Protein 3UF0 (pdb70)

Nearest PDB structures (foldseek):
  3uf0-assembly1_A  TM=1.004E+00  e=4.354E-50  Beutenbergia cavernae DSM 12333
  5u9p-assembly1_C  TM=9.708E-01  e=7.091E-26  Burkholderia cenocepacia J2315
  3cxr-assembly1_A  TM=9.185E-01  e=1.554E-27  Streptococcus suis 05ZYH33
  5itv-assembly1_A  TM=9.292E-01  e=3.322E-22  Bacillus subtilis subsp. subtilis str. 168
  2ewm-assembly1_B-2  TM=9.212E-01  e=8.389E-22  Azoarcus

Structure (mmCIF, N/CA/C/O backbone):
data_3UF0
#
_entry.id   3UF0
#
_cell.length_a   115.470
_cell.length_b   115.470
_cell.length_c   76.182
_cell.angle_alpha   90.00
_cell.angle_beta   90.00
_cell.angle_gamma   90.00
#
_symmetry.space_group_name_H-M   'P 43 21 2'
#
loop_
_entity.id
_entity.type
_entity.pdbx_description
1 polymer 'Short-chain dehydrogenase/reductase SDR'
2 non-polymer 'NADP NICOTINAMIDE-ADENINE-DINUCLEOTIDE PHOSPHATE'
3 water water
#
loop_
_atom_site.group_PDB
_atom_site.id
_atom_site.type_symbol
_atom_site.label_atom_id
_atom_site.label_alt_id
_atom_site.label_comp_id
_atom_site.label_asym_id
_atom_site.label_entity_id
_atom_site.label_seq_id
_atom_site.pdbx_PDB_ins_code
_atom_site.Cartn_x
_atom_site.Cartn_y
_atom_site.Cartn_z
_atom_site.occupancy
_atom_site.B_iso_or_equiv
_atom_site.auth_seq_id
_atom_site.auth_comp_id
_atom_site.auth_asym_id
_atom_site.auth_atom_id
_atom_site.pdbx_PDB_model_num
ATOM 1 N N . GLY A 1 25 ? 36.384 -10.090 43.402 1.00 53.80 3 GLY A N 1
ATOM 2 C CA . GLY A 1 25 ? 36.351 -8.829 44.130 1.00 57.42 3 GLY A CA 1
ATOM 3 C C . GLY A 1 25 ? 35.183 -7.940 43.726 1.00 40.71 3 GLY A C 1
ATOM 4 O O . GLY A 1 25 ? 34.799 -7.901 42.556 1.00 40.13 3 GLY A O 1
ATOM 5 N N . PRO A 1 26 ? 34.607 -7.213 44.692 1.00 51.18 4 PRO A N 1
ATOM 6 C CA . PRO A 1 26 ? 33.465 -6.348 44.374 1.00 46.58 4 PRO A CA 1
ATOM 7 C C . PRO A 1 26 ? 33.835 -5.292 43.334 1.00 38.92 4 PRO A C 1
ATOM 8 O O . PRO A 1 26 ? 32.985 -4.894 42.545 1.00 38.53 4 PRO A O 1
ATOM 12 N N . PHE A 1 27 ? 35.084 -4.836 43.343 1.00 26.11 5 PHE A N 1
ATOM 13 C CA . PHE A 1 27 ? 35.502 -3.787 42.420 1.00 30.34 5 PHE A CA 1
ATOM 14 C C . PHE A 1 27 ? 36.399 -4.333 41.316 1.00 33.54 5 PHE A C 1
ATOM 15 O O . PHE A 1 27 ? 36.963 -3.570 40.543 1.00 36.92 5 PHE A O 1
ATOM 23 N N . SER A 1 28 ? 36.535 -5.652 41.242 1.00 31.61 6 SER A N 1
ATOM 24 C CA . SER A 1 28 ? 37.379 -6.256 40.218 1.00 27.85 6 SER A CA 1
ATOM 25 C C . SER A 1 28 ? 36.687 -6.331 38.853 1.00 34.52 6 SER A C 1
ATOM 26 O O . SER A 1 28 ? 35.466 -6.484 38.770 1.00 38.23 6 SER A O 1
ATOM 29 N N . LEU A 1 29 ? 37.472 -6.224 37.786 1.00 29.36 7 LEU A N 1
ATOM 30 C CA . LEU A 1 29 ? 36.978 -6.506 36.445 1.00 27.72 7 LEU A CA 1
ATOM 31 C C . LEU A 1 29 ? 37.606 -7.793 35.933 1.00 33.38 7 LEU A C 1
ATOM 32 O O . LEU A 1 29 ? 37.612 -8.064 34.733 1.00 34.60 7 LEU A O 1
ATOM 37 N N . ALA A 1 30 ? 38.137 -8.592 36.851 1.00 35.92 8 ALA A N 1
ATOM 38 C CA . ALA A 1 30 ? 38.799 -9.832 36.460 1.00 41.01 8 ALA A CA 1
ATOM 39 C C . ALA A 1 30 ? 37.833 -10.663 35.627 1.00 36.71 8 ALA A C 1
ATOM 40 O O . ALA A 1 30 ? 36.652 -10.764 35.960 1.00 35.68 8 ALA A O 1
ATOM 42 N N . GLY A 1 31 ? 38.323 -11.210 34.519 1.00 37.54 9 GLY A N 1
ATOM 43 C CA . GLY A 1 31 ? 37.511 -12.062 33.666 1.00 44.24 9 GLY A CA 1
ATOM 44 C C . GLY A 1 31 ? 36.582 -11.341 32.703 1.00 45.21 9 GLY A C 1
ATOM 45 O O . GLY A 1 31 ? 35.832 -11.977 31.965 1.00 48.53 9 GLY A O 1
ATOM 46 N N . ARG A 1 32 ? 36.609 -10.014 32.706 1.00 41.09 10 ARG A N 1
ATOM 47 C CA . ARG A 1 32 ? 35.759 -9.264 31.790 1.00 33.78 10 ARG A CA 1
ATOM 48 C C . ARG A 1 32 ? 36.500 -8.822 30.538 1.00 33.49 10 ARG A C 1
ATOM 49 O O . ARG A 1 32 ? 37.719 -8.668 30.546 1.00 34.98 10 ARG A O 1
ATOM 57 N N . THR A 1 33 ? 35.747 -8.622 29.461 1.00 29.84 11 THR A N 1
ATOM 58 C CA . THR A 1 33 ? 36.279 -8.008 28.252 1.00 34.54 11 THR A CA 1
ATOM 59 C C . THR A 1 33 ? 35.622 -6.651 28.057 1.00 37.48 11 THR A C 1
ATOM 60 O O . THR A 1 33 ? 34.398 -6.533 28.084 1.00 30.11 11 THR A O 1
ATOM 64 N N . ALA A 1 34 ? 36.440 -5.621 27.875 1.00 34.95 12 ALA A N 1
ATOM 65 C CA . ALA A 1 34 ? 35.919 -4.270 27.781 1.00 30.40 12 ALA A CA 1
ATOM 66 C C . ALA A 1 34 ? 36.390 -3.582 26.516 1.00 31.15 12 ALA A C 1
ATOM 67 O O . ALA A 1 34 ? 37.561 -3.669 26.157 1.00 34.13 12 ALA A O 1
ATOM 69 N N . VAL A 1 35 ? 35.463 -2.910 25.845 1.00 27.19 13 VAL A N 1
ATOM 70 C CA . VAL A 1 35 ? 35.776 -2.048 24.712 1.00 28.64 13 VAL A CA 1
ATOM 71 C C . VAL A 1 35 ? 35.767 -0.601 25.203 1.00 33.49 13 VAL A C 1
ATOM 72 O O . VAL A 1 35 ? 34.791 -0.149 25.815 1.00 30.24 13 VAL A O 1
ATOM 76 N N . VAL A 1 36 ? 36.859 0.121 24.972 1.00 28.89 14 VAL A N 1
ATOM 77 C CA . VAL A 1 36 ? 36.916 1.537 25.353 1.00 31.76 14 VAL A CA 1
ATOM 78 C C . VAL A 1 36 ? 37.203 2.369 24.108 1.00 25.10 14 VAL A C 1
ATOM 79 O O . VAL A 1 36 ? 38.246 2.196 23.490 1.00 29.02 14 VAL A O 1
ATOM 83 N N . THR A 1 37 ? 36.278 3.246 23.720 1.00 26.86 15 THR A N 1
ATOM 84 C CA . THR A 1 37 ? 36.497 4.100 22.542 1.00 27.29 15 THR A CA 1
ATOM 85 C C . THR A 1 37 ? 37.299 5.362 22.897 1.00 32.14 15 THR A C 1
ATOM 86 O O . THR A 1 37 ? 37.389 5.741 24.060 1.00 27.70 15 THR A O 1
ATOM 90 N N . GLY A 1 38 ? 37.873 6.011 21.891 1.00 33.13 16 GLY A N 1
ATOM 91 C CA . GLY A 1 38 ? 38.750 7.148 22.128 1.00 41.77 16 GLY A CA 1
ATOM 92 C C . GLY A 1 38 ? 39.891 6.804 23.073 1.00 35.90 16 GLY A C 1
ATOM 93 O O . GLY A 1 38 ? 40.322 7.639 23.863 1.00 30.31 16 GLY A O 1
ATOM 94 N N . ALA A 1 39 ? 40.394 5.576 22.973 1.00 31.42 17 ALA A N 1
ATOM 95 C CA . ALA A 1 39 ? 41.377 5.049 23.922 1.00 32.30 17 ALA A CA 1
ATOM 96 C C . ALA A 1 39 ? 42.800 5.487 23.611 1.00 30.18 17 ALA A C 1
ATOM 97 O O . ALA A 1 39 ? 43.731 5.125 24.325 1.00 35.69 17 ALA A O 1
ATOM 99 N N . GLY A 1 40 ? 42.968 6.263 22.548 1.00 33.33 18 GLY A N 1
ATOM 100 C CA . GLY A 1 40 ? 44.293 6.678 22.116 1.00 32.77 18 GLY A CA 1
ATOM 101 C C . GLY A 1 40 ? 44.943 7.746 22.985 1.00 35.43 18 GLY A C 1
ATOM 102 O O . GLY A 1 40 ? 46.164 7.894 22.989 1.00 31.16 18 GLY A O 1
ATOM 103 N N . SER A 1 41 ? 44.145 8.511 23.722 1.00 32.71 19 SER A N 1
ATOM 104 C CA . SER A 1 41 ? 44.719 9.571 24.554 1.00 35.83 19 SER A CA 1
ATOM 105 C C . SER A 1 41 ? 43.764 9.981 25.660 1.00 29.26 19 SER A C 1
ATOM 106 O O . SER A 1 41 ? 42.660 9.447 25.753 1.00 30.60 19 SER A O 1
ATOM 109 N N . GLY A 1 42 ? 44.200 10.917 26.505 1.00 27.14 20 GLY A N 1
ATOM 110 C CA . GLY A 1 42 ? 43.331 11.533 27.506 1.00 25.49 20 GLY A CA 1
ATOM 111 C C . GLY A 1 42 ? 42.566 10.587 28.418 1.00 29.76 20 GLY A C 1
ATOM 112 O O . GLY A 1 42 ? 43.133 9.662 29.018 1.00 28.13 20 GLY A O 1
ATOM 113 N N . ILE A 1 43 ? 41.268 10.834 28.547 1.00 27.90 21 ILE A N 1
ATOM 114 C CA . ILE A 1 43 ? 40.435 10.056 29.452 1.00 21.53 21 ILE A CA 1
ATOM 115 C C . ILE A 1 43 ? 40.286 8.590 29.025 1.00 30.09 21 ILE A C 1
ATOM 116 O O . ILE A 1 43 ? 40.413 7.674 29.842 1.00 28.09 21 ILE A O 1
ATOM 121 N N . GLY A 1 44 ? 40.010 8.368 27.746 1.00 29.91 22 GLY A N 1
ATOM 122 C CA . GLY A 1 44 ? 39.930 7.015 27.225 1.00 25.81 22 GLY A CA 1
ATOM 123 C C . GLY A 1 44 ? 41.189 6.200 27.477 1.00 31.79 22 GLY A C 1
ATOM 124 O O . GLY A 1 44 ? 41.112 5.059 27.919 1.00 28.07 22 GLY A O 1
ATOM 125 N N . ARG A 1 45 ? 42.355 6.779 27.201 1.00 25.23 23 ARG A N 1
ATOM 126 C CA . ARG A 1 45 ? 43.617 6.078 27.446 1.00 26.99 23 ARG A CA 1
ATOM 127 C C . ARG A 1 45 ? 43.758 5.672 28.917 1.00 29.80 23 ARG A C 1
ATOM 128 O O . ARG A 1 45 ? 44.139 4.540 29.226 1.00 33.18 23 ARG A O 1
ATOM 136 N N . ALA A 1 46 ? 43.448 6.595 29.820 1.00 29.90 24 ALA A N 1
ATOM 137 C CA . ALA A 1 46 ? 43.560 6.324 31.253 1.00 30.58 24 ALA A CA 1
ATOM 138 C C . ALA A 1 46 ? 42.597 5.218 31.686 1.00 25.19 24 ALA A C 1
ATOM 139 O O . ALA A 1 46 ? 42.962 4.328 32.460 1.00 26.49 24 ALA A O 1
ATOM 141 N N . ILE A 1 47 ? 41.367 5.277 31.192 1.00 22.15 25 ILE A N 1
ATOM 142 C CA . ILE A 1 47 ? 40.384 4.2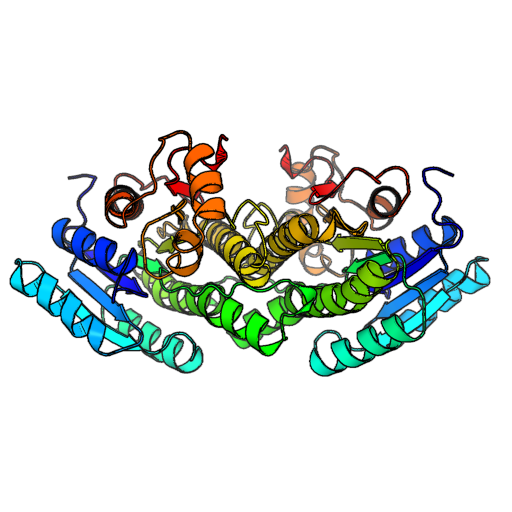28 31.479 1.00 24.93 25 ILE A CA 1
ATOM 143 C C . ILE A 1 47 ? 40.828 2.870 30.925 1.00 26.30 25 ILE A C 1
ATOM 144 O O . ILE A 1 47 ? 40.718 1.838 31.591 1.00 31.87 25 ILE A O 1
ATOM 149 N N . ALA A 1 48 ? 41.340 2.866 29.705 1.00 24.75 26 ALA A N 1
ATOM 150 C CA . ALA A 1 48 ? 41.869 1.631 29.135 1.00 29.11 26 ALA A CA 1
ATOM 151 C C . ALA A 1 48 ? 42.879 1.014 30.102 1.00 29.01 26 ALA A C 1
ATOM 152 O O . ALA A 1 48 ? 42.787 -0.164 30.456 1.00 29.91 26 ALA A O 1
ATOM 154 N N . HIS A 1 49 ? 43.841 1.822 30.533 1.00 30.96 27 HIS A N 1
ATOM 155 C CA . HIS A 1 49 ? 44.883 1.347 31.439 1.00 36.25 27 HIS A CA 1
ATOM 156 C C . HIS A 1 49 ? 44.304 0.872 32.771 1.00 35.77 27 HIS A C 1
ATOM 157 O O . HIS A 1 49 ? 44.678 -0.191 33.281 1.00 35.40 27 HIS A O 1
ATOM 164 N N . GLY A 1 50 ? 43.403 1.666 33.344 1.00 28.48 28 GLY A N 1
ATOM 165 C CA . GLY A 1 50 ? 42.832 1.331 34.639 1.00 27.15 28 GLY A CA 1
ATOM 166 C C . GLY A 1 50 ? 42.013 0.053 34.575 1.00 28.94 28 GLY A C 1
ATOM 167 O O . GLY A 1 50 ? 42.082 -0.791 35.470 1.00 32.72 28 GLY A O 1
ATOM 168 N N . TYR A 1 51 ? 41.218 -0.091 33.519 1.00 32.56 29 TYR A N 1
ATOM 169 C CA . TYR A 1 51 ? 40.458 -1.320 33.331 1.00 24.10 29 TYR A CA 1
ATOM 170 C C . TYR A 1 51 ? 41.416 -2.519 33.254 1.00 31.39 29 TYR A C 1
ATOM 171 O O . TYR A 1 51 ? 41.147 -3.574 33.830 1.00 32.08 29 TYR A O 1
ATOM 180 N N . ALA A 1 52 ? 42.535 -2.359 32.549 1.00 26.47 30 ALA A N 1
ATOM 181 C CA . ALA A 1 52 ? 43.507 -3.450 32.448 1.00 34.01 30 ALA A CA 1
ATOM 182 C C . ALA A 1 52 ? 44.054 -3.797 33.825 1.00 37.54 30 ALA A C 1
ATOM 183 O O . ALA A 1 52 ? 44.168 -4.972 34.178 1.00 33.35 30 ALA A O 1
ATOM 185 N N . ARG A 1 53 ? 44.380 -2.775 34.609 1.00 32.59 31 ARG A N 1
ATOM 186 C CA . ARG A 1 53 ? 44.906 -3.017 35.951 1.00 43.13 31 ARG A CA 1
ATOM 187 C C . ARG A 1 53 ? 43.872 -3.729 36.834 1.00 42.82 31 ARG A C 1
ATOM 188 O O . ARG A 1 53 ? 44.235 -4.478 37.745 1.00 39.75 31 ARG A O 1
ATOM 196 N N . ALA A 1 54 ? 42.586 -3.501 36.563 1.00 32.61 32 ALA A N 1
ATOM 197 C CA . ALA A 1 54 ? 41.527 -4.103 37.369 1.00 28.37 32 ALA A CA 1
ATOM 198 C C . ALA A 1 54 ? 41.197 -5.510 36.878 1.00 32.15 32 ALA A C 1
ATOM 199 O O . ALA A 1 54 ? 40.281 -6.159 37.395 1.00 35.28 32 ALA A O 1
ATOM 201 N N . GLY A 1 55 ? 41.936 -5.960 35.866 1.00 30.37 33 GLY A N 1
ATOM 202 C CA . GLY A 1 55 ? 41.865 -7.328 35.391 1.00 34.22 33 GLY A CA 1
ATOM 203 C C . GLY A 1 55 ? 41.119 -7.544 34.087 1.00 39.87 33 GLY A C 1
ATOM 204 O O . GLY A 1 55 ? 40.968 -8.683 33.648 1.00 41.72 33 GLY A O 1
ATOM 205 N N . ALA A 1 56 ? 40.646 -6.469 33.461 1.00 32.55 34 ALA A N 1
ATOM 206 C CA . ALA A 1 56 ? 39.913 -6.609 32.204 1.00 26.71 34 ALA A CA 1
ATOM 207 C C . ALA A 1 56 ? 40.838 -6.847 31.027 1.00 31.89 34 ALA A C 1
ATOM 208 O O . ALA A 1 56 ? 41.950 -6.324 30.988 1.00 36.23 34 ALA A O 1
ATOM 210 N N . HIS A 1 57 ? 40.363 -7.619 30.055 1.00 33.40 35 HIS A N 1
ATOM 211 C CA . HIS A 1 57 ? 40.985 -7.629 28.738 1.00 31.34 35 HIS A CA 1
ATOM 212 C C . HIS A 1 57 ? 40.425 -6.433 27.987 1.00 32.36 35 HIS A C 1
ATOM 213 O O . HIS A 1 57 ? 39.210 -6.302 27.827 1.00 32.79 35 HIS A O 1
ATOM 220 N N . VAL A 1 58 ? 41.296 -5.551 27.521 1.00 33.38 36 VAL A N 1
ATOM 221 C CA . VAL A 1 58 ? 40.822 -4.288 26.955 1.00 33.76 36 VAL A CA 1
ATOM 222 C C . VAL A 1 58 ? 40.952 -4.209 25.435 1.00 35.48 36 VAL A C 1
ATOM 223 O O . VAL A 1 58 ? 42.032 -4.436 24.884 1.00 38.48 36 VAL A O 1
ATOM 227 N N . LEU A 1 59 ? 39.842 -3.898 24.766 1.00 29.23 37 LEU A N 1
ATOM 228 C CA . LEU A 1 59 ? 39.856 -3.573 23.342 1.00 32.83 37 LEU A CA 1
ATOM 229 C C . LEU A 1 59 ? 39.912 -2.058 23.207 1.00 36.94 37 LEU A C 1
ATOM 230 O O . LEU A 1 59 ? 38.900 -1.372 23.375 1.00 32.94 37 LEU A O 1
ATOM 235 N N . ALA A 1 60 ? 41.104 -1.536 22.936 1.00 33.79 38 ALA A N 1
ATOM 236 C CA . ALA A 1 60 ? 41.305 -0.099 22.853 1.00 32.21 38 ALA A CA 1
ATOM 237 C C . ALA A 1 60 ? 40.908 0.379 21.471 1.00 40.51 38 ALA A C 1
ATOM 238 O O . ALA A 1 60 ? 41.611 0.129 20.488 1.00 39.32 38 ALA A O 1
ATOM 240 N N . TRP A 1 61 ? 39.775 1.068 21.399 1.00 31.82 39 TRP A N 1
ATOM 241 C CA . TRP A 1 61 ? 39.240 1.509 20.118 1.00 31.52 39 TRP A CA 1
ATOM 242 C C . TRP A 1 61 ? 39.586 2.983 19.870 1.00 35.34 39 TRP A C 1
ATOM 243 O O . TRP A 1 61 ? 39.301 3.850 20.707 1.00 31.79 39 TRP A O 1
ATOM 254 N N . GLY A 1 62 ? 40.212 3.257 18.729 1.00 33.71 40 GLY A N 1
ATOM 255 C CA . GLY A 1 62 ? 40.641 4.603 18.392 1.00 39.02 40 GLY A CA 1
ATOM 256 C C . GLY A 1 62 ? 40.445 4.908 16.919 1.00 44.27 40 GLY A C 1
ATOM 257 O O . GLY A 1 62 ? 40.069 4.031 16.141 1.00 42.08 40 GLY A O 1
ATOM 258 N N . ARG A 1 63 ? 40.691 6.155 16.532 1.00 43.42 41 ARG A N 1
ATOM 259 C CA . ARG A 1 63 ? 40.486 6.566 15.146 1.00 43.98 41 ARG A CA 1
ATOM 260 C C . ARG A 1 63 ? 41.732 6.332 14.300 1.00 48.02 41 ARG A C 1
ATOM 261 O O . ARG A 1 63 ? 41.644 6.214 13.080 1.00 51.41 41 ARG A O 1
ATOM 269 N N . THR A 1 64 ? 42.885 6.260 14.962 1.00 46.98 42 THR A N 1
ATOM 270 C CA . THR A 1 64 ? 44.172 6.128 14.287 1.00 57.87 42 THR A CA 1
ATOM 271 C C . THR A 1 64 ? 45.011 5.029 14.923 1.00 57.92 42 THR A C 1
ATOM 272 O O . THR A 1 64 ? 44.665 4.500 15.978 1.00 48.61 42 THR A O 1
ATOM 276 N N . ASP A 1 65 ? 46.138 4.720 14.292 1.00 60.09 43 ASP A N 1
ATOM 277 C CA . ASP A 1 65 ? 47.034 3.671 14.767 1.00 51.40 43 ASP A CA 1
ATOM 278 C C . ASP A 1 65 ? 47.667 3.996 16.112 1.00 49.72 43 ASP A C 1
ATOM 279 O O . ASP A 1 65 ? 48.288 3.138 16.737 1.00 56.46 43 ASP A O 1
ATOM 284 N N . GLY A 1 66 ? 47.502 5.232 16.567 1.00 55.60 44 GLY A N 1
ATOM 285 C CA . GLY A 1 66 ? 48.055 5.634 17.847 1.00 57.00 44 GLY A CA 1
ATOM 286 C C . GLY A 1 66 ? 47.613 4.714 18.965 1.00 64.80 44 GLY A C 1
ATOM 287 O O . GLY A 1 66 ? 48.314 4.548 19.964 1.00 74.55 44 GLY A O 1
ATOM 288 N N . VAL A 1 67 ? 46.446 4.104 18.786 1.00 53.83 45 VAL A N 1
ATOM 289 C CA . VAL A 1 67 ? 45.843 3.284 19.826 1.00 39.41 45 VAL A CA 1
ATOM 290 C C . VAL A 1 67 ? 46.535 1.917 19.960 1.00 45.39 45 VAL A C 1
ATOM 291 O O . VAL A 1 67 ? 46.410 1.237 20.983 1.00 44.89 45 VAL A O 1
ATOM 295 N N . LYS A 1 68 ? 47.290 1.527 18.933 1.00 45.54 46 LYS A N 1
ATOM 296 C CA . LYS A 1 68 ? 48.107 0.323 19.015 1.00 42.36 46 LYS A CA 1
ATOM 297 C C . LYS A 1 68 ? 49.195 0.513 20.066 1.00 48.57 46 LYS A C 1
ATOM 298 O O . LYS A 1 68 ? 49.596 -0.439 20.741 1.00 50.04 46 LYS A O 1
ATOM 304 N N . GLU A 1 69 ? 49.671 1.749 20.202 1.00 42.93 47 GLU A N 1
ATOM 305 C CA . GLU A 1 69 ? 50.660 2.067 21.225 1.00 49.84 47 GLU A CA 1
ATOM 306 C C . GLU A 1 69 ? 50.062 1.810 22.600 1.00 43.33 47 GLU A C 1
ATOM 307 O O . GLU A 1 69 ? 50.724 1.279 23.491 1.00 41.35 47 GLU A O 1
ATOM 313 N N . VAL A 1 70 ? 48.802 2.193 22.775 1.00 36.05 48 VAL A N 1
ATOM 314 C CA . VAL A 1 70 ? 48.159 2.028 24.069 1.00 36.35 48 VAL A CA 1
ATOM 315 C C . VAL A 1 70 ? 48.055 0.552 24.413 1.00 35.49 48 VAL A C 1
ATOM 316 O O . VAL A 1 70 ? 48.366 0.131 25.529 1.00 38.35 48 VAL A O 1
ATOM 320 N N . ALA A 1 71 ? 47.641 -0.241 23.437 1.00 36.28 49 ALA A N 1
ATOM 321 C CA . ALA A 1 71 ? 47.525 -1.670 23.657 1.00 35.99 49 ALA A CA 1
ATOM 322 C C . ALA A 1 71 ? 48.898 -2.246 24.016 1.00 42.63 49 ALA A C 1
ATOM 323 O O . ALA A 1 71 ? 49.010 -3.111 24.894 1.00 36.11 49 ALA A O 1
ATOM 325 N N . ASP A 1 72 ? 49.938 -1.742 23.357 1.00 43.44 50 ASP A N 1
ATOM 326 C CA . ASP A 1 72 ? 51.310 -2.161 23.648 1.00 47.98 50 ASP A CA 1
ATOM 327 C C . ASP A 1 72 ? 51.763 -1.756 25.054 1.00 49.23 50 ASP A C 1
ATOM 328 O O . ASP A 1 72 ? 52.375 -2.556 25.764 1.00 51.87 50 ASP A O 1
ATOM 333 N N . GLU A 1 73 ? 51.480 -0.514 25.445 1.00 42.22 51 GLU A N 1
ATOM 334 C CA . GLU A 1 73 ? 51.731 -0.059 26.814 1.00 41.70 51 GLU A CA 1
ATOM 335 C C . GLU A 1 73 ? 51.120 -1.031 27.813 1.00 43.68 51 GLU A C 1
ATOM 336 O O . GLU A 1 73 ? 51.782 -1.490 28.742 1.00 49.05 51 GLU A O 1
ATOM 342 N N . ILE A 1 74 ? 49.835 -1.312 27.631 1.00 40.76 52 ILE A N 1
ATOM 343 C CA . ILE A 1 74 ? 49.109 -2.183 28.546 1.00 38.35 52 ILE A CA 1
ATOM 344 C C . ILE A 1 74 ? 49.799 -3.537 28.562 1.00 42.88 52 ILE A C 1
ATOM 345 O O . ILE A 1 74 ? 50.045 -4.114 29.621 1.00 41.94 52 ILE A O 1
ATOM 350 N N . ALA A 1 75 ? 50.129 -4.022 27.373 1.00 44.28 53 ALA A N 1
ATOM 351 C CA . ALA A 1 75 ? 50.832 -5.292 27.223 1.00 53.42 53 ALA A CA 1
ATOM 352 C C . ALA A 1 75 ? 52.072 -5.390 28.112 1.00 58.70 53 ALA A C 1
ATOM 353 O O . ALA A 1 75 ? 52.092 -6.158 29.075 1.00 59.68 53 ALA A O 1
ATOM 355 N N . ASP A 1 76 ? 53.111 -4.623 27.798 1.00 64.57 54 ASP A N 1
ATOM 356 C CA . ASP A 1 76 ? 54.354 -4.759 28.558 1.00 76.43 54 ASP A CA 1
ATOM 357 C C . ASP A 1 76 ? 54.252 -4.133 29.944 1.00 72.39 54 ASP A C 1
ATOM 358 O O . ASP A 1 76 ? 55.249 -3.976 30.644 1.00 78.95 54 ASP A O 1
ATOM 363 N N . GLY A 1 77 ? 53.030 -3.791 30.332 1.00 62.38 55 GLY A N 1
ATOM 364 C CA . GLY A 1 77 ? 52.748 -3.382 31.693 1.00 61.47 55 GLY A CA 1
ATOM 365 C C . GLY A 1 77 ? 52.203 -4.564 32.477 1.00 63.83 55 GLY A C 1
ATOM 366 O O . GLY A 1 77 ? 51.969 -4.475 33.687 1.00 60.64 55 GLY A O 1
ATOM 367 N N . GLY A 1 78 ? 51.995 -5.675 31.771 1.00 65.68 56 GLY A N 1
ATOM 368 C CA . GLY A 1 78 ? 51.525 -6.910 32.377 1.00 61.54 56 GLY A CA 1
ATOM 369 C C . GLY A 1 78 ? 50.044 -7.172 32.165 1.00 61.00 56 GLY A C 1
ATOM 370 O O . GLY A 1 78 ? 49.479 -8.094 32.752 1.00 56.28 56 GLY A O 1
ATOM 371 N N . GLY A 1 79 ? 49.409 -6.363 31.324 1.00 58.78 57 GLY A N 1
ATOM 372 C CA . GLY A 1 79 ? 47.977 -6.477 31.116 1.00 55.67 57 GLY A CA 1
ATOM 373 C C . GLY A 1 79 ? 47.605 -7.192 29.836 1.00 56.79 57 GLY A C 1
ATOM 374 O O . GLY A 1 79 ? 48.460 -7.719 29.122 1.00 55.40 57 GLY A O 1
ATOM 375 N N . SER A 1 80 ? 46.313 -7.208 29.543 1.00 49.74 58 SER A N 1
ATOM 376 C CA . SER A 1 80 ? 45.819 -7.842 28.331 1.00 48.23 58 SER A CA 1
ATOM 377 C C . SER A 1 80 ? 45.051 -6.814 27.497 1.00 49.63 58 SER A C 1
ATOM 378 O O . SER A 1 80 ? 44.122 -6.168 28.003 1.00 49.17 58 SER A O 1
ATOM 381 N N . ALA A 1 81 ? 45.441 -6.649 26.232 1.00 41.86 59 ALA A N 1
ATOM 382 C CA . ALA A 1 81 ? 44.806 -5.645 25.370 1.00 45.60 59 ALA A CA 1
ATOM 383 C C . ALA A 1 81 ? 45.027 -5.872 23.875 1.00 41.01 59 ALA A C 1
ATOM 384 O O . ALA A 1 81 ? 46.028 -6.457 23.464 1.00 41.32 59 ALA A O 1
ATOM 386 N N . GLU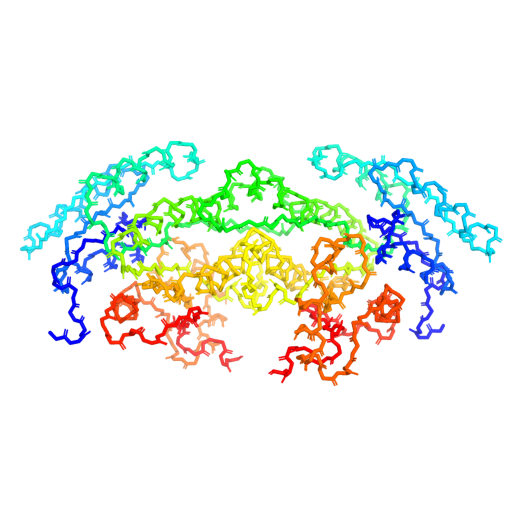 A 1 82 ? 44.075 -5.406 23.074 1.00 35.74 60 GLU A N 1
ATOM 387 C CA . GLU A 1 82 ? 44.196 -5.399 21.616 1.00 36.08 60 GLU A CA 1
ATOM 388 C C . GLU A 1 82 ? 43.776 -4.020 21.156 1.00 41.73 60 GLU A C 1
ATOM 389 O O . GLU A 1 82 ? 43.128 -3.283 21.906 1.00 36.44 60 GLU A O 1
ATOM 395 N N . ALA A 1 83 ? 44.109 -3.674 19.920 1.00 32.99 61 ALA A N 1
ATOM 396 C CA . ALA A 1 83 ? 43.689 -2.392 19.373 1.00 39.42 61 ALA A CA 1
ATOM 397 C C . ALA A 1 83 ? 42.629 -2.584 18.299 1.00 44.78 61 ALA A C 1
ATOM 398 O O . ALA A 1 83 ? 42.657 -3.566 17.553 1.00 41.80 61 ALA A O 1
ATOM 400 N N . VAL A 1 84 ? 41.694 -1.643 18.242 1.00 39.20 62 VAL A N 1
ATOM 401 C CA . VAL A 1 84 ? 40.680 -1.581 17.196 1.00 29.55 62 VAL A CA 1
ATOM 402 C C . VAL A 1 84 ? 40.769 -0.192 16.573 1.00 33.62 62 VAL A C 1
ATOM 403 O O . VAL A 1 84 ? 40.624 0.812 17.267 1.00 35.29 62 VAL A O 1
ATOM 407 N N . VAL A 1 85 ? 41.008 -0.122 15.269 1.00 39.54 63 VAL A N 1
ATOM 408 C CA . VAL A 1 85 ? 41.106 1.170 14.595 1.00 34.02 63 VAL A CA 1
ATOM 409 C C . VAL A 1 85 ? 39.896 1.378 13.685 1.00 40.73 63 VAL A C 1
ATOM 410 O O . VAL A 1 85 ? 39.699 0.650 12.712 1.00 45.02 63 VAL A O 1
ATOM 414 N N . ALA A 1 86 ? 39.066 2.356 14.024 1.00 36.76 64 ALA A N 1
ATOM 415 C CA . ALA A 1 86 ? 37.854 2.620 13.256 1.00 38.37 64 ALA A CA 1
ATOM 416 C C . ALA A 1 86 ? 37.299 3.996 13.579 1.00 39.45 64 ALA A C 1
ATOM 417 O O . ALA A 1 86 ? 36.975 4.283 14.728 1.00 41.86 64 ALA A O 1
ATOM 419 N N . ASP A 1 87 ? 37.176 4.825 12.550 1.00 37.55 65 ASP A N 1
ATOM 420 C CA . ASP A 1 87 ? 36.688 6.198 12.660 1.00 39.68 65 ASP A CA 1
ATOM 421 C C . ASP A 1 87 ? 35.196 6.268 12.982 1.00 38.14 65 ASP A C 1
ATOM 422 O O . ASP A 1 87 ? 34.354 5.893 12.162 1.00 43.29 65 ASP A O 1
ATOM 427 N N . LEU A 1 88 ? 34.863 6.758 14.172 1.00 38.54 66 LEU A N 1
ATOM 428 C CA . LEU A 1 88 ? 33.468 6.792 14.595 1.00 34.79 66 LEU A CA 1
ATOM 429 C C . LEU A 1 88 ? 32.626 7.776 13.783 1.00 38.52 66 LEU A C 1
ATOM 430 O O . LEU A 1 88 ? 31.400 7.771 13.881 1.00 43.60 66 LEU A O 1
ATOM 435 N N . ALA A 1 89 ? 33.271 8.618 12.981 1.00 35.30 67 ALA A N 1
ATOM 436 C CA . ALA A 1 89 ? 32.513 9.543 12.147 1.00 32.13 67 ALA A CA 1
ATOM 437 C C . ALA A 1 89 ? 31.845 8.789 10.997 1.00 42.29 67 ALA A C 1
ATOM 438 O O . ALA A 1 89 ? 30.918 9.299 10.370 1.00 39.46 67 ALA A O 1
ATOM 440 N N . ASP A 1 90 ? 32.316 7.572 10.728 1.00 38.51 68 ASP A N 1
ATOM 441 C CA . ASP A 1 90 ? 31.729 6.731 9.685 1.00 36.62 68 ASP A CA 1
ATOM 442 C C . ASP A 1 90 ? 30.799 5.715 10.326 1.00 39.39 68 ASP A C 1
ATOM 443 O O . ASP A 1 90 ? 31.229 4.619 10.689 1.00 34.56 68 ASP A O 1
ATOM 448 N N . LEU A 1 91 ? 29.526 6.073 10.467 1.00 37.01 69 LEU A N 1
ATOM 449 C CA . LEU A 1 91 ? 28.619 5.275 11.291 1.00 37.28 69 LEU A CA 1
ATOM 450 C C . LEU A 1 91 ? 28.342 3.895 10.700 1.00 39.61 69 LEU A C 1
ATOM 451 O O . LEU A 1 91 ? 28.219 2.918 11.426 1.00 35.76 69 LEU A O 1
ATOM 456 N N . GLU A 1 92 ? 28.219 3.816 9.381 1.00 37.99 70 GLU A N 1
ATOM 457 C CA . GLU A 1 92 ? 27.972 2.534 8.749 1.00 40.61 70 GLU A CA 1
ATOM 458 C C . GLU A 1 92 ? 29.167 1.623 9.022 1.00 39.53 70 GLU A C 1
ATOM 459 O O . GLU A 1 92 ? 29.012 0.428 9.306 1.00 36.71 70 GLU A O 1
ATOM 465 N N . GLY A 1 93 ? 30.364 2.199 8.955 1.00 37.55 71 GLY A N 1
ATOM 466 C CA . GLY A 1 93 ? 31.574 1.441 9.204 1.00 43.63 71 GLY A CA 1
ATOM 467 C C . GLY A 1 93 ? 31.678 1.055 10.666 1.00 38.72 71 GLY A C 1
ATOM 468 O O . GLY A 1 93 ? 32.042 -0.071 10.995 1.00 35.96 71 GLY A O 1
ATOM 469 N N . ALA A 1 94 ? 31.357 1.995 11.547 1.00 37.43 72 ALA A N 1
ATOM 470 C CA . ALA A 1 94 ? 31.397 1.737 12.983 1.00 38.31 72 ALA A CA 1
ATOM 471 C C . ALA A 1 94 ? 30.447 0.597 13.354 1.00 34.44 72 ALA A C 1
ATOM 472 O O . ALA A 1 94 ? 30.791 -0.285 14.131 1.00 32.97 72 ALA A O 1
ATOM 474 N N . ALA A 1 95 ? 29.244 0.627 12.795 1.00 32.81 73 ALA A N 1
ATOM 475 C CA . ALA A 1 95 ? 28.264 -0.420 13.055 1.00 33.78 73 ALA A CA 1
ATOM 476 C C . ALA A 1 95 ? 28.802 -1.795 12.640 1.00 32.37 73 ALA A C 1
ATOM 477 O O . ALA A 1 95 ? 28.677 -2.775 13.375 1.00 31.57 73 ALA A O 1
ATOM 479 N N . ASN A 1 96 ? 29.407 -1.870 11.463 1.00 37.88 74 ASN A N 1
ATOM 480 C CA . ASN A 1 96 ? 29.932 -3.151 10.995 1.00 39.39 74 ASN A CA 1
ATOM 481 C C . ASN A 1 96 ? 30.976 -3.728 11.942 1.00 32.73 74 ASN A C 1
ATOM 482 O O . ASN A 1 96 ? 30.950 -4.918 12.276 1.00 32.12 74 ASN A O 1
ATOM 487 N N . VAL A 1 97 ? 31.887 -2.867 12.373 1.00 31.29 75 VAL A N 1
ATOM 488 C CA . VAL A 1 97 ? 32.975 -3.260 13.260 1.00 35.29 75 VAL A CA 1
ATOM 489 C C . VAL A 1 97 ? 32.429 -3.675 14.627 1.00 31.47 75 VAL A C 1
ATOM 490 O O . VAL A 1 97 ? 32.766 -4.745 15.144 1.00 28.50 75 VAL A O 1
ATOM 494 N N . ALA A 1 98 ? 31.578 -2.834 15.209 1.00 26.89 76 ALA A N 1
ATOM 495 C CA . ALA A 1 98 ? 30.999 -3.143 16.518 1.00 26.26 76 ALA A CA 1
ATOM 496 C C . ALA A 1 98 ? 30.216 -4.462 16.469 1.00 28.30 76 ALA A C 1
ATOM 497 O O . ALA A 1 98 ? 30.325 -5.291 17.364 1.00 29.11 76 ALA A O 1
ATOM 499 N N . GLU A 1 99 ? 29.423 -4.647 15.417 1.00 28.81 77 GLU A N 1
ATOM 500 C CA . GLU A 1 99 ? 28.614 -5.854 15.284 1.00 29.33 77 GLU A CA 1
ATOM 501 C C . GLU A 1 99 ? 29.488 -7.092 15.170 1.00 29.83 77 GLU A C 1
ATOM 502 O O . GLU A 1 99 ? 29.205 -8.127 15.779 1.00 33.16 77 GLU A O 1
ATOM 508 N N . GLU A 1 100 ? 30.556 -6.994 14.393 1.00 29.02 78 GLU A N 1
ATOM 509 C CA . GLU A 1 100 ? 31.435 -8.144 14.253 1.00 32.68 78 GLU A CA 1
ATOM 510 C C . GLU A 1 100 ? 32.167 -8.463 15.558 1.00 32.72 78 GLU A C 1
ATOM 511 O O . GLU A 1 100 ? 32.322 -9.634 15.921 1.00 33.54 78 GLU A O 1
ATOM 517 N N . LEU A 1 101 ? 32.628 -7.428 16.253 1.00 26.78 79 LEU A N 1
ATOM 518 C CA . LEU A 1 101 ? 33.279 -7.635 17.541 1.00 24.99 79 LEU A CA 1
ATOM 519 C C . LEU A 1 101 ? 32.283 -8.236 18.518 1.00 27.44 79 LEU A C 1
ATOM 520 O O . LEU A 1 101 ? 32.612 -9.160 19.265 1.00 27.65 79 LEU A O 1
ATOM 525 N N . ALA A 1 102 ? 31.055 -7.725 18.505 1.00 26.89 80 ALA A N 1
ATOM 526 C CA . ALA A 1 102 ? 30.039 -8.220 19.429 1.00 28.17 80 ALA A CA 1
ATOM 527 C C . ALA A 1 102 ? 29.694 -9.686 19.157 1.00 28.33 80 ALA A C 1
ATOM 528 O O . ALA A 1 102 ? 29.378 -10.434 20.081 1.00 27.76 80 ALA A O 1
ATOM 530 N N . ALA A 1 103 ? 29.765 -10.092 17.892 1.00 23.85 81 ALA A N 1
ATOM 531 C CA . ALA A 1 103 ? 29.412 -11.458 17.518 1.00 29.82 81 ALA A CA 1
ATOM 532 C C . ALA A 1 103 ? 30.531 -12.486 17.716 1.00 25.43 81 ALA A C 1
ATOM 533 O O . ALA A 1 103 ? 30.255 -13.682 17.841 1.00 29.27 81 ALA A O 1
ATOM 535 N N . THR A 1 104 ? 31.784 -12.037 17.740 1.00 23.65 82 THR A N 1
ATOM 536 C CA . THR A 1 104 ? 32.926 -12.960 17.779 1.00 28.00 82 THR A CA 1
ATOM 537 C C . THR A 1 104 ? 33.623 -12.965 19.142 1.00 29.15 82 THR A C 1
ATOM 538 O O . THR A 1 104 ? 34.585 -13.700 19.352 1.00 29.49 82 THR A O 1
ATOM 542 N N A ARG A 1 105 ? 33.129 -12.127 20.048 0.56 23.55 83 ARG A N 1
ATOM 543 N N B ARG A 1 105 ? 33.139 -12.131 20.058 0.44 24.51 83 ARG A N 1
ATOM 544 C CA A ARG A 1 105 ? 33.652 -12.035 21.406 0.56 28.30 83 ARG A CA 1
ATOM 545 C CA B ARG A 1 105 ? 33.708 -12.043 21.399 0.44 29.35 83 ARG A CA 1
ATOM 546 C C A ARG A 1 105 ? 32.497 -12.005 22.400 0.56 29.00 83 ARG A C 1
ATOM 547 C C B ARG A 1 105 ? 32.626 -11.658 22.388 0.44 28.74 83 ARG A C 1
ATOM 548 O O A ARG A 1 105 ? 31.327 -11.926 22.016 0.56 27.56 83 ARG A O 1
AT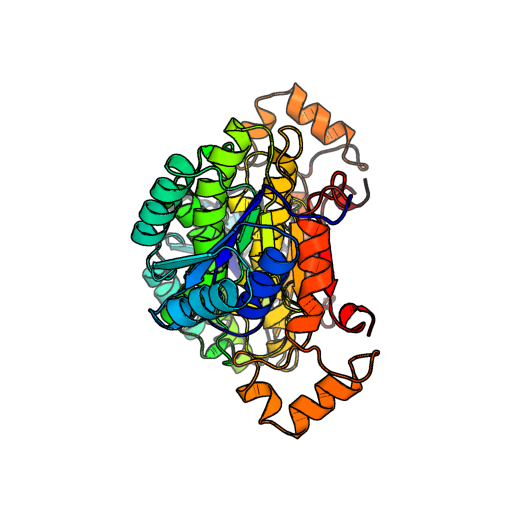OM 549 O O B ARG A 1 105 ? 31.776 -10.825 22.087 0.44 26.80 83 ARG A O 1
ATOM 564 N N A ARG A 1 106 ? 32.838 -12.072 23.681 0.56 25.98 84 ARG A N 1
ATOM 565 N N B ARG A 1 106 ? 32.668 -12.244 23.577 0.44 26.91 84 ARG A N 1
ATOM 566 C CA A ARG A 1 106 ? 31.888 -11.793 24.741 0.56 32.32 84 ARG A CA 1
ATOM 567 C CA B ARG A 1 106 ? 31.809 -11.780 24.649 0.44 30.24 84 ARG A CA 1
ATOM 568 C C A ARG A 1 106 ? 32.307 -10.463 25.356 0.56 37.37 84 ARG A C 1
ATOM 569 C C B ARG A 1 106 ? 32.397 -10.473 25.176 0.44 36.58 84 ARG A C 1
ATOM 570 O O A ARG A 1 106 ? 33.177 -10.419 26.225 0.56 43.82 84 ARG A O 1
ATOM 571 O O B ARG A 1 106 ? 33.459 -10.459 25.799 0.44 40.81 84 ARG A O 1
ATOM 586 N N . VAL A 1 107 ? 31.716 -9.372 24.886 1.00 31.38 85 VAL A N 1
ATOM 587 C CA . VAL A 1 107 ? 32.108 -8.057 25.383 1.00 25.01 85 VAL A CA 1
ATOM 588 C C . VAL A 1 107 ? 31.205 -7.722 26.566 1.00 28.90 85 VAL A C 1
ATOM 589 O O . VAL A 1 107 ? 29.998 -7.565 26.401 1.00 28.97 85 VAL A O 1
ATOM 593 N N . ASP A 1 108 ? 31.801 -7.651 27.754 1.00 30.74 86 ASP A N 1
ATOM 594 C CA . ASP A 1 108 ? 31.066 -7.427 29.000 1.00 35.77 86 ASP A CA 1
ATOM 595 C C . ASP A 1 108 ? 30.821 -5.944 29.286 1.00 32.52 86 ASP A C 1
ATOM 596 O O . ASP A 1 108 ? 29.853 -5.578 29.960 1.00 31.91 86 ASP A O 1
ATOM 601 N N . VAL A 1 109 ? 31.730 -5.098 28.814 1.00 28.30 87 VAL A N 1
ATOM 602 C CA . VAL A 1 109 ? 31.680 -3.673 29.148 1.00 25.82 87 VAL A CA 1
ATOM 603 C C . VAL A 1 109 ? 31.978 -2.854 27.913 1.00 30.87 87 VAL A C 1
ATOM 604 O O . VAL A 1 109 ? 32.904 -3.168 27.159 1.00 29.92 87 VAL A O 1
ATOM 608 N N . LEU A 1 110 ? 31.195 -1.801 27.716 1.00 24.29 88 LEU A N 1
ATOM 609 C CA . LEU A 1 110 ? 31.456 -0.807 26.686 1.00 25.50 88 LEU A CA 1
ATOM 610 C C . LEU A 1 110 ? 31.602 0.561 27.354 1.00 30.05 88 LEU A C 1
ATOM 611 O O . LEU A 1 110 ? 30.760 0.968 28.166 1.00 26.13 88 LEU A O 1
ATOM 616 N N . VAL A 1 111 ? 32.668 1.272 27.022 1.00 23.37 89 VAL A N 1
ATOM 617 C CA . VAL A 1 111 ? 32.818 2.657 27.474 1.00 24.18 89 VAL A CA 1
ATOM 618 C C . VAL A 1 111 ? 32.797 3.584 26.269 1.00 25.44 89 VAL A C 1
ATOM 619 O O . VAL A 1 111 ? 33.717 3.569 25.441 1.00 24.83 89 VAL A O 1
ATOM 623 N N . ASN A 1 112 ? 31.733 4.372 26.163 1.00 24.05 90 ASN A N 1
ATOM 624 C CA . ASN A 1 112 ? 31.583 5.313 25.072 1.00 24.50 90 ASN A CA 1
ATOM 625 C C . ASN A 1 112 ? 32.310 6.595 25.427 1.00 28.55 90 ASN A C 1
ATOM 626 O O . ASN A 1 112 ? 31.745 7.483 26.071 1.00 27.50 90 ASN A O 1
ATOM 631 N N . ASN A 1 113 ? 33.570 6.704 25.029 1.00 30.05 91 ASN A N 1
ATOM 632 C CA . ASN A 1 113 ? 34.359 7.860 25.446 1.00 26.65 91 ASN A CA 1
ATOM 633 C C . ASN A 1 113 ? 34.727 8.806 24.322 1.00 41.37 91 ASN A C 1
ATOM 634 O O . ASN A 1 113 ? 34.905 10.008 24.553 1.00 40.37 91 ASN A O 1
ATOM 639 N N . ALA A 1 114 ? 34.877 8.266 23.115 1.00 33.94 92 ALA A N 1
ATOM 640 C CA . ALA A 1 114 ? 35.173 9.110 21.966 1.00 48.75 92 ALA A CA 1
ATOM 641 C C . ALA A 1 114 ? 34.222 10.308 21.951 1.00 43.73 92 ALA A C 1
ATOM 642 O O . ALA A 1 114 ? 33.002 10.161 22.048 1.00 40.87 92 ALA A O 1
ATOM 644 N N . GLY A 1 115 ? 34.789 11.498 21.854 1.00 40.63 93 GLY A N 1
ATOM 645 C CA . GLY A 1 115 ? 33.995 12.700 21.736 1.00 39.61 93 GLY A CA 1
ATOM 646 C C . GLY A 1 115 ? 34.847 13.812 21.156 1.00 50.51 93 GLY A C 1
ATOM 647 O O . GLY A 1 115 ? 36.079 13.793 21.257 1.00 56.17 93 GLY A O 1
ATOM 648 N N . ILE A 1 116 ? 34.191 14.777 20.528 1.00 35.10 94 ILE A N 1
ATOM 649 C CA . ILE A 1 116 ? 34.877 15.964 20.034 1.00 37.33 94 ILE A CA 1
ATOM 650 C C . ILE A 1 116 ? 34.107 17.183 20.509 1.00 37.44 94 ILE A C 1
ATOM 651 O O . ILE A 1 116 ? 32.937 17.074 20.889 1.00 36.31 94 ILE A O 1
ATOM 656 N N . ILE A 1 117 ? 34.757 18.339 20.490 1.00 37.71 95 ILE A N 1
ATOM 657 C CA . ILE A 1 117 ? 34.107 19.578 20.881 1.00 46.91 95 ILE A CA 1
ATOM 658 C C . ILE A 1 117 ? 34.524 20.685 19.922 1.00 53.10 95 ILE A C 1
ATOM 659 O O . ILE A 1 117 ? 35.687 20.766 19.511 1.00 49.67 95 ILE A O 1
ATOM 664 N N . ALA A 1 118 ? 33.567 21.524 19.549 1.00 43.27 96 ALA A N 1
ATOM 665 C CA . ALA A 1 118 ? 33.853 22.631 18.646 1.00 50.10 96 ALA A CA 1
ATOM 666 C C . ALA A 1 118 ? 33.438 23.950 19.298 1.00 52.49 96 ALA A C 1
ATOM 667 O O . ALA A 1 118 ? 32.274 24.132 19.660 1.00 48.51 96 ALA A O 1
ATOM 669 N N . ARG A 1 119 ? 34.387 24.864 19.468 1.00 49.45 97 ARG A N 1
ATOM 670 C CA . ARG A 1 119 ? 34.084 26.115 20.150 1.00 47.63 97 ARG A CA 1
ATOM 671 C C . ARG A 1 119 ? 33.823 27.230 19.153 1.00 52.16 97 ARG A C 1
ATOM 672 O O . ARG A 1 119 ? 34.671 27.531 18.315 1.00 51.27 97 ARG A O 1
ATOM 680 N N . ALA A 1 120 ? 32.636 27.829 19.242 1.00 45.69 98 ALA A N 1
ATOM 681 C CA . ALA A 1 120 ? 32.250 28.932 18.363 1.00 44.21 98 ALA A CA 1
ATOM 682 C C . ALA A 1 120 ? 30.861 29.448 18.726 1.00 43.61 98 ALA A C 1
ATOM 683 O O . ALA A 1 120 ? 29.964 28.659 19.044 1.00 36.73 98 ALA A O 1
ATOM 685 N N . PRO A 1 121 ? 30.675 30.778 18.684 1.00 41.78 99 PRO A N 1
ATOM 686 C CA . PRO A 1 121 ? 29.356 31.345 19.001 1.00 45.71 99 PRO A CA 1
ATOM 687 C C . PRO A 1 121 ? 28.286 30.665 18.149 1.00 45.24 99 PRO A C 1
ATOM 688 O O . PRO A 1 121 ? 28.525 30.420 16.966 1.00 42.03 99 PRO A O 1
ATOM 692 N N . ALA A 1 122 ? 27.128 30.371 18.728 1.00 41.42 100 ALA A N 1
ATOM 693 C CA . ALA A 1 122 ? 26.113 29.586 18.016 1.00 43.34 100 ALA A CA 1
ATOM 694 C C . ALA A 1 122 ? 25.689 30.195 16.667 1.00 37.47 100 ALA A C 1
ATOM 695 O O . ALA A 1 122 ? 25.308 29.462 15.751 1.00 43.11 100 ALA A O 1
ATOM 697 N N . GLU A 1 123 ? 25.746 31.524 16.558 1.00 37.43 101 GLU A N 1
ATOM 698 C CA . GLU A 1 123 ? 25.395 32.220 15.312 1.00 44.47 101 GLU A CA 1
ATOM 699 C C . GLU A 1 123 ? 26.329 31.846 14.173 1.00 50.93 101 GLU A C 1
ATOM 700 O O . GLU A 1 123 ? 25.986 32.007 13.003 1.00 57.07 101 GLU A O 1
ATOM 706 N N . GLU A 1 124 ? 27.523 31.378 14.520 1.00 49.23 102 GLU A N 1
ATOM 707 C CA . GLU A 1 124 ? 28.543 31.098 13.519 1.00 51.33 102 GLU A CA 1
ATOM 708 C C . GLU A 1 124 ? 28.624 29.616 13.180 1.00 46.91 102 GLU A C 1
ATOM 709 O O . GLU A 1 124 ? 29.443 29.213 12.358 1.00 49.76 102 GLU A O 1
ATOM 715 N N . VAL A 1 125 ? 27.789 28.802 13.818 1.00 42.63 103 VAL A N 1
ATOM 716 C CA . VAL A 1 125 ? 27.862 27.357 13.635 1.00 48.67 103 VAL A CA 1
ATOM 717 C C . VAL A 1 125 ? 27.164 26.877 12.356 1.00 54.05 103 VAL A C 1
ATOM 718 O O . VAL A 1 125 ? 25.942 26.979 12.226 1.00 54.03 103 VAL A O 1
ATOM 722 N N . SER A 1 126 ? 27.944 26.345 11.417 1.00 50.75 104 SER A N 1
ATOM 723 C CA . SER A 1 126 ? 27.387 25.787 10.185 1.00 47.37 104 SER A CA 1
ATOM 724 C C . SER A 1 126 ? 26.688 24.466 10.484 1.00 42.90 104 SER A C 1
ATOM 725 O O . SER A 1 126 ? 27.020 23.795 11.463 1.00 37.91 104 SER A O 1
ATOM 728 N N . LEU A 1 127 ? 25.723 24.086 9.649 1.00 37.50 105 LEU A N 1
ATOM 729 C CA . LEU A 1 127 ? 25.015 22.820 9.849 1.00 40.04 105 LEU A CA 1
ATOM 730 C C . LEU A 1 127 ? 25.971 21.635 9.792 1.00 38.09 105 LEU A C 1
ATOM 731 O O . LEU A 1 127 ? 25.809 20.662 10.527 1.00 42.83 105 LEU A O 1
ATOM 736 N N . GLY A 1 128 ? 26.962 21.713 8.911 1.00 34.38 106 GLY A N 1
ATOM 737 C CA . GLY A 1 128 ? 27.954 20.661 8.815 1.00 32.63 106 GLY A CA 1
ATOM 738 C C . GLY A 1 128 ? 28.708 20.503 10.125 1.00 42.04 106 GLY A C 1
ATOM 739 O O . GLY A 1 128 ? 28.951 19.383 10.577 1.00 36.82 106 GLY A O 1
ATOM 740 N N . ARG A 1 129 ? 29.079 21.620 10.748 1.00 38.59 107 ARG A N 1
ATOM 741 C CA . ARG A 1 129 ? 29.835 21.544 11.992 1.00 37.23 107 ARG A CA 1
ATOM 742 C C . ARG A 1 129 ? 28.957 21.028 13.132 1.00 34.83 107 ARG A C 1
ATOM 743 O O . ARG A 1 129 ? 29.423 20.263 13.979 1.00 35.06 107 ARG A O 1
ATOM 751 N N . TRP A 1 130 ? 27.696 21.465 13.153 1.00 28.97 108 TRP A N 1
ATOM 752 C CA . TRP A 1 130 ? 26.703 20.950 14.098 1.00 32.12 108 TRP A CA 1
ATOM 753 C C . TRP A 1 130 ? 26.615 19.422 13.959 1.00 32.56 108 TRP A C 1
ATOM 754 O O . TRP A 1 130 ? 26.770 18.675 14.933 1.00 32.00 108 TRP A O 1
ATOM 765 N N . ARG A 1 131 ? 26.379 18.967 12.731 1.00 37.73 109 ARG A N 1
ATOM 766 C CA . ARG A 1 131 ? 26.275 17.538 12.439 1.00 36.35 109 ARG A CA 1
ATOM 767 C C . ARG A 1 131 ? 27.538 16.756 12.821 1.00 38.08 109 ARG A C 1
ATOM 768 O O . ARG A 1 131 ? 27.451 15.648 13.352 1.00 35.48 109 ARG A O 1
ATOM 776 N N . GLU A 1 132 ? 28.710 17.314 12.538 1.00 35.60 110 GLU A N 1
ATOM 777 C CA . GLU A 1 132 ? 29.943 16.600 12.848 1.00 35.27 110 GLU A CA 1
ATOM 778 C C . GLU A 1 132 ? 29.995 16.293 14.336 1.00 33.79 110 GLU A C 1
ATOM 779 O O . GLU A 1 132 ? 30.352 15.191 14.727 1.00 28.16 110 GLU A O 1
ATOM 785 N N . VAL A 1 133 ? 29.624 17.261 15.168 1.00 27.12 111 VAL A N 1
ATOM 786 C CA . VAL A 1 133 ? 29.643 17.039 16.614 1.00 28.08 111 VAL A CA 1
ATOM 787 C C . VAL A 1 133 ? 28.629 15.988 17.065 1.00 29.22 111 VAL A C 1
ATOM 788 O O . VAL A 1 133 ? 28.943 15.102 17.867 1.00 30.35 111 VAL A O 1
ATOM 792 N N . LEU A 1 134 ? 27.406 16.096 16.566 1.00 30.96 112 LEU A N 1
ATOM 793 C CA . LEU A 1 134 ? 26.370 15.158 16.972 1.00 24.64 112 LEU A CA 1
ATOM 794 C C . LEU A 1 134 ? 26.714 13.742 16.486 1.00 26.49 112 LEU A C 1
ATOM 795 O O . LEU A 1 134 ? 26.448 12.760 17.176 1.00 27.32 112 LEU A O 1
ATOM 800 N N . THR A 1 135 ? 27.306 13.640 15.302 1.00 25.93 113 THR A N 1
ATOM 801 C CA . THR A 1 135 ? 27.597 12.324 14.730 1.00 25.86 113 THR A CA 1
ATOM 802 C C . THR A 1 135 ? 28.521 11.530 15.652 1.00 32.01 113 THR A C 1
ATOM 803 O O . THR A 1 135 ? 28.235 10.389 15.977 1.00 29.35 113 THR A O 1
ATOM 807 N N . VAL A 1 136 ? 29.612 12.149 16.099 1.00 29.18 114 VAL A N 1
ATOM 808 C CA . VAL A 1 136 ? 30.562 11.453 16.954 1.00 28.05 114 VAL A CA 1
ATOM 809 C C . VAL A 1 136 ? 30.092 11.336 18.399 1.00 28.72 114 VAL A C 1
ATOM 810 O O . VAL A 1 136 ? 30.166 10.265 18.994 1.00 30.49 114 VAL A O 1
ATOM 814 N N . ASN A 1 137 ? 29.579 12.428 18.949 1.00 28.45 115 ASN A N 1
ATOM 815 C CA . ASN A 1 137 ? 29.214 12.457 20.364 1.00 24.69 115 ASN A CA 1
ATOM 816 C C . ASN A 1 137 ? 27.936 11.704 20.689 1.00 30.72 115 ASN A C 1
ATOM 817 O O . ASN A 1 137 ? 27.800 11.143 21.777 1.00 28.42 115 ASN A O 1
ATOM 822 N N . LEU A 1 138 ? 26.996 11.697 19.753 1.00 27.71 116 LEU A N 1
ATOM 823 C CA . LEU A 1 138 ? 25.703 11.066 20.002 1.00 25.68 116 LEU A CA 1
ATOM 824 C C . LEU A 1 138 ? 25.486 9.826 19.145 1.00 27.93 116 LEU A C 1
ATOM 825 O O . LEU A 1 138 ? 25.335 8.706 19.660 1.00 27.30 116 LEU A O 1
ATOM 830 N N . ASP A 1 139 ? 25.449 10.024 17.833 1.00 25.58 117 ASP A N 1
ATOM 831 C CA . ASP A 1 139 ? 25.086 8.924 16.946 1.00 28.35 117 ASP A CA 1
ATOM 832 C C . ASP A 1 139 ? 26.022 7.729 17.109 1.00 29.04 117 ASP A C 1
ATOM 833 O O . ASP A 1 139 ? 25.566 6.588 17.126 1.00 33.80 117 ASP A O 1
ATOM 838 N N . ALA A 1 140 ? 27.326 7.985 17.238 1.00 24.77 118 ALA A N 1
ATOM 839 C CA . ALA A 1 140 ? 28.277 6.880 17.341 1.00 30.28 118 ALA A CA 1
ATOM 840 C C . ALA A 1 140 ? 28.098 6.115 18.653 1.00 26.17 118 ALA A C 1
ATOM 841 O O . ALA A 1 140 ? 28.183 4.880 18.691 1.00 27.69 118 ALA A O 1
ATOM 843 N N . ALA A 1 141 ? 27.859 6.850 19.733 1.00 26.45 119 ALA A N 1
ATOM 844 C CA . ALA A 1 141 ? 27.566 6.226 21.022 1.00 24.92 119 ALA A CA 1
ATOM 845 C C . ALA A 1 141 ? 26.316 5.343 20.906 1.00 27.65 119 ALA A C 1
ATOM 846 O O . ALA A 1 141 ? 26.253 4.245 21.479 1.00 25.46 119 ALA A O 1
ATOM 848 N N . TRP A 1 142 ? 25.314 5.832 20.178 1.00 26.19 120 TRP A N 1
ATOM 849 C CA . TRP A 1 142 ? 24.102 5.042 19.936 1.00 19.93 120 TRP A CA 1
ATOM 850 C C . TRP A 1 142 ? 24.440 3.747 19.186 1.00 20.31 120 TRP A C 1
ATOM 851 O O . TRP A 1 142 ? 24.077 2.649 19.616 1.00 25.47 120 TRP A O 1
ATOM 862 N N . VAL A 1 143 ? 25.138 3.872 18.063 1.00 22.43 121 VAL A N 1
ATOM 863 C CA . VAL A 1 143 ? 25.428 2.697 17.231 1.00 25.02 121 VAL A CA 1
ATOM 864 C C . VAL A 1 143 ? 26.172 1.618 18.019 1.00 30.57 121 VAL A C 1
ATOM 865 O O . VAL A 1 143 ? 25.821 0.434 17.968 1.00 25.91 121 VAL A O 1
ATOM 869 N N . LEU A 1 144 ? 27.210 2.026 18.741 1.00 25.11 122 LEU A N 1
ATOM 870 C CA . LEU A 1 144 ? 27.966 1.087 19.572 1.00 27.29 122 LEU A CA 1
ATOM 871 C C . LEU A 1 144 ? 27.128 0.520 20.724 1.00 25.57 122 LEU A C 1
ATOM 872 O O . LEU A 1 144 ? 27.145 -0.681 20.976 1.00 23.83 122 LEU A O 1
ATOM 877 N N . SER A 1 145 ? 26.393 1.379 21.424 1.00 23.84 123 SER A N 1
ATOM 878 C CA . SER A 1 145 ? 25.542 0.897 22.498 1.00 19.67 123 SER A CA 1
ATOM 879 C C . SER A 1 145 ? 24.546 -0.123 21.971 1.00 24.53 123 SER A C 1
ATOM 880 O O . SER A 1 145 ? 24.332 -1.174 22.580 1.00 24.87 123 SER A O 1
ATOM 883 N N . ARG A 1 146 ? 23.933 0.172 20.831 1.00 25.95 124 ARG A N 1
ATOM 884 C CA . ARG A 1 146 ? 22.973 -0.777 20.272 1.00 24.45 124 ARG A CA 1
ATOM 885 C C . ARG A 1 146 ? 23.663 -2.108 19.938 1.00 30.12 124 ARG A C 1
ATOM 886 O O . ARG A 1 146 ? 23.151 -3.189 20.249 1.00 29.19 124 ARG A O 1
ATOM 894 N N . SER A 1 147 ? 24.828 -2.025 19.301 1.00 29.09 125 SER A N 1
ATOM 895 C CA . SER A 1 147 ? 25.543 -3.215 18.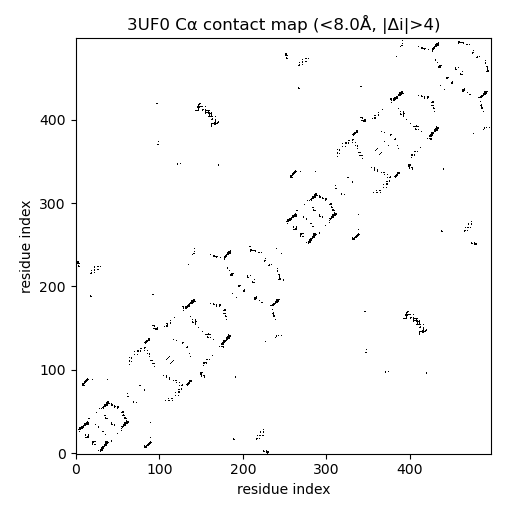842 1.00 28.46 125 SER A CA 1
ATOM 896 C C . SER A 1 147 ? 26.017 -4.112 19.987 1.00 27.74 125 SER A C 1
ATOM 897 O O . SER A 1 147 ? 25.718 -5.306 20.035 1.00 28.55 125 SER A O 1
ATOM 900 N N . PHE A 1 148 ? 26.787 -3.542 20.901 1.00 23.82 126 PHE A N 1
ATOM 901 C CA . PHE A 1 148 ? 27.288 -4.317 22.027 1.00 26.43 126 PHE A CA 1
ATOM 902 C C . PHE A 1 148 ? 26.155 -4.656 23.005 1.00 22.94 126 PHE A C 1
ATOM 903 O O . PHE A 1 148 ? 26.103 -5.762 23.557 1.00 23.39 126 PHE A O 1
ATOM 911 N N . GLY A 1 149 ? 25.240 -3.708 23.196 1.00 26.55 127 GLY A N 1
ATOM 912 C CA . GLY A 1 149 ? 24.113 -3.906 24.099 1.00 25.11 127 GLY A CA 1
ATOM 913 C C . GLY A 1 149 ? 23.220 -5.071 23.707 1.00 29.33 127 GLY A C 1
ATOM 914 O O . GLY A 1 149 ? 22.798 -5.853 24.559 1.00 30.20 127 GLY A O 1
ATOM 915 N N . THR A 1 150 ? 22.929 -5.194 22.414 1.00 27.88 128 THR A N 1
ATOM 916 C CA . THR A 1 150 ? 22.132 -6.319 21.916 1.00 23.18 128 THR A CA 1
ATOM 917 C C . THR A 1 150 ? 22.767 -7.649 22.291 1.00 28.68 128 THR A C 1
ATOM 918 O O . THR A 1 150 ? 22.083 -8.581 22.735 1.00 29.90 128 THR A O 1
ATOM 922 N N . ALA A 1 151 ? 24.087 -7.742 22.156 1.00 28.90 129 ALA A N 1
ATOM 923 C CA . ALA A 1 151 ? 24.766 -8.977 22.526 1.00 31.97 129 ALA A CA 1
ATOM 924 C C . ALA A 1 151 ? 24.759 -9.172 24.046 1.00 31.65 129 ALA A C 1
ATOM 925 O O . ALA A 1 151 ? 24.657 -10.300 24.531 1.00 30.50 129 ALA A O 1
ATOM 927 N N . MET A 1 152 ? 24.875 -8.077 24.798 1.00 25.03 130 MET A N 1
ATOM 928 C CA . MET A 1 152 ? 24.830 -8.172 26.257 1.00 25.37 130 MET A CA 1
ATOM 929 C C . MET A 1 152 ? 23.493 -8.734 26.716 1.00 26.22 130 MET A C 1
ATOM 930 O O . MET A 1 152 ? 23.434 -9.565 27.632 1.00 27.99 130 MET A O 1
ATOM 935 N N . LEU A 1 153 ? 22.419 -8.274 26.078 1.00 26.05 131 LEU A N 1
ATOM 936 C CA . LEU A 1 153 ? 21.082 -8.782 26.368 1.00 31.89 131 LEU A CA 1
ATOM 937 C C . LEU A 1 153 ? 21.021 -10.281 26.155 1.00 34.38 131 LEU A C 1
ATOM 938 O O . LEU A 1 153 ? 20.442 -11.008 26.968 1.00 34.23 131 LEU A O 1
ATOM 943 N N . ALA A 1 154 ? 21.625 -10.748 25.064 1.00 31.82 132 ALA A N 1
ATOM 944 C CA . ALA A 1 154 ? 21.632 -12.185 24.764 1.00 34.78 132 ALA A CA 1
ATOM 945 C C . ALA A 1 154 ? 22.459 -12.988 25.774 1.00 36.50 132 ALA A C 1
ATOM 946 O O . ALA A 1 154 ? 22.137 -14.138 26.074 1.00 37.43 132 ALA A O 1
ATOM 948 N N . HIS A 1 155 ? 23.526 -12.384 26.293 1.00 27.92 133 HIS A N 1
ATOM 949 C CA . HIS A 1 155 ? 24.393 -13.048 27.260 1.00 33.81 133 HIS A CA 1
ATOM 950 C C . HIS A 1 155 ? 23.847 -12.930 28.674 1.00 36.86 133 HIS A C 1
ATOM 951 O O . HIS A 1 155 ? 24.318 -13.606 29.588 1.00 45.75 133 HIS A O 1
ATOM 958 N N . GLY A 1 156 ? 22.853 -12.067 28.837 1.00 30.44 134 GLY A N 1
ATOM 959 C CA . GLY A 1 156 ? 22.162 -11.894 30.103 1.00 38.43 134 GLY A CA 1
ATOM 960 C C . GLY A 1 156 ? 22.887 -10.964 31.065 1.00 37.14 134 GLY A C 1
ATOM 961 O O . GLY A 1 156 ? 22.512 -10.846 32.229 1.00 31.34 134 GLY A O 1
ATOM 962 N N . SER A 1 157 ? 23.926 -10.295 30.582 1.00 31.28 135 SER A N 1
ATOM 963 C CA . SER A 1 157 ? 24.763 -9.489 31.453 1.00 33.21 135 SER A CA 1
ATOM 964 C C . SER A 1 157 ? 25.603 -8.481 30.661 1.00 34.45 135 SER A C 1
ATOM 965 O O . SER A 1 157 ? 26.049 -8.764 29.545 1.00 30.41 135 SER A O 1
ATOM 968 N N . GLY A 1 158 ? 25.833 -7.309 31.250 1.00 28.20 136 GLY A N 1
ATOM 969 C CA . GLY A 1 158 ? 26.693 -6.317 30.632 1.00 23.26 136 GLY A CA 1
ATOM 970 C C . GLY A 1 158 ? 26.611 -4.958 31.308 1.00 27.16 136 GLY A C 1
ATOM 971 O O . GLY A 1 158 ? 25.700 -4.703 32.114 1.00 22.26 136 GLY A O 1
ATOM 972 N N . ARG A 1 159 ? 27.569 -4.093 30.980 1.00 24.09 137 ARG A N 1
ATOM 973 C CA . ARG A 1 159 ? 27.603 -2.722 31.492 1.00 23.88 137 ARG A CA 1
ATOM 974 C C . ARG A 1 159 ? 27.967 -1.785 30.366 1.00 30.20 137 ARG A C 1
ATOM 975 O O . ARG A 1 159 ? 28.846 -2.090 29.550 1.00 24.01 137 ARG A O 1
ATOM 983 N N . ILE A 1 160 ? 27.286 -0.648 30.317 1.00 20.79 138 ILE A N 1
ATOM 984 C CA . ILE A 1 160 ? 27.610 0.394 29.358 1.00 20.24 138 ILE A CA 1
ATOM 985 C C . ILE A 1 160 ? 27.829 1.685 30.139 1.00 27.88 138 ILE A C 1
ATOM 986 O O . ILE A 1 160 ? 26.994 2.097 30.946 1.00 23.93 138 ILE A O 1
ATOM 991 N N . VAL A 1 161 ? 28.974 2.303 29.917 1.00 20.30 139 VAL A N 1
ATOM 992 C CA . VAL A 1 161 ? 29.301 3.540 30.597 1.00 24.60 139 VAL A CA 1
ATOM 993 C C . VAL A 1 161 ? 29.585 4.570 29.529 1.00 24.92 139 VAL A C 1
ATOM 994 O O . VAL A 1 161 ? 30.499 4.389 28.723 1.00 26.68 139 VAL A O 1
ATOM 998 N N . THR A 1 162 ? 28.798 5.643 29.496 1.00 20.55 140 THR A N 1
ATOM 999 C CA . THR A 1 162 ? 29.055 6.700 28.526 1.00 19.07 140 THR A CA 1
ATOM 1000 C C . THR A 1 162 ? 29.703 7.917 29.186 1.00 23.79 140 THR A C 1
ATOM 1001 O O . THR A 1 162 ? 29.321 8.308 30.291 1.00 27.34 140 THR A O 1
ATOM 1005 N N . ILE A 1 163 ? 30.704 8.501 28.532 1.00 21.82 141 ILE A N 1
ATOM 1006 C CA . ILE A 1 163 ? 31.320 9.708 29.061 1.00 23.20 141 ILE A CA 1
ATOM 1007 C C . ILE A 1 163 ? 30.460 10.919 28.689 1.00 29.16 141 ILE A C 1
ATOM 1008 O O . ILE A 1 163 ? 30.366 11.289 27.520 1.00 27.04 141 ILE A O 1
ATOM 1013 N N . ALA A 1 164 ? 29.810 11.505 29.691 1.00 25.27 142 ALA A N 1
ATOM 1014 C CA . ALA A 1 164 ? 29.005 12.714 29.501 1.00 27.25 142 ALA A CA 1
ATOM 1015 C C . ALA A 1 164 ? 29.869 13.959 29.739 1.00 31.71 142 ALA A C 1
ATOM 1016 O O . ALA A 1 164 ? 31.027 14.005 29.315 1.00 30.39 142 ALA A O 1
ATOM 1018 N N . SER A 1 165 ? 29.318 14.959 30.426 1.00 24.47 143 SER A N 1
ATOM 1019 C CA . SER A 1 165 ? 30.011 16.248 30.597 1.00 28.98 143 SER A CA 1
ATOM 1020 C C . SER A 1 165 ? 29.250 17.167 31.553 1.00 26.88 143 SER A C 1
ATOM 1021 O O . SER A 1 165 ? 28.065 16.939 31.853 1.00 27.72 143 SER A O 1
ATOM 1024 N N . MET A 1 166 ? 29.923 18.200 32.036 1.00 27.98 144 MET A N 1
ATOM 1025 C CA . MET A 1 166 ? 29.230 19.274 32.748 1.00 32.11 144 MET A CA 1
ATOM 1026 C C . MET A 1 166 ? 28.156 19.829 31.826 1.00 29.63 144 MET A C 1
ATOM 1027 O O . MET A 1 166 ? 27.092 20.265 32.268 1.00 29.94 144 MET A O 1
ATOM 1032 N N . LEU A 1 167 ? 28.449 19.810 30.534 1.00 25.38 145 LEU A N 1
ATOM 1033 C CA . LEU A 1 167 ? 27.527 20.366 29.554 1.00 27.66 145 LEU A CA 1
ATOM 1034 C C . LEU A 1 167 ? 26.411 19.379 29.213 1.00 26.75 145 LEU A C 1
ATOM 1035 O O . LEU A 1 167 ? 25.688 19.582 28.229 1.00 25.15 145 LEU A O 1
ATOM 1040 N N . SER A 1 168 ? 26.298 18.305 30.011 1.00 23.76 146 SER A N 1
ATOM 1041 C CA . SER A 1 168 ? 25.069 17.493 30.059 1.00 26.23 146 SER A CA 1
ATOM 1042 C C . SER A 1 168 ? 23.993 18.144 30.968 1.00 27.84 146 SER A C 1
ATOM 1043 O O . SER A 1 168 ? 22.839 17.697 30.997 1.00 23.68 146 SER A O 1
ATOM 1046 N N . PHE A 1 169 ? 24.384 19.177 31.715 1.00 25.95 147 PHE A N 1
ATOM 1047 C CA . PHE A 1 169 ? 23.515 19.789 32.730 1.00 25.28 147 PHE A CA 1
ATOM 1048 C C . PHE A 1 169 ? 23.423 21.307 32.619 1.00 27.42 147 PHE A C 1
ATOM 1049 O O . PHE A 1 169 ? 22.525 21.916 33.203 1.00 28.41 147 PHE A O 1
ATOM 1057 N N . GLN A 1 170 ? 24.369 21.910 31.909 1.00 22.20 148 GLN A N 1
ATOM 1058 C CA . GLN A 1 170 ? 24.446 23.377 31.782 1.00 22.26 148 GLN A CA 1
ATOM 1059 C C . GLN A 1 170 ? 24.725 23.727 30.325 1.00 22.55 148 GLN A C 1
ATOM 1060 O O . GLN A 1 170 ? 25.056 22.845 29.531 1.00 26.83 148 GLN A O 1
ATOM 1066 N N . GLY A 1 171 ? 24.640 25.010 29.985 1.00 22.60 149 GLY A N 1
ATOM 1067 C CA . GLY A 1 171 ? 24.775 25.423 28.599 1.00 32.61 149 GLY A CA 1
ATOM 1068 C C . GLY A 1 171 ? 26.195 25.778 28.191 1.00 35.58 149 GLY A C 1
ATOM 1069 O O . GLY A 1 171 ? 26.574 25.623 27.026 1.00 32.27 149 GLY A O 1
ATOM 1070 N N . GLY A 1 172 ? 26.988 26.250 29.143 1.00 34.82 150 GLY A N 1
ATOM 1071 C CA . GLY A 1 172 ? 28.344 26.679 28.833 1.00 39.71 150 GLY A CA 1
ATOM 1072 C C . GLY A 1 172 ? 28.375 27.827 27.831 1.00 44.29 150 GLY A C 1
ATOM 1073 O O . GLY A 1 172 ? 27.381 28.537 27.644 1.00 39.68 150 GLY A O 1
ATOM 1074 N N . ARG A 1 173 ? 29.521 28.027 27.187 1.00 41.40 151 ARG A N 1
ATOM 1075 C CA . ARG A 1 173 ? 29.645 29.116 26.220 1.00 40.53 151 ARG A CA 1
ATOM 1076 C C . ARG A 1 173 ? 30.317 28.677 24.920 1.00 41.67 151 ARG A C 1
ATOM 1077 O O . ARG A 1 173 ? 31.381 28.053 24.937 1.00 37.12 151 ARG A O 1
ATOM 1085 N N . ASN A 1 174 ? 29.679 29.013 23.801 1.00 37.97 152 ASN A N 1
ATOM 1086 C CA . ASN A 1 174 ? 30.220 28.734 22.470 1.00 34.66 152 ASN A CA 1
ATOM 1087 C C . ASN A 1 174 ? 30.345 27.252 22.183 1.00 38.55 152 ASN A C 1
ATOM 1088 O O . ASN A 1 174 ? 31.236 26.836 21.438 1.00 31.74 152 ASN A O 1
ATOM 1093 N N . VAL A 1 175 ? 29.447 26.457 22.761 1.00 29.13 153 VAL A N 1
ATOM 1094 C CA . VAL A 1 175 ? 29.495 25.021 22.576 1.00 30.14 153 VAL A CA 1
ATOM 1095 C C . VAL A 1 175 ? 28.098 24.423 22.442 1.00 35.25 153 VAL A C 1
ATOM 1096 O O . VAL A 1 175 ? 27.827 23.372 23.002 1.00 31.51 153 VAL A O 1
ATOM 1100 N N . ALA A 1 176 ? 27.220 25.083 21.684 1.00 24.98 154 ALA A N 1
ATOM 1101 C CA . ALA A 1 176 ? 25.828 24.636 21.574 1.00 24.52 154 ALA A CA 1
ATOM 1102 C C . ALA A 1 176 ? 25.685 23.172 21.113 1.00 28.45 154 ALA A C 1
ATOM 1103 O O . ALA A 1 176 ? 24.941 22.403 21.716 1.00 24.34 154 ALA A O 1
ATOM 1105 N N . ALA A 1 177 ? 26.383 22.784 20.050 1.00 25.10 155 ALA A N 1
ATOM 1106 C CA . ALA A 1 177 ? 26.254 21.403 19.549 1.00 23.75 155 ALA A CA 1
ATOM 1107 C C . ALA A 1 177 ? 26.755 20.405 20.584 1.00 25.53 155 ALA A C 1
ATOM 1108 O O . ALA A 1 177 ? 26.177 19.330 20.755 1.00 25.13 155 ALA A O 1
ATOM 1110 N N . TYR A 1 178 ? 27.851 20.757 21.255 1.00 21.67 156 TYR A N 1
ATOM 1111 C CA . TYR A 1 178 ? 28.428 19.878 22.265 1.00 24.34 156 TYR A CA 1
ATOM 1112 C C . TYR A 1 178 ? 27.443 19.714 23.425 1.00 22.65 156 TYR A C 1
ATOM 1113 O O . TYR A 1 178 ? 27.197 18.602 23.869 1.00 26.57 156 TYR A O 1
ATOM 1122 N N . ALA A 1 179 ? 26.889 20.820 23.920 1.00 24.32 157 ALA A N 1
ATOM 1123 C CA . ALA A 1 179 ? 25.926 20.730 25.026 1.00 24.37 157 ALA A CA 1
ATOM 1124 C C . ALA A 1 179 ? 24.702 19.905 24.616 1.00 23.78 157 ALA A C 1
ATOM 1125 O O . ALA A 1 179 ? 24.225 19.051 25.371 1.00 24.55 157 ALA A O 1
ATOM 1127 N N . ALA A 1 180 ? 24.193 20.147 23.414 1.00 24.06 158 ALA A N 1
ATOM 1128 C CA . ALA A 1 180 ? 23.083 19.335 22.921 1.00 24.23 158 ALA A CA 1
ATOM 1129 C C . ALA A 1 180 ? 23.474 17.852 22.901 1.00 26.62 158 ALA A C 1
ATOM 1130 O O . ALA A 1 180 ? 22.706 17.009 23.345 1.00 23.37 158 ALA A O 1
ATOM 1132 N N . SER A 1 181 ? 24.674 17.538 22.416 1.00 25.06 159 SER A N 1
ATOM 1133 C CA . SER A 1 181 ? 25.062 16.132 22.284 1.00 22.28 159 SER A CA 1
ATOM 1134 C C . SER A 1 181 ? 25.253 15.502 23.670 1.00 22.01 159 SER A C 1
ATOM 1135 O O . SER A 1 181 ? 24.946 14.332 23.875 1.00 23.76 159 SER A O 1
ATOM 1138 N N . LYS A 1 182 ? 25.732 16.286 24.634 1.00 20.71 160 LYS A N 1
ATOM 1139 C CA . LYS A 1 182 ? 26.022 15.715 25.948 1.00 20.07 160 LYS A CA 1
ATOM 1140 C C . LYS A 1 182 ? 24.764 15.565 26.809 1.00 20.19 160 LYS A C 1
ATOM 1141 O O . LYS A 1 182 ? 24.665 14.650 27.628 1.00 17.64 160 LYS A O 1
ATOM 1147 N N . HIS A 1 183 ? 23.797 16.456 26.623 1.00 18.61 161 HIS A N 1
ATOM 1148 C CA . HIS A 1 183 ? 22.466 16.208 27.197 1.00 17.95 161 HIS A CA 1
ATOM 1149 C C . HIS A 1 183 ? 21.872 14.955 26.543 1.00 20.37 161 HIS A C 1
ATOM 1150 O O . HIS A 1 183 ? 21.257 14.104 27.212 1.00 19.66 161 HIS A O 1
ATOM 1157 N N . ALA A 1 184 ? 22.066 14.818 25.234 1.00 20.07 162 ALA A N 1
ATOM 1158 C CA . ALA A 1 184 ? 21.423 13.713 24.516 1.00 21.98 162 ALA A CA 1
ATOM 1159 C C . ALA A 1 184 ? 21.917 12.358 25.011 1.00 21.61 162 ALA A C 1
ATOM 1160 O O . ALA A 1 184 ? 21.130 11.415 25.148 1.00 22.65 162 ALA A O 1
ATOM 1162 N N . VAL A 1 185 ? 23.218 12.240 25.276 1.00 22.43 163 VAL A N 1
ATOM 1163 C CA . VAL A 1 185 ? 23.729 10.937 25.716 1.00 22.07 163 VAL A CA 1
ATOM 1164 C C . VAL A 1 185 ? 23.227 10.593 27.109 1.00 23.68 163 VAL A C 1
ATOM 1165 O O . VAL A 1 185 ? 23.138 9.419 27.474 1.00 25.79 163 VAL A O 1
ATOM 1169 N N . VAL A 1 186 ? 22.898 11.609 27.897 1.00 20.22 164 VAL A N 1
ATOM 1170 C CA . VAL A 1 186 ? 22.258 11.333 29.173 1.00 17.90 164 VAL A CA 1
ATOM 1171 C C . VAL A 1 186 ? 20.839 10.782 28.934 1.00 23.78 164 VAL A C 1
ATOM 1172 O O . VAL A 1 186 ? 20.419 9.816 29.594 1.00 20.51 164 VAL A O 1
ATOM 1176 N N . GLY A 1 187 ? 20.112 11.373 27.981 1.00 20.34 165 GLY A N 1
ATOM 1177 C CA . GLY A 1 187 ? 18.791 10.857 27.629 1.00 17.86 165 GLY A CA 1
ATOM 1178 C C . GLY A 1 187 ? 18.861 9.398 27.163 1.00 17.11 165 GLY A C 1
ATOM 1179 O O . GLY A 1 187 ? 18.038 8.552 27.536 1.00 20.16 165 GLY A O 1
ATOM 1180 N N . LEU A 1 188 ? 19.848 9.108 26.325 1.00 19.35 166 LEU A N 1
ATOM 1181 C CA . LEU A 1 188 ? 20.072 7.751 25.834 1.00 19.88 166 LEU A CA 1
ATOM 1182 C C . LEU A 1 188 ? 20.387 6.809 26.989 1.00 21.16 166 LEU A C 1
ATOM 1183 O O . LEU A 1 188 ? 19.889 5.690 27.049 1.00 23.65 166 LEU A O 1
ATOM 1188 N N . THR A 1 189 ? 21.255 7.263 27.888 1.00 19.44 167 THR A N 1
ATOM 1189 C CA . THR A 1 189 ? 21.618 6.467 29.057 1.00 19.00 167 THR A CA 1
ATOM 1190 C C . THR A 1 189 ? 20.361 6.091 29.818 1.00 20.17 167 THR A C 1
ATOM 1191 O O . THR A 1 189 ? 20.148 4.930 30.150 1.00 21.35 167 THR A O 1
ATOM 1195 N N . ARG A 1 190 ? 19.509 7.079 30.066 1.00 16.46 168 ARG A N 1
ATOM 1196 C CA . ARG A 1 190 ? 18.284 6.831 30.816 1.00 15.72 168 ARG A CA 1
ATOM 1197 C C . ARG A 1 190 ? 17.321 5.884 30.089 1.00 19.32 168 ARG A C 1
ATOM 1198 O O . ARG A 1 190 ? 16.734 4.996 30.704 1.00 19.09 168 ARG A O 1
ATOM 1206 N N . ALA A 1 191 ? 17.146 6.085 28.789 1.00 20.39 169 ALA A N 1
ATOM 1207 C CA . ALA A 1 191 ? 16.246 5.241 27.997 1.00 21.42 169 ALA A CA 1
ATOM 1208 C C . ALA A 1 191 ? 16.702 3.773 27.982 1.00 23.32 169 ALA A C 1
ATOM 1209 O O . ALA A 1 191 ? 15.898 2.867 28.206 1.00 23.45 169 ALA A O 1
ATOM 1211 N N . LEU A 1 192 ? 17.983 3.536 27.701 1.00 18.61 170 LEU A N 1
ATOM 1212 C CA . LEU A 1 192 ? 18.499 2.169 27.643 1.00 18.21 170 LEU A CA 1
ATOM 1213 C C . LEU A 1 192 ? 18.451 1.517 29.030 1.00 24.82 170 LEU A C 1
ATOM 1214 O O . LEU A 1 192 ? 18.167 0.331 29.152 1.00 24.41 170 LEU A O 1
ATOM 1219 N N . ALA A 1 193 ? 18.714 2.294 30.080 1.00 22.31 171 ALA A N 1
ATOM 1220 C CA . ALA A 1 193 ? 18.646 1.747 31.443 1.00 18.64 171 ALA A CA 1
ATOM 1221 C C . ALA A 1 193 ? 17.216 1.333 31.735 1.00 23.07 171 ALA A C 1
ATOM 1222 O O . ALA A 1 193 ? 16.944 0.243 32.243 1.00 22.53 171 ALA A O 1
ATOM 1224 N N . SER A 1 194 ? 16.284 2.206 31.384 1.00 20.96 172 SER A N 1
ATOM 1225 C CA . SER A 1 194 ? 14.881 1.912 31.624 1.00 24.62 172 SER A CA 1
ATOM 1226 C C . SER A 1 194 ? 14.464 0.626 30.893 1.00 24.63 172 SER A C 1
ATOM 1227 O O . SER A 1 194 ? 13.727 -0.202 31.434 1.00 25.89 172 SER A O 1
ATOM 1230 N N . GLU A 1 195 ? 14.957 0.444 29.675 1.00 19.59 173 GLU A N 1
ATOM 1231 C CA . GLU A 1 195 ? 14.556 -0.711 28.869 1.00 24.53 173 GLU A CA 1
ATOM 1232 C C . GLU A 1 195 ? 15.329 -1.979 29.197 1.00 26.70 173 GLU A C 1
ATOM 1233 O O . GLU A 1 195 ? 14.781 -3.078 29.111 1.00 26.64 173 GLU A O 1
ATOM 1239 N N . TRP A 1 196 ? 16.599 -1.829 29.562 1.00 19.97 174 TRP A N 1
ATOM 1240 C CA . TRP A 1 196 ? 17.513 -2.964 29.613 1.00 24.70 174 TRP A CA 1
ATOM 1241 C C . TRP A 1 196 ? 17.925 -3.413 31.002 1.00 26.47 174 TRP A C 1
ATOM 1242 O O . TRP A 1 196 ? 18.458 -4.509 31.136 1.00 25.00 174 TRP A O 1
ATOM 1253 N N . ALA A 1 197 ? 17.692 -2.591 32.028 1.00 22.95 175 ALA A N 1
ATOM 1254 C CA . ALA A 1 197 ? 18.150 -2.932 33.377 1.00 23.21 175 ALA A CA 1
ATOM 1255 C C . ALA A 1 197 ? 17.593 -4.275 33.840 1.00 25.64 175 ALA A C 1
ATOM 1256 O O . ALA A 1 197 ? 18.285 -5.052 34.494 1.00 22.95 175 ALA A O 1
ATOM 1258 N N . GLY A 1 198 ? 16.326 -4.514 33.529 1.00 20.73 176 GLY A N 1
ATOM 1259 C CA . GLY A 1 198 ? 15.633 -5.716 33.983 1.00 23.85 176 GLY A CA 1
ATOM 1260 C C . GLY A 1 198 ? 16.136 -6.979 33.298 1.00 32.51 176 GLY A C 1
ATOM 1261 O O . GLY A 1 198 ? 15.768 -8.088 33.680 1.00 33.58 176 GLY A O 1
ATOM 1262 N N A ARG A 1 199 ? 16.985 -6.801 32.289 0.61 25.92 177 ARG A N 1
ATOM 1263 N N B ARG A 1 199 ? 16.972 -6.813 32.278 0.39 27.25 177 ARG A N 1
ATOM 1264 C CA A ARG A 1 199 ? 17.575 -7.919 31.560 0.61 30.82 177 ARG A CA 1
ATOM 1265 C CA B ARG A 1 199 ? 17.572 -7.957 31.596 0.39 30.48 177 ARG A CA 1
ATOM 1266 C C A ARG A 1 199 ? 19.070 -8.038 31.816 0.61 31.47 177 ARG A C 1
ATOM 1267 C C B ARG A 1 199 ? 19.081 -7.998 31.788 0.39 31.30 177 ARG A C 1
ATOM 1268 O O A ARG A 1 199 ? 19.778 -8.715 31.076 0.61 34.22 177 ARG A O 1
ATOM 1269 O O B ARG A 1 199 ? 19.804 -8.575 30.979 0.39 32.98 177 ARG A O 1
ATOM 1284 N N . GLY A 1 200 ? 19.546 -7.372 32.864 1.00 27.96 178 GLY A N 1
ATOM 1285 C CA . GLY A 1 200 ? 20.918 -7.531 33.313 1.00 24.25 178 GLY A CA 1
ATOM 1286 C C . GLY A 1 200 ? 21.968 -6.615 32.704 1.00 24.21 178 GLY A C 1
ATOM 1287 O O . GLY A 1 200 ? 23.162 -6.779 32.973 1.00 27.83 178 GLY A O 1
ATOM 1288 N N . VAL A 1 201 ? 21.544 -5.640 31.903 1.00 23.13 179 VAL A N 1
ATOM 1289 C CA . VAL A 1 201 ? 22.492 -4.695 31.326 1.00 22.49 179 VAL A CA 1
ATOM 1290 C C . VAL A 1 201 ? 22.404 -3.355 32.055 1.00 27.73 179 VAL A C 1
ATOM 1291 O O . VAL A 1 201 ? 21.371 -2.663 31.994 1.00 20.38 179 VAL A O 1
ATOM 1295 N N . GLY A 1 202 ? 23.479 -3.017 32.770 1.00 24.56 180 GLY A N 1
ATOM 1296 C CA . GLY A 1 202 ? 23.539 -1.789 33.552 1.00 23.23 180 GLY A CA 1
ATOM 1297 C C . GLY A 1 202 ? 24.124 -0.631 32.747 1.00 22.99 180 GLY A C 1
ATOM 1298 O O . GLY A 1 202 ? 25.301 -0.628 32.402 1.00 21.88 180 GLY A O 1
ATOM 1299 N N . VAL A 1 203 ? 23.296 0.356 32.446 1.00 22.19 181 VAL A N 1
ATOM 1300 C CA . VAL A 1 203 ? 23.706 1.467 31.593 1.00 20.80 181 VAL A CA 1
ATOM 1301 C C . VAL A 1 203 ? 23.787 2.736 32.431 1.00 23.62 181 VAL A C 1
ATOM 1302 O O . VAL A 1 203 ? 22.795 3.162 33.045 1.00 19.43 181 VAL A O 1
ATOM 1306 N N . ASN A 1 204 ? 24.973 3.329 32.479 1.00 17.42 182 ASN A N 1
ATOM 1307 C CA . ASN A 1 204 ? 25.168 4.560 33.254 1.00 21.77 182 ASN A CA 1
ATOM 1308 C C . ASN A 1 204 ? 26.092 5.522 32.522 1.00 21.22 182 ASN A C 1
ATOM 1309 O O . ASN A 1 204 ? 26.661 5.170 31.488 1.00 24.77 182 ASN A O 1
ATOM 1314 N N . ALA A 1 205 ? 26.234 6.733 33.066 1.00 19.86 183 ALA A N 1
ATOM 1315 C CA . ALA A 1 205 ? 27.152 7.709 32.513 1.00 19.83 183 ALA A CA 1
ATOM 1316 C C . ALA A 1 205 ? 28.047 8.278 33.597 1.00 22.15 183 ALA A C 1
ATOM 1317 O O . ALA A 1 205 ? 27.713 8.279 34.791 1.00 19.20 183 ALA A O 1
ATOM 1319 N N . LEU A 1 206 ? 29.177 8.785 33.141 1.00 19.97 184 LEU A N 1
ATOM 1320 C CA . LEU A 1 206 ? 30.175 9.427 33.975 1.00 23.40 184 LEU A CA 1
ATOM 1321 C C . LEU A 1 206 ? 30.385 10.801 33.353 1.00 22.52 184 LEU A C 1
ATOM 1322 O O . LEU A 1 206 ? 30.724 10.900 32.176 1.00 27.41 184 LEU A O 1
ATOM 1327 N N . ALA A 1 207 ? 30.147 11.865 34.120 1.00 21.29 185 ALA A N 1
ATOM 1328 C CA . ALA A 1 207 ? 30.297 13.235 33.608 1.00 21.75 185 ALA A CA 1
ATOM 1329 C C . ALA A 1 207 ? 31.535 13.920 34.183 1.00 25.14 185 ALA A C 1
ATOM 1330 O O . ALA A 1 207 ? 31.523 14.386 35.323 1.00 21.54 185 ALA A O 1
ATOM 1332 N N . PRO A 1 208 ? 32.626 13.968 33.404 1.00 23.05 186 PRO A N 1
ATOM 1333 C CA . PRO A 1 208 ? 33.820 14.648 33.916 1.00 21.34 186 PRO A CA 1
ATOM 1334 C C . PRO A 1 208 ? 33.564 16.155 34.035 1.00 21.10 186 PRO A C 1
ATOM 1335 O O . PRO A 1 208 ? 32.794 16.700 33.237 1.00 24.69 186 PRO A O 1
ATOM 1339 N N . GLY A 1 209 ? 34.217 16.813 34.989 1.00 21.45 187 GLY A N 1
ATOM 1340 C CA . GLY A 1 209 ? 34.237 18.272 35.041 1.00 20.63 187 GLY A CA 1
ATOM 1341 C C . GLY A 1 209 ? 35.281 18.792 34.063 1.00 31.11 187 GLY A C 1
ATOM 1342 O O . GLY A 1 209 ? 35.326 18.368 32.914 1.00 25.60 187 GLY A O 1
ATOM 1343 N N . TYR A 1 210 ? 36.135 19.707 34.511 1.00 24.78 188 TYR A N 1
ATOM 1344 C CA . TYR A 1 210 ? 37.187 20.216 33.654 1.00 26.02 188 TYR A CA 1
ATOM 1345 C C . TYR A 1 210 ? 38.462 19.404 33.842 1.00 28.13 188 TYR A C 1
ATOM 1346 O O . TYR A 1 210 ? 39.017 19.351 34.940 1.00 22.40 188 TYR A O 1
ATOM 1355 N N . VAL A 1 211 ? 38.926 18.800 32.752 1.00 24.78 189 VAL A N 1
ATOM 1356 C CA . VAL A 1 211 ? 40.037 17.849 32.784 1.00 26.04 189 VAL A CA 1
ATOM 1357 C C . VAL A 1 211 ? 41.183 18.337 31.904 1.00 29.60 189 VAL A C 1
ATOM 1358 O O . VAL A 1 211 ? 40.948 18.856 30.807 1.00 27.89 189 VAL A O 1
ATOM 1362 N N . VAL A 1 212 ? 42.415 18.174 32.377 1.00 26.64 190 VAL A N 1
ATOM 1363 C CA . VAL A 1 212 ? 43.595 18.507 31.557 1.00 31.39 190 VAL A CA 1
ATOM 1364 C C . VAL A 1 212 ? 43.826 17.452 30.472 1.00 35.99 190 VAL A C 1
ATOM 1365 O O . VAL A 1 212 ? 44.347 16.374 30.746 1.00 35.77 190 VAL A O 1
ATOM 1369 N N . THR A 1 213 ? 43.396 17.755 29.249 1.00 37.12 191 THR A N 1
ATOM 1370 C CA . THR A 1 213 ? 43.533 16.834 28.116 1.00 39.11 191 THR A CA 1
ATOM 1371 C C . THR A 1 213 ? 43.592 17.644 26.828 1.00 44.22 191 THR A C 1
ATOM 1372 O O . THR A 1 213 ? 43.326 18.846 26.833 1.00 41.80 191 THR A O 1
ATOM 1376 N N . ALA A 1 214 ? 43.923 16.997 25.717 1.00 49.30 192 ALA A N 1
ATOM 1377 C CA . ALA A 1 214 ? 43.992 17.714 24.445 1.00 49.55 192 ALA A CA 1
ATOM 1378 C C . ALA A 1 214 ? 42.679 18.447 24.162 1.00 48.22 192 ALA A C 1
ATOM 1379 O O . ALA A 1 214 ? 42.679 19.539 23.592 1.00 50.66 192 ALA A O 1
ATOM 1381 N N . ASN A 1 215 ? 41.567 17.856 24.593 1.00 45.13 193 ASN A N 1
ATOM 1382 C CA . ASN A 1 215 ? 40.245 18.429 24.372 1.00 46.19 193 ASN A CA 1
ATOM 1383 C C . ASN A 1 215 ? 40.004 19.788 25.045 1.00 47.27 193 ASN A C 1
ATOM 1384 O O . ASN A 1 215 ? 39.024 20.474 24.733 1.00 47.21 193 ASN A O 1
ATOM 1389 N N . THR A 1 216 ? 40.872 20.172 25.981 1.00 38.07 194 THR A N 1
ATOM 1390 C CA . THR A 1 216 ? 40.730 21.470 26.645 1.00 34.99 194 THR A CA 1
ATOM 1391 C C . THR A 1 216 ? 41.993 22.326 26.516 1.00 37.49 194 THR A C 1
ATOM 1392 O O . THR A 1 216 ? 42.138 23.347 27.195 1.00 35.09 194 THR A O 1
ATOM 1396 N N . ALA A 1 217 ? 42.906 21.901 25.650 1.00 42.99 195 ALA A N 1
ATOM 1397 C CA . ALA A 1 217 ? 44.129 22.655 25.403 1.00 38.22 195 ALA A CA 1
ATOM 1398 C C . ALA A 1 217 ? 43.805 24.073 24.939 1.00 41.77 195 ALA A C 1
ATOM 1399 O O . ALA A 1 217 ? 44.373 25.040 25.441 1.00 42.18 195 ALA A O 1
ATOM 1401 N N . ALA A 1 218 ? 42.887 24.190 23.982 1.00 41.62 196 ALA A N 1
ATOM 1402 C CA . ALA A 1 218 ? 42.497 25.492 23.440 1.00 44.73 196 ALA A CA 1
ATOM 1403 C C . ALA A 1 218 ? 41.888 26.364 24.526 1.00 49.61 196 ALA A C 1
ATOM 1404 O O . ALA A 1 218 ? 42.026 27.588 24.525 1.00 51.78 196 ALA A O 1
ATOM 1406 N N . LEU A 1 219 ? 41.208 25.717 25.459 1.00 47.34 197 LEU A N 1
ATOM 1407 C CA . LEU A 1 219 ? 40.571 26.418 26.556 1.00 52.46 197 LEU A CA 1
ATOM 1408 C C . LEU A 1 219 ? 41.630 26.916 27.530 1.00 49.55 197 LEU A C 1
ATOM 1409 O O . LEU A 1 219 ? 41.587 28.059 27.980 1.00 59.56 197 LEU A O 1
ATOM 1414 N N . ARG A 1 220 ? 42.595 26.056 27.836 1.00 41.53 198 ARG A N 1
ATOM 1415 C CA . ARG A 1 220 ? 43.639 26.382 28.798 1.00 44.85 198 ARG A CA 1
ATOM 1416 C C . ARG A 1 220 ? 44.734 27.248 28.181 1.00 54.68 198 ARG A C 1
ATOM 1417 O O . ARG A 1 220 ? 45.629 27.711 28.894 1.00 46.68 198 ARG A O 1
ATOM 1425 N N . ALA A 1 221 ? 44.679 27.450 26.864 1.00 53.34 199 ALA A N 1
ATOM 1426 C CA . ALA A 1 221 ? 45.666 28.298 26.196 1.00 59.32 199 ALA A CA 1
ATOM 1427 C C . ALA A 1 221 ? 45.643 29.663 26.866 1.00 60.43 199 ALA A C 1
ATOM 1428 O O . ALA A 1 221 ? 46.678 30.299 27.069 1.00 57.46 199 ALA A O 1
ATOM 1430 N N . ASP A 1 222 ? 44.441 30.090 27.226 1.00 62.71 200 ASP A N 1
ATOM 1431 C CA . ASP A 1 222 ? 44.244 31.349 27.917 1.00 61.55 200 ASP A CA 1
ATOM 1432 C C . ASP A 1 222 ? 44.340 31.134 29.429 1.00 56.98 200 ASP A C 1
ATOM 1433 O O . ASP A 1 222 ? 43.381 30.687 30.065 1.00 51.06 200 ASP A O 1
ATOM 1438 N N . ASP A 1 223 ? 45.503 31.443 29.998 1.00 51.02 201 ASP A N 1
ATOM 1439 C CA . ASP A 1 223 ? 45.739 31.241 31.429 1.00 58.66 201 ASP A CA 1
ATOM 1440 C C . ASP A 1 223 ? 44.667 31.888 32.315 1.00 53.72 201 ASP A C 1
ATOM 1441 O O . ASP A 1 223 ? 44.335 31.358 33.378 1.00 43.31 201 ASP A O 1
ATOM 1446 N N . GLU A 1 224 ? 44.136 33.031 31.883 1.00 45.50 202 GLU A N 1
ATOM 1447 C CA . GLU A 1 224 ? 43.104 33.734 32.646 1.00 45.92 202 GLU A CA 1
ATOM 1448 C C . GLU A 1 224 ? 41.755 33.017 32.624 1.00 45.45 202 GLU A C 1
ATOM 1449 O O . GLU A 1 224 ? 41.036 32.994 33.625 1.00 45.33 202 GLU A O 1
ATOM 1455 N N . ARG A 1 225 ? 41.400 32.448 31.480 1.00 40.90 203 ARG A N 1
ATOM 1456 C CA . ARG A 1 225 ? 40.172 31.664 31.397 1.00 39.59 203 ARG A CA 1
ATOM 1457 C C . ARG A 1 225 ? 40.319 30.434 32.296 1.00 30.25 203 ARG A C 1
ATOM 1458 O O . ARG A 1 225 ? 39.408 30.087 33.069 1.00 32.17 203 ARG A O 1
ATOM 1466 N N . ALA A 1 226 ? 41.482 29.789 32.208 1.00 35.36 204 ALA A N 1
ATOM 1467 C CA . ALA A 1 226 ? 41.753 28.595 33.006 1.00 33.53 204 ALA A CA 1
ATOM 1468 C C . ALA A 1 226 ? 41.618 28.872 34.506 1.00 30.41 204 ALA A C 1
ATOM 1469 O O . ALA A 1 226 ? 40.977 28.111 35.241 1.00 29.27 204 ALA A O 1
ATOM 1471 N N . ALA A 1 227 ? 42.224 29.965 34.955 1.00 29.09 205 ALA A N 1
ATOM 1472 C CA . ALA A 1 227 ? 42.239 30.304 36.381 1.00 29.78 205 ALA A CA 1
ATOM 1473 C C . ALA A 1 227 ? 40.838 30.674 36.874 1.00 38.37 205 ALA A C 1
ATOM 1474 O O . ALA A 1 227 ? 40.461 30.387 38.022 1.00 37.03 205 ALA A O 1
ATOM 1476 N N . GLU A 1 228 ? 40.076 31.314 35.994 1.00 37.75 206 GLU A N 1
ATOM 1477 C CA . GLU A 1 228 ? 38.677 31.648 36.244 1.00 35.51 206 GLU A CA 1
ATOM 1478 C C . GLU A 1 228 ? 37.851 30.375 36.477 1.00 44.30 206 GLU A C 1
ATOM 1479 O O . GLU A 1 228 ? 36.991 30.315 37.362 1.00 37.49 206 GLU A O 1
ATOM 1485 N N . ILE A 1 229 ? 38.113 29.353 35.674 1.00 36.84 207 ILE A N 1
ATOM 1486 C CA . ILE A 1 229 ? 37.458 28.064 35.854 1.00 29.41 207 ILE A CA 1
ATOM 1487 C C . ILE A 1 229 ? 37.881 27.440 37.187 1.00 32.58 207 ILE A C 1
ATOM 1488 O O . ILE A 1 229 ? 37.045 27.052 38.007 1.00 28.29 207 ILE A O 1
ATOM 1493 N N . THR A 1 230 ? 39.187 27.391 37.425 1.00 26.60 208 THR A N 1
ATOM 1494 C CA . THR A 1 230 ? 39.704 26.820 38.657 1.00 26.23 208 THR A CA 1
ATOM 1495 C C . THR A 1 230 ? 39.100 27.489 39.888 1.00 35.18 208 THR A C 1
ATOM 1496 O O . THR A 1 230 ? 38.746 26.819 40.861 1.00 36.42 208 THR A O 1
ATOM 1500 N N . ALA A 1 231 ? 39.000 28.813 39.851 1.00 30.90 209 ALA A N 1
ATOM 1501 C CA . ALA A 1 231 ? 38.442 29.560 40.977 1.00 38.39 209 ALA A CA 1
ATOM 1502 C C . ALA A 1 231 ? 37.041 29.064 41.328 1.00 39.30 209 ALA A C 1
ATOM 1503 O O . ALA A 1 231 ? 36.633 29.093 42.487 1.00 44.87 209 ALA A O 1
ATOM 1505 N N . ARG A 1 232 ? 36.314 28.600 40.319 1.00 32.62 210 ARG A N 1
ATOM 1506 C CA . ARG A 1 232 ? 34.937 28.180 40.507 1.00 38.82 210 ARG A CA 1
ATOM 1507 C C . ARG A 1 232 ? 34.819 26.728 40.986 1.00 41.92 210 ARG A C 1
ATOM 1508 O O . ARG A 1 232 ? 33.856 26.377 41.662 1.00 40.40 210 ARG A O 1
ATOM 1516 N N . ILE A 1 233 ? 35.796 25.890 40.641 1.00 30.66 211 ILE A N 1
ATOM 1517 C CA . ILE A 1 233 ? 35.814 24.494 41.104 1.00 21.68 211 ILE A CA 1
ATOM 1518 C C . ILE A 1 233 ? 36.077 24.428 42.608 1.00 28.44 211 ILE A C 1
ATOM 1519 O O . ILE A 1 233 ? 37.162 24.813 43.070 1.00 25.30 211 ILE A O 1
ATOM 1524 N N . PRO A 1 234 ? 35.098 23.930 43.383 1.00 27.58 212 PRO A N 1
ATOM 1525 C CA . PRO A 1 234 ? 35.305 23.807 44.834 1.00 27.94 212 PRO A CA 1
ATOM 1526 C C . PRO A 1 234 ? 36.590 23.087 45.235 1.00 28.15 212 PRO A C 1
ATOM 1527 O O . PRO A 1 234 ? 37.264 23.549 46.154 1.00 27.24 212 PRO A O 1
ATOM 1531 N N . ALA A 1 235 ? 36.922 21.980 44.581 1.00 25.27 213 ALA A N 1
ATOM 1532 C CA . ALA A 1 235 ? 38.154 21.252 44.918 1.00 28.52 213 ALA A CA 1
ATOM 1533 C C . ALA A 1 235 ? 39.430 22.067 44.683 1.00 27.32 213 ALA A C 1
ATOM 1534 O O . ALA A 1 235 ? 40.486 21.740 45.231 1.00 30.35 213 ALA A O 1
ATOM 1536 N N . GLY A 1 236 ? 39.343 23.116 43.870 1.00 27.76 214 GLY A N 1
ATOM 1537 C CA . GLY A 1 236 ? 40.470 24.029 43.680 1.00 22.55 214 GLY A CA 1
ATOM 1538 C C . GLY A 1 236 ? 41.501 23.555 42.661 1.00 25.98 214 GLY A C 1
ATOM 1539 O O . GLY A 1 236 ? 42.618 24.070 42.607 1.00 29.06 214 GLY A O 1
ATOM 1540 N N A ARG A 1 237 ? 41.131 22.555 41.866 0.50 25.23 215 ARG A N 1
ATOM 1541 N N C ARG A 1 237 ? 41.114 22.584 41.843 0.50 25.04 215 ARG A N 1
ATOM 1542 C CA A ARG A 1 237 ? 42.012 22.041 40.822 0.50 25.81 215 ARG A CA 1
ATOM 1543 C CA C ARG A 1 237 ? 41.998 22.051 40.818 0.50 25.65 215 ARG A CA 1
ATOM 1544 C C A ARG A 1 237 ? 41.209 21.416 39.687 0.50 26.01 215 ARG A C 1
ATOM 1545 C C C ARG A 1 237 ? 41.182 21.464 39.674 0.50 25.92 215 ARG A C 1
ATOM 1546 O O A ARG A 1 237 ? 40.109 20.905 39.901 0.50 26.41 215 ARG A O 1
ATOM 1547 O O C ARG A 1 237 ? 40.047 21.026 39.873 0.50 26.01 215 ARG A O 1
ATOM 1562 N N . TRP A 1 238 ? 41.765 21.471 38.481 1.00 25.39 216 TRP A N 1
ATOM 1563 C CA . TRP A 1 238 ? 41.207 20.759 37.341 1.00 25.23 216 TRP A CA 1
ATOM 1564 C C . TRP A 1 238 ? 41.502 19.285 37.580 1.00 27.15 216 TRP A C 1
ATOM 1565 O O . TRP A 1 238 ? 42.429 18.952 38.316 1.00 25.77 216 TRP A O 1
ATOM 1576 N N . ALA A 1 239 ? 40.735 18.401 36.948 1.00 22.93 217 ALA A N 1
ATOM 1577 C CA . ALA A 1 239 ? 41.007 16.968 37.023 1.00 21.96 217 ALA A CA 1
ATOM 1578 C C . ALA A 1 239 ? 42.148 16.552 36.082 1.00 27.30 217 ALA A C 1
ATOM 1579 O O . ALA A 1 239 ? 42.477 17.261 35.134 1.00 25.63 217 ALA A O 1
ATOM 1581 N N . THR A 1 240 ? 42.744 15.398 36.349 1.00 23.76 218 THR A N 1
ATOM 1582 C CA . THR A 1 240 ? 43.588 14.726 35.365 1.00 31.17 218 THR A CA 1
ATOM 1583 C C . THR A 1 240 ? 42.771 13.545 34.831 1.00 25.25 218 THR A C 1
ATOM 1584 O O . THR A 1 240 ? 41.799 13.136 35.459 1.00 25.80 218 THR A O 1
ATOM 1588 N N . PRO A 1 241 ? 43.163 12.981 33.679 1.00 29.60 219 PRO A N 1
ATOM 1589 C CA . PRO A 1 241 ? 42.431 11.805 33.204 1.00 31.16 219 PRO A CA 1
ATOM 1590 C C . PRO A 1 241 ? 42.362 10.720 34.274 1.00 33.91 219 PRO A C 1
ATOM 1591 O O . PRO A 1 241 ? 41.353 10.031 34.366 1.00 28.95 219 PRO A O 1
ATOM 1595 N N . GLU A 1 242 ? 43.409 10.580 35.083 1.00 30.54 220 GLU A N 1
ATOM 1596 C CA . GLU A 1 242 ? 43.423 9.532 36.104 1.00 25.96 220 GLU A CA 1
ATOM 1597 C C . GLU A 1 242 ? 42.279 9.677 37.118 1.00 26.74 220 GLU A C 1
ATOM 1598 O O . GLU A 1 242 ? 41.838 8.677 37.702 1.00 27.51 220 GLU A O 1
ATOM 1604 N N . ASP A 1 243 ? 41.805 10.908 37.337 1.00 23.65 221 ASP A N 1
ATOM 1605 C CA . ASP A 1 243 ? 40.667 11.143 38.251 1.00 21.54 221 ASP A CA 1
ATOM 1606 C C . ASP A 1 243 ? 39.386 10.450 37.783 1.00 28.65 221 ASP A C 1
ATOM 1607 O O . ASP A 1 243 ? 38.438 10.295 38.564 1.00 27.69 221 ASP A O 1
ATOM 1612 N N . MET A 1 244 ? 39.338 10.062 36.509 1.00 25.94 222 MET A N 1
ATOM 1613 C CA . MET A 1 244 ? 38.128 9.434 35.960 1.00 23.41 222 MET A CA 1
ATOM 1614 C C . MET A 1 244 ? 38.141 7.906 36.117 1.00 24.20 222 MET A C 1
ATOM 1615 O O . MET A 1 244 ? 37.116 7.247 35.942 1.00 23.19 222 MET A O 1
ATOM 1620 N N . VAL A 1 245 ? 39.304 7.348 36.428 1.00 24.14 223 VAL A N 1
ATOM 1621 C CA . VAL A 1 245 ? 39.476 5.892 36.388 1.00 23.06 223 VAL A CA 1
ATOM 1622 C C . VAL A 1 245 ? 38.733 5.150 37.501 1.00 23.94 223 VAL A C 1
ATOM 1623 O O . VAL A 1 245 ? 38.041 4.172 37.244 1.00 28.37 223 VAL A O 1
ATOM 1627 N N . GLY A 1 246 ? 38.881 5.612 38.738 1.00 25.04 224 GLY A N 1
ATOM 1628 C CA . GLY A 1 246 ? 38.206 4.975 39.855 1.00 20.09 224 GLY A CA 1
ATOM 1629 C C . GLY A 1 246 ? 36.701 4.901 39.621 1.00 23.09 224 GLY A C 1
ATOM 1630 O O . GLY A 1 246 ? 36.087 3.846 39.770 1.00 24.89 224 GLY A O 1
ATOM 1631 N N . PRO A 1 247 ? 36.093 6.032 39.259 1.00 22.59 225 PRO A N 1
ATOM 1632 C CA . PRO A 1 247 ? 34.648 6.003 39.009 1.00 24.27 225 PRO A CA 1
ATOM 1633 C C . PRO A 1 247 ? 34.300 5.096 37.822 1.00 21.70 225 PRO A C 1
ATOM 1634 O O . PRO A 1 247 ? 33.285 4.403 37.864 1.00 22.52 225 PRO A O 1
ATOM 1638 N N . ALA A 1 248 ? 35.132 5.091 36.783 1.00 20.45 226 ALA A N 1
ATOM 1639 C CA . ALA A 1 248 ? 34.844 4.259 35.611 1.00 19.10 226 ALA A CA 1
ATOM 1640 C C . ALA A 1 248 ? 34.873 2.771 35.982 1.00 25.77 226 ALA A C 1
ATOM 1641 O O . ALA A 1 248 ? 34.011 1.990 35.560 1.00 22.97 226 ALA A O 1
ATOM 1643 N N . VAL A 1 249 ? 35.852 2.377 36.787 1.00 26.07 227 VAL A N 1
ATOM 1644 C CA . VAL A 1 249 ? 35.922 0.987 37.235 1.00 23.49 227 VAL A CA 1
ATOM 1645 C C . VAL A 1 249 ? 34.712 0.656 38.117 1.00 20.78 227 VAL A C 1
ATOM 1646 O O . VAL A 1 249 ? 34.057 -0.381 37.944 1.00 22.56 227 VAL A O 1
ATOM 1650 N N . PHE A 1 250 ? 34.401 1.541 39.058 1.00 20.69 228 PHE A N 1
ATOM 1651 C CA . PHE A 1 250 ? 33.234 1.322 39.914 1.00 22.63 228 PHE A CA 1
ATOM 1652 C C . PHE A 1 250 ? 31.986 0.992 39.092 1.00 26.52 228 PHE A C 1
ATOM 1653 O O . PHE A 1 250 ? 31.315 -0.007 39.352 1.00 24.17 228 PHE A O 1
ATOM 1661 N N . LEU A 1 251 ? 31.683 1.825 38.092 1.00 25.24 229 LEU A N 1
ATOM 1662 C CA . LEU A 1 251 ? 30.445 1.674 37.309 1.00 21.66 229 LEU A CA 1
ATOM 1663 C C . LEU A 1 251 ? 30.403 0.393 36.470 1.00 27.94 229 LEU A C 1
ATOM 1664 O O . LEU A 1 251 ? 29.331 -0.052 36.060 1.00 25.81 229 LEU A O 1
ATOM 1669 N N . ALA A 1 252 ? 31.572 -0.184 36.204 1.00 22.56 230 ALA A N 1
ATOM 1670 C CA . ALA A 1 252 ? 31.653 -1.426 35.422 1.00 22.83 230 ALA A CA 1
ATOM 1671 C C . ALA A 1 252 ? 31.691 -2.672 36.304 1.00 29.42 230 ALA A C 1
ATOM 1672 O O . ALA A 1 252 ? 31.663 -3.787 35.795 1.00 29.88 230 ALA A O 1
ATOM 1674 N N . SER A 1 253 ? 31.770 -2.483 37.621 1.00 29.52 231 SER A N 1
ATOM 1675 C CA . SER A 1 253 ? 32.029 -3.590 38.549 1.00 32.43 231 SER A CA 1
ATOM 1676 C C . SER A 1 253 ? 30.774 -4.109 39.258 1.00 33.74 231 SER A C 1
ATOM 1677 O O . SER A 1 253 ? 29.717 -3.484 39.208 1.00 25.72 231 SER A O 1
ATOM 1680 N N . ASP A 1 254 ? 30.915 -5.250 39.935 1.00 24.52 232 ASP A N 1
ATOM 1681 C CA . ASP A 1 254 ? 29.855 -5.825 40.762 1.00 27.04 232 ASP A CA 1
ATOM 1682 C C . ASP A 1 254 ? 29.350 -4.853 41.834 1.00 27.64 232 ASP A C 1
ATOM 1683 O O . ASP A 1 254 ? 28.204 -4.936 42.256 1.00 29.49 232 ASP A O 1
ATOM 1688 N N . ALA A 1 255 ? 30.221 -3.962 42.301 1.00 26.76 233 ALA A N 1
ATOM 1689 C CA . ALA A 1 255 ? 29.848 -2.985 43.337 1.00 26.03 233 ALA A CA 1
ATOM 1690 C C . ALA A 1 255 ? 28.723 -2.026 42.904 1.00 30.45 233 ALA A C 1
ATOM 1691 O O . ALA A 1 255 ? 28.033 -1.437 43.745 1.00 30.13 233 ALA A O 1
ATOM 1693 N N . ALA A 1 256 ? 28.540 -1.869 41.596 1.00 23.31 234 ALA A N 1
ATOM 1694 C CA . ALA A 1 256 ? 27.507 -0.968 41.069 1.00 25.83 234 ALA A CA 1
ATOM 1695 C C . ALA A 1 256 ? 26.309 -1.712 40.476 1.00 25.54 234 ALA A C 1
ATOM 1696 O O . ALA A 1 256 ? 25.577 -1.163 39.643 1.00 25.44 234 ALA A O 1
ATOM 1698 N N . SER A 1 257 ? 26.108 -2.960 40.882 1.00 23.61 235 SER A N 1
ATOM 1699 C CA . SER A 1 257 ? 25.101 -3.801 40.212 1.00 20.51 235 SER A CA 1
ATOM 1700 C C . SER A 1 257 ? 23.660 -3.311 40.360 1.00 23.82 235 SER A C 1
ATOM 1701 O O . SER A 1 257 ? 22.802 -3.675 39.558 1.00 26.55 235 SER A O 1
ATOM 1704 N N . TYR A 1 258 ? 23.377 -2.493 41.370 1.00 23.71 236 TYR A N 1
ATOM 1705 C CA . TYR A 1 258 ? 22.026 -1.921 41.463 1.00 20.80 236 TYR A CA 1
ATOM 1706 C C . TYR A 1 258 ? 21.990 -0.458 40.988 1.00 25.99 236 TYR A C 1
ATOM 1707 O O . TYR A 1 258 ? 21.003 0.249 41.205 1.00 21.79 236 TYR A O 1
ATOM 1716 N N . VAL A 1 259 ? 23.070 -0.005 40.350 1.00 21.55 237 VAL A N 1
ATOM 1717 C CA . VAL A 1 259 ? 23.122 1.359 39.825 1.00 19.63 237 VAL A CA 1
ATOM 1718 C C . VAL A 1 259 ? 22.752 1.336 38.340 1.00 22.77 237 VAL A C 1
ATOM 1719 O O . VAL A 1 259 ? 23.446 0.711 37.528 1.00 22.51 237 VAL A O 1
ATOM 1723 N N . HIS A 1 260 ? 21.660 2.008 37.996 1.00 18.87 238 HIS A N 1
ATOM 1724 C CA . HIS A 1 260 ? 21.133 1.992 36.632 1.00 19.46 238 HIS A CA 1
ATOM 1725 C C . HIS A 1 260 ? 20.592 3.366 36.248 1.00 19.62 238 HIS A C 1
ATOM 1726 O O . HIS A 1 260 ? 19.869 3.992 37.029 1.00 18.91 238 HIS A O 1
ATOM 1733 N N . GLY A 1 261 ? 20.919 3.818 35.043 1.00 18.54 239 GLY A N 1
ATOM 1734 C CA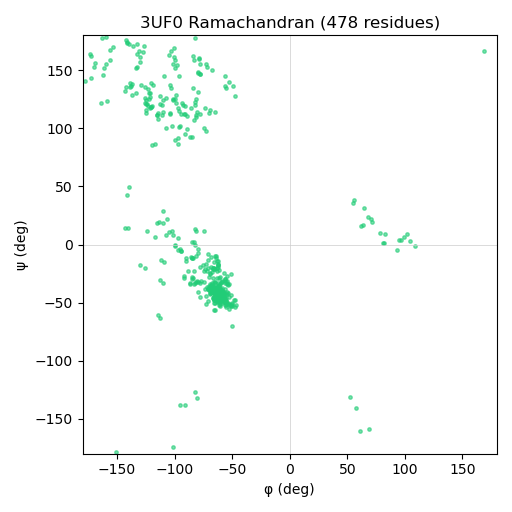 . GLY A 1 261 ? 20.350 5.047 34.516 1.00 19.24 239 GLY A CA 1
ATOM 1735 C C . GLY A 1 261 ? 20.873 6.306 35.192 1.00 24.93 239 GLY A C 1
ATOM 1736 O O . GLY A 1 261 ? 20.257 7.358 35.082 1.00 21.44 239 GLY A O 1
ATOM 1737 N N . GLN A 1 262 ? 22.017 6.206 35.865 1.00 26.18 240 GLN A N 1
ATOM 1738 C CA . GLN A 1 262 ? 22.605 7.337 36.593 1.00 24.07 240 GLN A CA 1
ATOM 1739 C C . GLN A 1 262 ? 23.740 8.051 35.846 1.00 24.31 240 GLN A C 1
ATOM 1740 O O . GLN A 1 262 ? 24.457 7.447 35.061 1.00 19.31 240 GLN A O 1
ATOM 1746 N N . VAL A 1 263 ? 23.904 9.338 36.135 1.00 18.90 241 VAL A N 1
ATOM 1747 C CA . VAL A 1 263 ? 25.051 10.110 35.663 1.00 21.80 241 VAL A CA 1
ATOM 1748 C C . VAL A 1 263 ? 25.871 10.520 36.878 1.00 27.56 241 VAL A C 1
ATOM 1749 O O . VAL A 1 263 ? 25.455 11.360 37.668 1.00 25.93 241 VAL A O 1
ATOM 1753 N N . LEU A 1 264 ? 27.029 9.898 37.041 1.00 22.36 242 LEU A N 1
ATOM 1754 C CA . LEU A 1 264 ? 27.912 10.220 38.145 1.00 19.07 242 LEU A CA 1
ATOM 1755 C C . LEU A 1 264 ? 28.854 11.351 37.708 1.00 24.18 242 LEU A C 1
ATOM 1756 O O . LEU A 1 264 ? 29.708 11.146 36.847 1.00 22.56 242 LEU A O 1
ATOM 1761 N N . ALA A 1 265 ? 28.690 12.549 38.267 1.00 19.96 243 ALA A N 1
ATOM 1762 C CA . ALA A 1 265 ? 29.599 13.647 37.924 1.00 20.98 243 ALA A CA 1
ATOM 1763 C C . ALA A 1 265 ? 30.912 13.509 38.693 1.00 22.78 243 ALA A C 1
ATOM 1764 O O . ALA A 1 265 ? 30.901 13.270 39.890 1.00 21.74 243 ALA A O 1
ATOM 1766 N N . VAL A 1 266 ? 32.030 13.625 37.986 1.00 24.26 244 VAL A N 1
ATOM 1767 C CA . VAL A 1 266 ? 33.361 13.594 38.594 1.00 20.71 244 VAL A CA 1
ATOM 1768 C C . VAL A 1 266 ? 33.988 14.962 38.310 1.00 21.69 244 VAL A C 1
ATOM 1769 O O . VAL A 1 266 ? 34.691 15.153 37.310 1.00 25.23 244 VAL A O 1
ATOM 1773 N N . ASP A 1 267 ? 33.719 15.933 39.179 1.00 19.41 245 ASP A N 1
ATOM 1774 C CA . ASP A 1 267 ? 33.869 17.321 38.747 1.00 21.80 245 ASP A CA 1
ATOM 1775 C C . ASP A 1 267 ? 34.396 18.289 39.792 1.00 20.08 245 ASP A C 1
ATOM 1776 O O . ASP A 1 267 ? 34.311 19.501 39.609 1.00 23.15 245 ASP A O 1
ATOM 1781 N N . GLY A 1 268 ? 34.943 17.755 40.876 1.00 24.19 246 GLY A N 1
ATOM 1782 C CA . GLY A 1 268 ? 35.563 18.577 41.890 1.00 23.75 246 GLY A CA 1
ATOM 1783 C C . GLY A 1 268 ? 34.545 19.487 42.543 1.00 26.36 246 GLY A C 1
ATOM 1784 O O . GLY A 1 268 ? 34.907 20.453 43.195 1.00 25.31 246 GLY A O 1
ATOM 1785 N N . GLY A 1 269 ? 33.266 19.181 42.370 1.00 18.75 247 GLY A N 1
ATOM 1786 C CA . GLY A 1 269 ? 32.214 19.988 42.976 1.00 21.26 247 GLY A CA 1
ATOM 1787 C C . GLY A 1 269 ? 31.603 21.038 42.056 1.00 23.39 247 GLY A C 1
ATOM 1788 O O . GLY A 1 269 ? 30.746 21.820 42.473 1.00 20.83 247 GLY A O 1
ATOM 1789 N N . TRP A 1 270 ? 32.029 21.066 40.797 1.00 22.76 248 TRP A N 1
ATOM 1790 C CA . TRP A 1 270 ? 31.536 22.087 39.869 1.00 22.60 248 TRP A CA 1
ATOM 1791 C C . TRP A 1 270 ? 30.019 22.259 39.915 1.00 27.59 248 TRP A C 1
ATOM 1792 O O . TRP A 1 270 ? 29.506 23.369 40.040 1.00 22.09 248 TRP A O 1
ATOM 1803 N N . LEU A 1 271 ? 29.299 21.157 39.776 1.00 21.90 249 LEU A N 1
ATOM 1804 C CA . LEU A 1 271 ? 27.839 21.241 39.649 1.00 20.88 249 LEU A CA 1
ATOM 1805 C C . LEU A 1 271 ? 27.198 21.745 40.943 1.00 30.17 249 LEU A C 1
ATOM 1806 O O . LEU A 1 271 ? 26.082 22.269 40.940 1.00 26.62 249 LEU A O 1
ATOM 1811 N N . ALA A 1 272 ? 27.917 21.616 42.050 1.00 30.74 250 ALA A N 1
ATOM 1812 C CA . ALA A 1 272 ? 27.419 22.116 43.333 1.00 36.62 250 ALA A CA 1
ATOM 1813 C C . ALA A 1 272 ? 27.732 23.598 43.575 1.00 39.85 250 ALA A C 1
ATOM 1814 O O . ALA A 1 272 ? 27.181 24.210 44.493 1.00 51.16 250 ALA A O 1
ATOM 1816 N N . SER A 1 273 ? 28.583 24.184 42.736 1.00 44.13 251 SER A N 1
ATOM 1817 C CA . SER A 1 273 ? 29.020 25.579 42.904 1.00 43.33 251 SER A CA 1
ATOM 1818 C C . SER A 1 273 ? 28.086 26.593 42.238 1.00 58.72 251 SER A C 1
ATOM 1819 O O . SER A 1 273 ? 28.266 27.803 42.393 1.00 66.87 251 SER A O 1
ATOM 1823 N N . GLY B 1 25 ? -0.927 44.648 28.435 1.00 52.81 3 GLY B N 1
ATOM 1824 C CA . GLY B 1 25 ? -0.583 43.982 29.679 1.00 60.81 3 GLY B CA 1
ATOM 1825 C C . GLY B 1 25 ? 0.783 43.318 29.640 1.00 52.92 3 GLY B C 1
ATOM 1826 O O . GLY B 1 25 ? 1.388 43.180 28.576 1.00 56.75 3 GLY B O 1
ATOM 1827 N N . PRO B 1 26 ? 1.286 42.904 30.807 1.00 55.35 4 PRO B N 1
ATOM 1828 C CA . PRO B 1 26 ? 2.565 42.184 30.836 1.00 46.75 4 PRO B CA 1
ATOM 1829 C C . PRO B 1 26 ? 2.450 40.791 30.186 1.00 35.36 4 PRO B C 1
ATOM 1830 O O . PRO B 1 26 ? 3.458 40.215 29.787 1.00 36.49 4 PRO B O 1
ATOM 1834 N N . PHE B 1 27 ? 1.232 40.270 30.059 1.00 33.15 5 PHE B N 1
ATOM 1835 C CA . PHE B 1 27 ? 1.035 38.974 29.416 1.00 37.21 5 PHE B CA 1
ATOM 1836 C C . PHE B 1 27 ? 0.631 39.078 27.944 1.00 42.25 5 PHE B C 1
ATOM 1837 O O . PHE B 1 27 ? 0.355 38.075 27.284 1.00 37.06 5 PHE B O 1
ATOM 1845 N N . SER B 1 28 ? 0.628 40.295 27.419 1.00 33.45 6 SER B N 1
ATOM 1846 C CA . SER B 1 28 ? 0.190 40.513 26.047 1.00 31.00 6 SER B CA 1
ATOM 1847 C C . SER B 1 28 ? 1.271 40.176 25.024 1.00 38.77 6 SER B C 1
ATOM 1848 O O . SER B 1 28 ? 2.463 40.331 25.298 1.00 36.15 6 SER B O 1
ATOM 1851 N N . LEU B 1 29 ? 0.847 39.707 23.850 1.00 34.86 7 LEU B N 1
ATOM 1852 C CA . LEU B 1 29 ? 1.750 39.526 22.706 1.00 37.50 7 LEU B CA 1
ATOM 1853 C C . LEU B 1 29 ? 1.369 40.489 21.582 1.00 36.54 7 LEU B C 1
ATOM 1854 O O . LEU B 1 29 ? 1.717 40.284 20.423 1.00 35.03 7 LEU B O 1
ATOM 1859 N N . ALA B 1 30 ? 0.638 41.539 21.920 1.00 35.54 8 ALA B N 1
ATOM 1860 C CA . ALA B 1 30 ? 0.306 42.549 20.920 1.00 37.68 8 ALA B CA 1
ATOM 1861 C C . ALA B 1 30 ? 1.578 43.104 20.283 1.00 38.50 8 ALA B C 1
ATOM 1862 O O . ALA B 1 30 ? 2.563 43.377 20.970 1.00 40.40 8 ALA B O 1
ATOM 1864 N N . GLY B 1 31 ? 1.559 43.248 18.963 1.00 44.32 9 GLY B N 1
ATOM 1865 C CA . GLY B 1 31 ? 2.678 43.825 18.240 1.00 48.42 9 GLY B CA 1
ATOM 1866 C C . GLY B 1 31 ? 3.823 42.871 17.951 1.00 50.85 9 GLY B C 1
ATOM 1867 O O . GLY B 1 31 ? 4.842 43.266 17.384 1.00 46.27 9 GLY B O 1
ATOM 1868 N N . ARG B 1 32 ? 3.673 41.615 18.352 1.00 39.76 10 ARG B N 1
ATOM 1869 C CA . ARG B 1 32 ? 4.691 40.620 18.044 1.00 43.21 10 ARG B CA 1
ATOM 1870 C C . ARG B 1 32 ? 4.294 39.768 16.851 1.00 38.79 10 ARG B C 1
ATOM 1871 O O . ARG B 1 32 ? 3.116 39.661 16.509 1.00 33.12 10 AR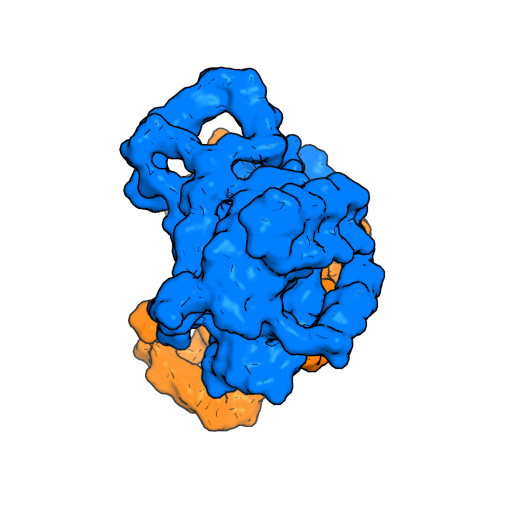G B O 1
ATOM 1879 N N . THR B 1 33 ? 5.294 39.165 16.225 1.00 39.63 11 THR B N 1
ATOM 1880 C CA . THR B 1 33 ? 5.078 38.205 15.156 1.00 39.91 11 THR B CA 1
ATOM 1881 C C . THR B 1 33 ? 5.737 36.902 15.591 1.00 44.03 11 THR B C 1
ATOM 1882 O O . THR B 1 33 ? 6.915 36.881 15.976 1.00 40.55 11 THR B O 1
ATOM 1886 N N . ALA B 1 34 ? 4.964 35.821 15.559 1.00 33.09 12 ALA B N 1
ATOM 1887 C CA . ALA B 1 34 ? 5.418 34.557 16.126 1.00 35.80 12 ALA B CA 1
ATOM 1888 C C . ALA B 1 34 ? 5.377 33.463 15.082 1.00 31.18 12 ALA B C 1
ATOM 1889 O O . ALA B 1 34 ? 4.398 33.331 14.350 1.00 37.96 12 ALA B O 1
ATOM 1891 N N . VAL B 1 35 ? 6.452 32.692 15.001 1.00 28.02 13 VAL B N 1
ATOM 1892 C CA . VAL B 1 35 ? 6.447 31.500 14.173 1.00 26.72 13 VAL B CA 1
ATOM 1893 C C . VAL B 1 35 ? 6.189 30.304 15.080 1.00 29.32 13 VAL B C 1
ATOM 1894 O O . VAL B 1 35 ? 6.849 30.149 16.110 1.00 29.42 13 VAL B O 1
ATOM 1898 N N . VAL B 1 36 ? 5.211 29.478 14.716 1.00 34.44 14 VAL B N 1
ATOM 1899 C CA . VAL B 1 36 ? 4.911 28.264 15.480 1.00 30.04 14 VAL B CA 1
ATOM 1900 C C . VAL B 1 36 ? 4.965 27.039 14.568 1.00 35.52 14 VAL B C 1
ATOM 1901 O O . VAL B 1 36 ? 4.137 26.900 13.675 1.00 37.20 14 VAL B O 1
ATOM 1905 N N . THR B 1 37 ? 5.937 26.153 14.784 1.00 31.40 15 THR B N 1
ATOM 1906 C CA . THR B 1 37 ? 6.077 24.967 13.919 1.00 29.51 15 THR B CA 1
ATOM 1907 C C . THR B 1 37 ? 5.151 23.847 14.370 1.00 33.27 15 THR B C 1
ATOM 1908 O O . THR B 1 37 ? 4.719 23.819 15.527 1.00 33.85 15 THR B O 1
ATOM 1912 N N . GLY B 1 38 ? 4.862 22.922 13.459 1.00 34.53 16 GLY B N 1
ATOM 1913 C CA . GLY B 1 38 ? 3.898 21.863 13.714 1.00 36.52 16 GLY B CA 1
ATOM 1914 C C . GLY B 1 38 ? 2.551 22.446 14.115 1.00 36.87 16 GLY B C 1
ATOM 1915 O O . GLY B 1 38 ? 1.872 21.907 14.988 1.00 35.20 16 GLY B O 1
ATOM 1916 N N . ALA B 1 39 ? 2.172 23.557 13.482 1.00 30.69 17 ALA B N 1
ATOM 1917 C CA . ALA B 1 39 ? 0.963 24.287 13.859 1.00 34.97 17 ALA B CA 1
ATOM 1918 C C . ALA B 1 39 ? -0.315 23.710 13.236 1.00 38.97 17 ALA B C 1
ATOM 1919 O O . ALA B 1 39 ? -1.405 24.244 13.436 1.00 38.59 17 ALA B O 1
ATOM 1921 N N . GLY B 1 40 ? -0.180 22.620 12.486 1.00 36.02 18 GLY B N 1
ATOM 1922 C CA . GLY B 1 40 ? -1.320 22.013 11.822 1.00 43.82 18 GLY B CA 1
ATOM 1923 C C . GLY B 1 40 ? -2.310 21.296 12.732 1.00 45.05 18 GLY B C 1
ATOM 1924 O O . GLY B 1 40 ? -3.472 21.120 12.367 1.00 41.15 18 GLY B O 1
ATOM 1925 N N . SER B 1 41 ? -1.865 20.875 13.912 1.00 37.41 19 SER B N 1
ATOM 1926 C CA . SER B 1 41 ? -2.743 20.143 14.823 1.00 33.23 19 SER B CA 1
ATOM 1927 C C . SER B 1 41 ? -2.165 20.142 16.222 1.00 36.16 19 SER B C 1
ATOM 1928 O O . SER B 1 41 ? -1.082 20.674 16.440 1.00 34.80 19 SER B O 1
ATOM 1931 N N . GLY B 1 42 ? -2.895 19.546 17.164 1.00 33.69 20 GLY B N 1
ATOM 1932 C CA . GLY B 1 42 ? -2.385 19.294 18.506 1.00 36.22 20 GLY B CA 1
ATOM 1933 C C . GLY B 1 42 ? -1.915 20.518 19.266 1.00 30.54 20 GLY B C 1
ATOM 1934 O O . GLY B 1 42 ? -2.527 21.585 19.194 1.00 30.40 20 GLY B O 1
ATOM 1935 N N . ILE B 1 43 ? -0.816 20.356 19.996 1.00 26.20 21 ILE B N 1
ATOM 1936 C CA . ILE B 1 43 ? -0.253 21.432 20.798 1.00 26.85 21 ILE B CA 1
ATOM 1937 C C . ILE B 1 43 ? 0.105 22.659 19.958 1.00 31.92 21 ILE B C 1
ATOM 1938 O O . ILE B 1 43 ? -0.156 23.788 20.365 1.00 28.94 21 ILE B O 1
ATOM 1943 N N . GLY B 1 44 ? 0.688 22.442 18.782 1.00 31.90 22 GLY B N 1
ATOM 1944 C CA . GLY B 1 44 ? 1.077 23.564 17.938 1.00 29.04 22 GLY B CA 1
ATOM 1945 C C . GLY B 1 44 ? -0.110 24.407 17.499 1.00 34.68 22 GLY B C 1
ATOM 1946 O O . GLY B 1 44 ? -0.086 25.641 17.510 1.00 32.88 22 GLY B O 1
ATOM 1947 N N . ARG B 1 45 ? -1.166 23.730 17.098 1.00 25.26 23 ARG B N 1
ATOM 1948 C CA . ARG B 1 45 ? -2.355 24.418 16.646 1.00 29.14 23 ARG B CA 1
ATOM 1949 C C . ARG B 1 45 ? -2.971 25.239 17.776 1.00 32.02 23 ARG B C 1
ATOM 1950 O O . ARG B 1 45 ? -3.431 26.362 17.565 1.00 33.30 23 ARG B O 1
ATOM 1958 N N . ALA B 1 46 ? -2.987 24.675 18.977 1.00 27.69 24 ALA B N 1
ATOM 1959 C CA . ALA B 1 46 ? -3.556 25.384 20.117 1.00 32.85 24 ALA B CA 1
ATOM 1960 C C . ALA B 1 46 ? -2.704 26.599 20.483 1.00 37.08 24 ALA B C 1
ATOM 1961 O O . ALA B 1 46 ? -3.228 27.648 20.866 1.00 31.97 24 ALA B O 1
ATOM 1963 N N . ILE B 1 47 ? -1.390 26.462 20.357 1.00 29.49 25 ILE B N 1
ATOM 1964 C CA . ILE B 1 47 ? -0.494 27.572 20.657 1.00 28.23 25 ILE B CA 1
ATOM 1965 C C . ILE B 1 47 ? -0.644 28.676 19.608 1.00 32.18 25 ILE B C 1
ATOM 1966 O O . ILE B 1 47 ? -0.687 29.866 19.947 1.00 32.47 25 ILE B O 1
ATOM 1971 N N . ALA B 1 48 ? -0.748 28.288 18.339 1.00 28.64 26 ALA B N 1
ATOM 1972 C CA . ALA B 1 48 ? -0.975 29.265 17.272 1.00 35.55 26 ALA B CA 1
ATOM 1973 C C . ALA B 1 48 ? -2.222 30.104 17.563 1.00 34.32 26 ALA B C 1
ATOM 1974 O O . ALA B 1 48 ? -2.170 31.336 17.537 1.00 32.84 26 ALA B O 1
ATOM 1976 N N . HIS B 1 49 ? -3.340 29.432 17.836 1.00 34.76 27 HIS B N 1
ATOM 1977 C CA . HIS B 1 49 ? -4.586 30.119 18.197 1.00 40.53 27 HIS B CA 1
ATOM 1978 C C . HIS B 1 49 ? -4.430 31.007 19.427 1.00 33.90 27 HIS B C 1
ATOM 1979 O O . HIS B 1 49 ? -4.900 32.145 19.442 1.00 34.70 27 HIS B O 1
ATOM 1986 N N . GLY B 1 50 ? -3.784 30.470 20.458 1.00 27.98 28 GLY B N 1
ATOM 1987 C CA . GLY B 1 50 ? -3.583 31.186 21.711 1.00 30.50 28 GLY B CA 1
ATOM 1988 C C . GLY B 1 50 ? -2.752 32.445 21.524 1.00 35.93 28 GLY B C 1
ATOM 1989 O O . GLY B 1 50 ? -3.104 33.522 22.017 1.00 33.83 28 GLY B O 1
ATOM 1990 N N . TYR B 1 51 ? -1.643 32.312 20.802 1.00 32.22 29 TYR B N 1
ATOM 1991 C CA . TYR B 1 51 ? -0.809 33.460 20.470 1.00 28.03 29 TYR B CA 1
ATOM 1992 C C . TYR B 1 51 ? -1.606 34.524 19.707 1.00 33.94 29 TYR B C 1
ATOM 1993 O O . TYR B 1 51 ? -1.489 35.722 19.980 1.00 34.84 29 TYR B O 1
ATOM 2002 N N . ALA B 1 52 ? -2.414 34.094 18.746 1.00 29.76 30 ALA B N 1
ATOM 2003 C CA . ALA B 1 52 ? -3.191 35.066 17.968 1.00 33.71 30 ALA B CA 1
ATOM 2004 C C . ALA B 1 52 ? -4.155 35.804 18.890 1.00 42.23 30 ALA B C 1
ATOM 2005 O O . ALA B 1 52 ? -4.260 37.028 18.840 1.00 46.97 30 ALA B O 1
ATOM 2007 N N . ARG B 1 53 ? -4.841 35.058 19.749 1.00 41.20 31 ARG B N 1
ATOM 2008 C CA . ARG B 1 53 ? -5.746 35.662 20.722 1.00 41.83 31 ARG B CA 1
ATOM 2009 C C . ARG B 1 53 ? -5.014 36.636 21.631 1.00 40.54 31 ARG B C 1
ATOM 2010 O O . ARG B 1 53 ? -5.599 37.611 22.095 1.00 41.99 31 ARG B O 1
ATOM 2018 N N . ALA B 1 54 ? -3.743 36.361 21.904 1.00 36.11 32 ALA B N 1
ATOM 2019 C CA . ALA B 1 54 ? -2.959 37.228 22.774 1.00 36.70 32 ALA B CA 1
ATOM 2020 C C . ALA B 1 54 ? -2.467 38.468 22.027 1.00 39.43 32 ALA B C 1
ATOM 2021 O O . ALA B 1 54 ? -1.837 39.353 22.615 1.00 38.04 32 ALA B O 1
ATOM 2023 N N . GLY B 1 55 ? -2.743 38.522 20.728 1.00 38.15 33 GLY B N 1
ATOM 2024 C CA . GLY B 1 55 ? -2.416 39.699 19.940 1.00 46.92 33 GLY B CA 1
ATOM 2025 C C . GLY B 1 55 ? -1.269 39.571 18.951 1.00 45.52 33 GLY B C 1
ATOM 2026 O O . GLY B 1 55 ? -0.965 40.525 18.232 1.00 42.32 33 GLY B O 1
ATOM 2027 N N . ALA B 1 56 ? -0.630 38.406 18.905 1.00 34.76 34 ALA B N 1
ATOM 2028 C CA . ALA B 1 56 ? 0.481 38.183 17.980 1.00 32.13 34 ALA B CA 1
ATOM 2029 C C . ALA B 1 56 ? -0.014 37.921 16.559 1.00 41.01 34 ALA B C 1
ATOM 2030 O O . ALA B 1 56 ? -1.078 37.325 16.361 1.00 38.98 34 ALA B O 1
ATOM 2032 N N . HIS B 1 57 ? 0.764 38.369 15.576 1.00 35.18 35 HIS B N 1
ATOM 2033 C CA . HIS B 1 57 ? 0.581 37.934 14.201 1.00 37.72 35 HIS B CA 1
ATOM 2034 C C . HIS B 1 57 ? 1.286 36.592 14.091 1.00 41.39 35 HIS B C 1
ATOM 2035 O O . HIS B 1 57 ? 2.469 36.490 14.422 1.00 38.24 35 HIS B O 1
ATOM 2042 N N . VAL B 1 58 ? 0.567 35.568 13.636 1.00 38.28 36 VAL B N 1
ATOM 2043 C CA . VAL B 1 58 ? 1.070 34.192 13.718 1.00 34.11 36 VAL B CA 1
ATOM 2044 C C . VAL B 1 58 ? 1.434 33.589 12.363 1.00 44.52 36 VAL B C 1
ATOM 2045 O O . VAL B 1 58 ? 0.610 33.551 11.446 1.00 44.70 36 VAL B O 1
ATOM 2049 N N . LEU B 1 59 ? 2.673 33.125 12.242 1.00 38.21 37 LEU B N 1
ATOM 2050 C CA . LEU B 1 59 ? 3.071 32.320 11.097 1.00 43.11 37 LEU B CA 1
ATOM 2051 C C . LEU B 1 59 ? 2.945 30.856 11.482 1.00 37.97 37 LEU B C 1
ATOM 2052 O O . LEU B 1 59 ? 3.783 30.314 12.202 1.00 35.72 37 LEU B O 1
ATOM 2057 N N . ALA B 1 60 ? 1.876 30.222 11.024 1.00 39.11 38 ALA B N 1
ATOM 2058 C CA . ALA B 1 60 ? 1.675 28.810 11.297 1.00 36.60 38 ALA B CA 1
ATOM 2059 C C . ALA B 1 60 ? 2.497 27.981 10.318 1.00 41.37 38 ALA B C 1
ATOM 2060 O O . ALA B 1 60 ? 2.217 27.955 9.117 1.00 45.04 38 ALA B O 1
ATOM 2062 N N . TRP B 1 61 ? 3.520 27.315 10.840 1.00 31.88 39 TRP B N 1
ATOM 2063 C CA . TRP B 1 61 ? 4.439 26.540 10.011 1.00 38.93 39 TRP B CA 1
ATOM 2064 C C . TRP B 1 61 ? 4.085 25.055 10.120 1.00 39.27 39 TRP B C 1
ATOM 2065 O O . TRP B 1 61 ? 4.023 24.495 11.217 1.00 32.35 39 TRP B O 1
ATOM 2076 N N . GLY B 1 62 ? 3.831 24.419 8.987 1.00 38.40 40 GLY B N 1
ATOM 2077 C CA . GLY B 1 62 ? 3.464 23.015 8.991 1.00 40.63 40 GLY B CA 1
ATOM 2078 C C . GLY B 1 62 ? 4.099 22.220 7.862 1.00 50.22 40 GLY B C 1
ATOM 2079 O O . GLY B 1 62 ? 4.743 22.775 6.965 1.00 44.17 40 GLY B O 1
ATOM 2080 N N . ARG B 1 63 ? 3.920 20.906 7.909 1.00 50.14 41 ARG B N 1
ATOM 2081 C CA . ARG B 1 63 ? 4.502 20.033 6.903 1.00 54.65 41 ARG B CA 1
ATOM 2082 C C . ARG B 1 63 ? 3.612 19.961 5.665 1.00 59.09 41 ARG B C 1
ATOM 2083 O O . ARG B 1 63 ? 4.107 19.755 4.559 1.00 62.22 41 ARG B O 1
ATOM 2091 N N . THR B 1 64 ? 2.304 20.136 5.853 1.00 58.16 42 THR B N 1
ATOM 2092 C CA . THR B 1 64 ? 1.348 20.075 4.744 1.00 57.77 42 THR B CA 1
ATOM 2093 C C . THR B 1 64 ? 0.460 21.310 4.674 1.00 60.39 42 THR B C 1
ATOM 2094 O O . THR B 1 64 ? 0.447 22.130 5.595 1.00 52.97 42 THR B O 1
ATOM 2098 N N . ASP B 1 65 ? -0.295 21.417 3.580 1.00 61.12 43 ASP B N 1
ATOM 2099 C CA . ASP B 1 65 ? -1.190 22.548 3.334 1.00 66.64 43 ASP B CA 1
ATOM 2100 C C . ASP B 1 65 ? -2.317 22.634 4.361 1.00 62.77 43 ASP B C 1
ATOM 2101 O O . ASP B 1 65 ? -3.032 23.635 4.430 1.00 61.54 43 ASP B O 1
ATOM 2106 N N . GLY B 1 66 ? -2.472 21.579 5.153 1.00 62.16 44 GLY B N 1
ATOM 2107 C CA . GLY B 1 66 ? -3.494 21.543 6.183 1.00 69.42 44 GLY B CA 1
ATOM 2108 C C . GLY B 1 66 ? -3.302 22.622 7.230 1.00 71.99 44 GLY B C 1
ATOM 2109 O O . GLY B 1 66 ? -4.194 22.897 8.030 1.00 78.35 44 GLY B O 1
ATOM 2110 N N . VAL B 1 67 ? -2.127 23.235 7.233 1.00 61.44 45 VAL B N 1
ATOM 2111 C CA . VAL B 1 67 ? -1.856 24.319 8.158 1.00 43.73 45 VAL B CA 1
ATOM 2112 C C . VAL B 1 67 ? -2.509 25.605 7.651 1.00 45.61 45 VAL B C 1
ATOM 2113 O O . VAL B 1 67 ? -2.744 26.548 8.410 1.00 44.50 45 VAL B O 1
ATOM 2117 N N . LYS B 1 68 ? -2.822 25.637 6.360 1.00 48.28 46 LYS B N 1
ATOM 2118 C CA . LYS B 1 68 ? -3.574 26.757 5.805 1.00 49.02 46 LYS B CA 1
ATOM 2119 C C . LYS B 1 68 ? -4.954 26.849 6.463 1.00 50.50 46 LYS B C 1
ATOM 2120 O O . LYS B 1 68 ? -5.485 27.942 6.671 1.00 53.75 46 LYS B O 1
ATOM 2126 N N . GLU B 1 69 ? -5.526 25.694 6.792 1.00 47.52 47 GLU B N 1
ATOM 2127 C CA . GLU B 1 69 ? -6.749 25.636 7.586 1.00 54.65 47 GLU B CA 1
ATOM 2128 C C . GLU B 1 69 ? -6.618 26.435 8.879 1.00 51.91 47 GLU B C 1
ATOM 2129 O O . GLU B 1 69 ? -7.478 27.255 9.203 1.00 47.80 47 GLU B O 1
ATOM 2135 N N . VAL B 1 70 ? -5.549 26.174 9.626 1.00 45.10 48 VAL B N 1
ATOM 2136 C CA . VAL B 1 70 ? -5.340 26.833 10.910 1.00 40.76 48 VAL B CA 1
ATOM 2137 C C . VAL B 1 70 ? -5.242 28.342 10.713 1.00 43.15 48 VAL B C 1
ATOM 2138 O O . VAL B 1 70 ? -5.916 29.119 11.400 1.00 43.32 48 VAL B O 1
ATOM 2142 N N . ALA B 1 71 ? -4.427 28.756 9.748 1.00 42.09 49 ALA B N 1
ATOM 2143 C CA . ALA B 1 71 ? -4.297 30.173 9.435 1.00 50.81 49 ALA B CA 1
ATOM 2144 C C . ALA B 1 71 ? -5.676 30.761 9.157 1.00 54.11 49 ALA B C 1
ATOM 2145 O O . ALA B 1 71 ? -5.998 31.853 9.621 1.00 47.66 49 ALA B O 1
ATOM 2147 N N . ASP B 1 72 ? -6.493 30.020 8.414 1.00 55.95 50 ASP B N 1
ATOM 2148 C CA . ASP B 1 72 ? -7.852 30.460 8.108 1.00 64.79 50 ASP B CA 1
ATOM 2149 C C . ASP B 1 72 ? -8.733 30.517 9.359 1.00 60.92 50 ASP B C 1
ATOM 2150 O O . ASP B 1 72 ? -9.460 31.487 9.557 1.00 59.14 50 ASP B O 1
ATOM 2155 N N . GLU B 1 73 ? -8.666 29.481 10.194 1.00 57.45 51 GLU B N 1
ATOM 2156 C CA . GLU B 1 73 ? -9.383 29.479 11.467 1.00 60.61 51 GLU B CA 1
ATOM 2157 C C . GLU B 1 73 ? -9.096 30.768 12.234 1.00 61.13 51 GLU B C 1
ATOM 2158 O O . GLU B 1 73 ? -10.012 31.470 12.657 1.00 56.31 51 GLU B O 1
ATOM 2164 N N . ILE B 1 74 ? -7.811 31.065 12.419 1.00 55.85 52 ILE B N 1
ATOM 2165 C CA . ILE B 1 74 ? -7.391 32.265 13.140 1.00 51.98 52 ILE B CA 1
ATOM 2166 C C . ILE B 1 74 ? -7.964 33.544 12.517 1.00 50.95 52 ILE B C 1
ATOM 2167 O O . ILE B 1 74 ? -8.537 34.383 13.214 1.00 50.72 52 ILE B O 1
ATOM 2172 N N . ALA B 1 75 ? -7.811 33.681 11.204 1.00 51.23 53 ALA B N 1
ATOM 2173 C CA . ALA B 1 75 ? -8.364 34.820 10.478 1.00 57.56 53 ALA B CA 1
ATOM 2174 C C . ALA B 1 75 ? -9.872 34.965 10.701 1.00 61.32 53 ALA B C 1
ATOM 2175 O O . ALA B 1 75 ? -10.357 36.049 11.030 1.00 60.94 53 ALA B O 1
ATOM 2177 N N . ASP B 1 76 ? -10.608 33.871 10.518 1.00 66.29 54 ASP B N 1
ATOM 2178 C CA . ASP B 1 76 ? -12.066 33.896 10.638 1.00 74.24 54 ASP B CA 1
ATOM 2179 C C . ASP B 1 76 ? -12.526 34.239 12.051 1.00 75.51 54 ASP B C 1
ATOM 2180 O O . ASP B 1 76 ? -13.708 34.480 12.281 1.00 79.29 54 ASP B O 1
ATOM 2185 N N . GLY B 1 77 ? -11.591 34.257 12.994 1.00 70.16 55 GLY B N 1
ATOM 2186 C CA . GLY B 1 77 ? -11.912 34.594 14.368 1.00 67.82 55 GLY B CA 1
ATOM 2187 C C . GLY B 1 77 ? -11.466 35.993 14.755 1.00 68.71 55 GLY B C 1
ATOM 2188 O O . GLY B 1 77 ? -11.486 36.355 15.933 1.00 74.21 55 GLY B O 1
ATOM 2189 N N . GLY B 1 78 ? -11.055 36.779 13.762 1.00 62.25 56 GLY B N 1
ATOM 2190 C CA . GLY B 1 78 ? -10.617 38.146 13.990 1.00 61.89 56 GLY B CA 1
ATOM 2191 C C . GLY B 1 78 ? -9.120 38.290 14.207 1.00 64.94 56 GLY B C 1
ATOM 2192 O O . GLY B 1 78 ? -8.605 39.403 14.328 1.00 59.55 56 GLY B O 1
ATOM 2193 N N . GLY B 1 79 ? -8.417 37.162 14.252 1.00 67.27 57 GLY B N 1
ATOM 2194 C CA . GLY B 1 79 ? -6.982 37.165 14.481 1.00 63.54 57 GLY B CA 1
ATOM 2195 C C . GLY B 1 79 ? -6.157 37.431 13.233 1.00 60.63 57 GLY B C 1
ATOM 2196 O O . GLY B 1 79 ? -6.699 37.576 12.135 1.00 57.62 57 GLY B O 1
ATOM 2197 N N . SER B 1 80 ? -4.839 37.490 13.405 1.00 51.18 58 SER B N 1
ATOM 2198 C CA . SER B 1 80 ? -3.921 37.744 12.296 1.00 50.96 58 SER B CA 1
ATOM 2199 C C . SER B 1 80 ? -2.945 36.579 12.120 1.00 50.96 58 SER B C 1
ATOM 2200 O O . SER B 1 80 ? -2.177 36.271 13.033 1.00 44.53 58 SER B O 1
ATOM 2203 N N . ALA B 1 81 ? -2.967 35.934 10.957 1.00 49.23 59 ALA B N 1
ATOM 2204 C CA . ALA B 1 81 ? -2.113 34.766 10.741 1.00 49.26 59 ALA B CA 1
ATOM 2205 C C . ALA B 1 81 ? -1.805 34.496 9.280 1.00 49.74 59 ALA B C 1
ATOM 2206 O O . ALA B 1 81 ? -2.434 35.050 8.385 1.00 50.25 59 ALA B O 1
ATOM 2208 N N . GLU B 1 82 ? -0.831 33.624 9.049 1.00 53.61 60 GLU B N 1
ATOM 2209 C CA . GLU B 1 82 ? -0.566 33.108 7.709 1.00 54.53 60 GLU B CA 1
ATOM 2210 C C . GLU B 1 82 ? 0.135 31.755 7.789 1.00 51.27 60 GLU B C 1
ATOM 2211 O O . GLU B 1 82 ? 0.739 31.412 8.813 1.00 40.58 60 GLU B O 1
ATOM 2217 N N . ALA B 1 83 ? 0.047 30.986 6.710 1.00 40.14 61 ALA B N 1
ATOM 2218 C CA . ALA B 1 83 ? 0.615 29.642 6.692 1.00 46.32 61 ALA B CA 1
ATOM 2219 C C . ALA B 1 83 ? 2.007 29.595 6.068 1.00 47.26 61 ALA B C 1
ATOM 2220 O O . ALA B 1 83 ? 2.310 30.323 5.120 1.00 49.87 61 ALA B O 1
ATOM 2222 N N . VAL B 1 84 ? 2.846 28.726 6.614 1.00 43.98 62 VAL B N 1
ATOM 2223 C CA . VAL B 1 84 ? 4.129 28.396 6.014 1.00 42.54 62 VAL B CA 1
ATOM 2224 C C . VAL B 1 84 ? 4.169 26.887 5.837 1.00 43.66 62 VAL B C 1
ATOM 2225 O O . VAL B 1 84 ? 3.965 26.146 6.797 1.00 41.16 62 VAL B O 1
ATOM 2229 N N . VAL B 1 85 ? 4.405 26.425 4.611 1.00 43.78 63 VAL B N 1
ATOM 2230 C CA . VAL B 1 85 ? 4.513 24.985 4.362 1.00 43.48 63 VAL B CA 1
ATOM 2231 C C . VAL B 1 85 ? 5.947 24.588 4.007 1.00 47.37 63 VAL B C 1
ATOM 2232 O O . VAL B 1 85 ? 6.452 24.948 2.945 1.00 49.19 63 VAL B O 1
ATOM 2236 N N . ALA B 1 86 ? 6.603 23.853 4.901 1.00 41.47 64 ALA B N 1
ATOM 2237 C CA . ALA B 1 86 ? 7.977 23.424 4.672 1.00 40.17 64 ALA B CA 1
ATOM 2238 C C . ALA B 1 86 ? 8.274 22.227 5.546 1.00 42.41 64 ALA B C 1
ATOM 2239 O O . ALA B 1 86 ? 8.137 22.298 6.769 1.00 42.88 64 ALA B O 1
ATOM 2241 N N . ASP B 1 87 ? 8.684 21.127 4.923 1.00 42.99 65 ASP B N 1
ATOM 2242 C CA . ASP B 1 87 ? 8.948 19.886 5.653 1.00 50.20 65 ASP B CA 1
ATOM 2243 C C . ASP B 1 87 ? 10.252 19.988 6.441 1.00 44.54 65 ASP B C 1
ATOM 2244 O O . ASP B 1 87 ? 11.330 20.142 5.856 1.00 45.11 65 ASP B O 1
ATOM 2249 N N . LEU B 1 88 ? 10.159 19.895 7.768 1.00 40.26 66 LEU B N 1
ATOM 2250 C CA . LEU B 1 88 ? 11.326 20.116 8.616 1.00 35.16 66 LEU B CA 1
ATOM 2251 C C . LEU B 1 88 ? 12.348 18.981 8.524 1.00 46.69 66 LEU B C 1
ATOM 2252 O O . LEU B 1 88 ? 13.483 19.127 8.980 1.00 45.12 66 LEU B O 1
ATOM 2257 N N . ALA B 1 89 ? 11.946 17.855 7.937 1.00 39.71 67 ALA B N 1
ATOM 2258 C CA . ALA B 1 89 ? 12.876 16.761 7.674 1.00 44.44 67 ALA B CA 1
ATOM 2259 C C . ALA B 1 89 ? 13.904 17.186 6.633 1.00 50.42 67 ALA B C 1
ATOM 2260 O O . ALA B 1 89 ? 14.979 16.594 6.528 1.00 53.60 67 ALA B O 1
ATOM 2262 N N . ASP B 1 90 ? 13.567 18.216 5.864 1.00 46.16 68 ASP B N 1
ATOM 2263 C CA . ASP B 1 90 ? 14.475 18.753 4.857 1.00 47.69 68 ASP B CA 1
ATOM 2264 C C . ASP B 1 90 ? 15.204 19.962 5.427 1.00 47.94 68 ASP B C 1
ATOM 2265 O O . ASP B 1 90 ? 14.769 21.104 5.250 1.00 47.57 68 ASP B O 1
ATOM 2270 N N . LEU B 1 91 ? 16.314 19.702 6.110 1.00 41.20 69 LEU B N 1
ATOM 2271 C CA . LEU B 1 91 ? 17.016 20.745 6.851 1.00 40.56 69 LEU B CA 1
ATOM 2272 C C . LEU B 1 91 ? 17.453 21.899 5.949 1.00 43.86 69 LEU B C 1
ATOM 2273 O O . LEU B 1 91 ? 17.228 23.068 6.270 1.00 46.57 69 LEU B O 1
ATOM 2278 N N . GLU B 1 92 ? 18.071 21.567 4.820 1.00 47.07 70 GLU B N 1
ATOM 2279 C CA . GLU B 1 92 ? 18.503 22.576 3.854 1.00 55.19 70 GLU B CA 1
ATOM 2280 C C . GLU B 1 92 ? 17.353 23.498 3.440 1.00 46.99 70 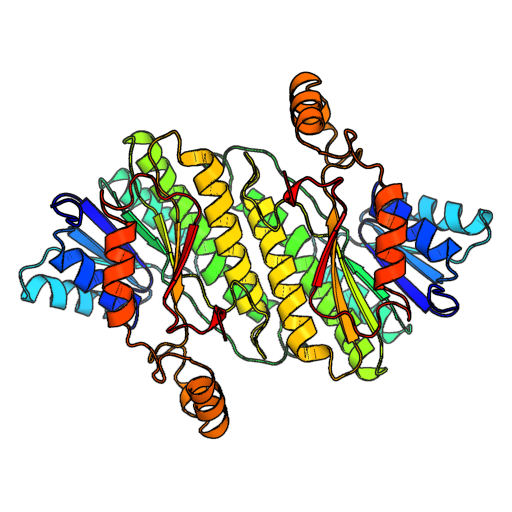GLU B C 1
ATOM 2281 O O . GLU B 1 92 ? 17.480 24.724 3.488 1.00 51.44 70 GLU B O 1
ATOM 2287 N N . GLY B 1 93 ? 16.229 22.909 3.044 1.00 45.75 71 GLY B N 1
ATOM 2288 C CA . GLY B 1 93 ? 15.050 23.684 2.691 1.00 42.93 71 GLY B CA 1
ATOM 2289 C C . GLY B 1 93 ? 14.506 24.487 3.862 1.00 48.63 71 GLY B C 1
ATOM 2290 O O . GLY B 1 93 ? 14.144 25.654 3.718 1.00 45.60 71 GLY B O 1
ATOM 2291 N N . ALA B 1 94 ? 14.450 23.866 5.036 1.00 42.83 72 ALA B N 1
ATOM 2292 C CA . ALA B 1 94 ? 14.000 24.575 6.223 1.00 43.41 72 ALA B CA 1
ATOM 2293 C C . ALA B 1 94 ? 14.841 25.829 6.457 1.00 45.19 72 ALA B C 1
ATOM 2294 O O . ALA B 1 94 ? 14.306 26.908 6.729 1.00 46.65 72 ALA B O 1
ATOM 2296 N N . ALA B 1 95 ? 16.159 25.679 6.349 1.00 43.02 73 ALA B N 1
ATOM 2297 C CA . ALA B 1 95 ? 17.074 26.788 6.590 1.00 44.29 73 ALA B CA 1
ATOM 2298 C C . ALA B 1 95 ? 16.823 27.928 5.599 1.00 43.54 73 ALA B C 1
ATOM 2299 O O . ALA B 1 95 ? 16.852 29.104 5.969 1.00 50.17 73 ALA B O 1
ATOM 2301 N N . ASN B 1 96 ? 16.564 27.576 4.344 1.00 45.73 74 ASN B N 1
ATOM 2302 C CA . ASN B 1 96 ? 16.231 28.578 3.328 1.00 51.07 74 ASN B CA 1
ATOM 2303 C C . ASN B 1 96 ? 14.974 29.352 3.680 1.00 48.89 74 ASN B C 1
ATOM 2304 O O . ASN B 1 96 ? 14.946 30.580 3.618 1.00 49.29 74 ASN B O 1
ATOM 2309 N N . VAL B 1 97 ? 13.928 28.623 4.044 1.00 44.15 75 VAL B N 1
ATOM 2310 C CA . VAL B 1 97 ? 12.663 29.240 4.403 1.00 46.35 75 VAL B CA 1
ATOM 2311 C C . VAL B 1 97 ? 12.801 30.118 5.653 1.00 43.01 75 VAL B C 1
ATOM 2312 O O . VAL B 1 97 ? 12.372 31.270 5.662 1.00 41.64 75 VAL B O 1
ATOM 2316 N N . ALA B 1 98 ? 13.402 29.580 6.709 1.00 41.56 76 ALA B N 1
ATOM 2317 C CA . ALA B 1 98 ? 13.576 30.363 7.926 1.00 40.87 76 ALA B CA 1
ATOM 2318 C C . ALA B 1 98 ? 14.392 31.632 7.668 1.00 41.39 76 ALA B C 1
ATOM 2319 O O . ALA B 1 98 ? 14.051 32.710 8.156 1.00 45.78 76 ALA B O 1
ATOM 2321 N N . GLU B 1 99 ? 15.467 31.511 6.899 1.00 43.38 77 GLU B N 1
ATOM 2322 C CA . GLU B 1 99 ? 16.308 32.676 6.645 1.00 54.59 77 GLU B CA 1
ATOM 2323 C C . GLU B 1 99 ? 15.560 33.726 5.828 1.00 50.58 77 GLU B C 1
ATOM 2324 O O . GLU B 1 99 ? 15.632 34.920 6.118 1.00 48.66 77 GLU B O 1
ATOM 2330 N N . GLU B 1 100 ? 14.822 33.270 4.826 1.00 46.66 78 GLU B N 1
ATOM 2331 C CA . GLU B 1 100 ? 13.958 34.154 4.063 1.00 57.50 78 GLU B CA 1
ATOM 2332 C C . GLU B 1 100 ? 13.048 34.938 5.008 1.00 57.89 78 GLU B C 1
ATOM 2333 O O . GLU B 1 100 ? 13.016 36.170 4.988 1.00 64.55 78 GLU B O 1
ATOM 2339 N N . LEU B 1 101 ? 12.313 34.217 5.844 1.00 50.09 79 LEU B N 1
ATOM 2340 C CA . LEU B 1 101 ? 11.399 34.846 6.789 1.00 49.09 79 LEU B CA 1
ATOM 2341 C C . LEU B 1 101 ? 12.109 35.774 7.782 1.00 47.42 79 LEU B C 1
ATOM 2342 O O . LEU B 1 101 ? 11.658 36.897 8.021 1.00 50.76 79 LEU B O 1
ATOM 2347 N N . ALA B 1 102 ? 13.214 35.308 8.360 1.00 40.74 80 ALA B N 1
ATOM 2348 C CA . ALA B 1 102 ? 13.931 36.091 9.364 1.00 41.56 80 ALA B CA 1
ATOM 2349 C C . ALA B 1 102 ? 14.363 37.428 8.779 1.00 51.46 80 ALA B C 1
ATOM 2350 O O . ALA B 1 102 ? 14.426 38.436 9.482 1.00 47.38 80 ALA B O 1
ATOM 2352 N N . ALA B 1 103 ? 14.648 37.428 7.480 1.00 62.70 81 ALA B N 1
ATOM 2353 C CA . ALA B 1 103 ? 15.095 38.633 6.789 1.00 61.37 81 ALA B CA 1
ATOM 2354 C C . ALA B 1 103 ? 13.915 39.461 6.304 1.00 61.99 81 ALA B C 1
ATOM 2355 O O . ALA B 1 103 ? 13.976 40.687 6.276 1.00 63.64 81 ALA B O 1
ATOM 2357 N N . THR B 1 104 ? 12.841 38.779 5.924 1.00 66.62 82 THR B N 1
ATOM 2358 C CA . THR B 1 104 ? 11.680 39.424 5.324 1.00 68.37 82 THR B CA 1
ATOM 2359 C C . THR B 1 104 ? 10.773 40.087 6.354 1.00 70.88 82 THR B C 1
ATOM 2360 O O . THR B 1 104 ? 10.127 41.097 6.063 1.00 61.37 82 THR B O 1
ATOM 2364 N N . ARG B 1 105 ? 10.716 39.506 7.550 1.00 60.56 83 ARG B N 1
ATOM 2365 C CA . ARG B 1 105 ? 9.779 39.948 8.579 1.00 58.88 83 ARG B CA 1
ATOM 2366 C C . ARG B 1 105 ? 10.507 40.220 9.883 1.00 45.96 83 ARG B C 1
ATOM 2367 O O . ARG B 1 105 ? 11.659 39.830 10.051 1.00 42.27 83 ARG B O 1
ATOM 2375 N N . ARG B 1 106 ? 9.842 40.895 10.810 1.00 39.16 84 ARG B N 1
ATOM 2376 C CA . ARG B 1 106 ? 10.404 41.016 12.142 1.00 43.78 84 ARG B CA 1
ATOM 2377 C C . ARG B 1 106 ? 9.752 39.943 13.001 1.00 46.82 84 ARG B C 1
ATOM 2378 O O . ARG B 1 106 ? 8.685 40.153 13.572 1.00 49.97 84 ARG B O 1
ATOM 2386 N N . VAL B 1 107 ? 10.384 38.776 13.057 1.00 45.26 85 VAL B N 1
ATOM 2387 C CA . VAL B 1 107 ? 9.874 37.676 13.867 1.00 39.15 85 VAL B CA 1
ATOM 2388 C C . VAL B 1 107 ? 10.383 37.829 15.292 1.00 35.20 85 VAL B C 1
ATOM 2389 O O . VAL B 1 107 ? 11.586 37.788 15.528 1.00 31.68 85 VAL B O 1
ATOM 2393 N N . ASP B 1 108 ? 9.455 38.007 16.229 1.00 33.31 86 ASP B N 1
ATOM 2394 C CA . ASP B 1 108 ? 9.766 38.251 17.636 1.00 32.74 86 ASP B CA 1
ATOM 2395 C C . ASP B 1 108 ? 9.826 36.974 18.483 1.00 31.50 86 ASP B C 1
ATOM 2396 O O . ASP B 1 108 ? 10.501 36.931 19.511 1.00 34.56 86 ASP B O 1
ATOM 2401 N N . VAL B 1 109 ? 9.086 35.956 18.062 1.00 30.01 87 VAL B N 1
ATOM 2402 C CA . VAL B 1 109 ? 8.935 34.730 18.843 1.00 28.26 87 VAL B CA 1
ATOM 2403 C C . VAL B 1 109 ? 8.999 33.525 17.935 1.00 30.30 87 VAL B C 1
ATOM 2404 O O . VAL B 1 109 ? 8.387 33.519 16.867 1.00 32.00 87 VAL B O 1
ATOM 2408 N N . LEU B 1 110 ? 9.745 32.506 18.361 1.00 25.75 88 LEU B N 1
ATOM 2409 C CA . LEU B 1 110 ? 9.761 31.219 17.686 1.00 25.81 88 LEU B CA 1
ATOM 2410 C C . LEU B 1 110 ? 9.343 30.132 18.670 1.00 29.16 88 LEU B C 1
ATOM 2411 O O . LEU B 1 110 ? 9.865 30.061 19.783 1.00 28.52 88 LEU B O 1
ATOM 2416 N N . VAL B 1 111 ? 8.397 29.293 18.264 1.00 27.00 89 VAL B N 1
ATOM 2417 C CA . VAL B 1 111 ? 8.034 28.132 19.057 1.00 23.98 89 VAL B CA 1
ATOM 2418 C C . VAL B 1 111 ? 8.417 26.897 18.255 1.00 28.06 89 VAL B C 1
ATOM 2419 O O . VAL B 1 111 ? 7.856 26.655 17.187 1.00 28.70 89 VAL B O 1
ATOM 2423 N N . ASN B 1 112 ? 9.401 26.141 18.747 1.00 22.37 90 ASN B N 1
ATOM 2424 C CA . ASN B 1 112 ? 9.809 24.896 18.109 1.00 26.60 90 ASN B CA 1
ATOM 2425 C C . ASN B 1 112 ? 8.946 23.764 18.634 1.00 28.56 90 ASN B C 1
ATOM 2426 O O . ASN B 1 112 ? 9.247 23.166 19.672 1.00 25.97 90 ASN B O 1
ATOM 2431 N N . ASN B 1 113 ? 7.856 23.490 17.932 1.00 30.02 91 ASN B N 1
ATOM 2432 C CA . ASN B 1 113 ? 6.887 22.510 18.408 1.00 31.14 91 ASN B CA 1
ATOM 2433 C C . ASN B 1 113 ? 6.859 21.234 17.588 1.00 36.17 91 ASN B C 1
ATOM 2434 O O . ASN B 1 113 ? 6.613 20.153 18.132 1.00 32.86 91 ASN B O 1
ATOM 2439 N N . ALA B 1 114 ? 7.102 21.352 16.284 1.00 33.50 92 ALA B N 1
ATOM 2440 C CA . ALA B 1 114 ? 7.104 20.168 15.429 1.00 38.43 92 ALA B CA 1
ATOM 2441 C C . ALA B 1 114 ? 7.961 19.077 16.056 1.00 40.86 92 ALA B C 1
ATOM 2442 O O . ALA B 1 114 ? 9.053 19.337 16.568 1.00 36.70 92 ALA B O 1
ATOM 2444 N N . GLY B 1 115 ? 7.461 17.852 16.024 1.00 41.76 93 GLY B N 1
ATOM 2445 C CA . GLY B 1 115 ? 8.190 16.741 16.595 1.00 39.89 93 GLY B CA 1
ATOM 2446 C C . GLY B 1 115 ? 7.542 15.432 16.206 1.00 44.25 93 GLY B C 1
ATOM 2447 O O . GLY B 1 115 ? 6.359 15.387 15.875 1.00 43.52 93 GLY B O 1
ATOM 2448 N N . ILE B 1 116 ? 8.331 14.368 16.231 1.00 35.74 94 ILE B N 1
ATOM 2449 C CA . ILE B 1 116 ? 7.814 13.041 15.958 1.00 40.01 94 ILE B CA 1
ATOM 2450 C C . ILE B 1 116 ? 8.335 12.071 17.015 1.00 37.53 94 ILE B C 1
ATOM 2451 O O . ILE B 1 116 ? 9.400 12.275 17.612 1.00 38.46 94 ILE B O 1
ATOM 2456 N N . ILE B 1 117 ? 7.564 11.029 17.264 1.00 35.42 95 ILE B N 1
ATOM 2457 C CA . ILE B 1 117 ? 7.984 10.002 18.202 1.00 35.59 95 ILE B CA 1
ATOM 2458 C C . ILE B 1 117 ? 7.834 8.648 17.525 1.00 45.41 95 ILE B C 1
ATOM 2459 O O . ILE B 1 117 ? 6.852 8.405 16.819 1.00 46.20 95 ILE B O 1
ATOM 2464 N N . ALA B 1 118 ? 8.822 7.781 17.705 1.00 42.60 96 ALA B N 1
ATOM 2465 C CA . ALA B 1 118 ? 8.744 6.440 17.135 1.00 44.42 96 ALA B CA 1
ATOM 2466 C C . ALA B 1 118 ? 8.925 5.416 18.248 1.00 46.60 96 ALA B C 1
ATOM 2467 O O . ALA B 1 118 ? 9.977 5.362 18.895 1.00 42.94 96 ALA B O 1
ATOM 2469 N N . ARG B 1 119 ? 7.890 4.623 18.495 1.00 44.04 97 ARG B N 1
ATOM 2470 C CA . ARG B 1 119 ? 7.940 3.655 19.584 1.00 41.66 97 ARG B CA 1
ATOM 2471 C C . ARG B 1 119 ? 8.410 2.298 19.077 1.00 45.13 97 ARG B C 1
ATOM 2472 O O . ARG B 1 119 ? 7.816 1.716 18.166 1.00 40.28 97 ARG B O 1
ATOM 2480 N N . ALA B 1 120 ? 9.499 1.818 19.669 1.00 35.36 98 ALA B N 1
ATOM 2481 C CA . ALA B 1 120 ? 10.062 0.512 19.351 1.00 33.77 98 ALA B CA 1
ATOM 2482 C C . ALA B 1 120 ? 11.191 0.216 20.339 1.00 33.62 98 ALA B C 1
ATOM 2483 O O . ALA B 1 120 ? 11.938 1.124 20.734 1.00 33.83 98 ALA B O 1
ATOM 2485 N N . PRO B 1 121 ? 11.320 -1.053 20.746 1.00 37.24 99 PRO B N 1
ATOM 2486 C CA . PRO B 1 121 ? 12.405 -1.389 21.670 1.00 36.81 99 PRO B CA 1
ATOM 2487 C C . PRO B 1 121 ? 13.725 -0.961 21.044 1.00 34.28 99 PRO B C 1
ATOM 2488 O O . PRO B 1 121 ? 13.854 -1.043 19.820 1.00 29.57 99 PRO B O 1
ATOM 2492 N N . ALA B 1 122 ? 14.676 -0.510 21.859 1.00 29.56 100 ALA B N 1
ATOM 2493 C CA . ALA B 1 122 ? 15.954 -0.008 21.344 1.00 26.82 100 ALA B CA 1
ATOM 2494 C C . ALA B 1 122 ? 16.666 -0.980 20.404 1.00 26.62 100 ALA B C 1
ATOM 2495 O O . ALA B 1 122 ? 17.144 -0.573 19.347 1.00 32.77 100 ALA B O 1
ATOM 2497 N N . GLU B 1 123 ? 16.722 -2.259 20.780 1.00 28.67 101 GLU B N 1
ATOM 2498 C CA . GLU B 1 123 ? 17.373 -3.284 19.957 1.00 39.22 101 GLU B CA 1
ATOM 2499 C C . GLU B 1 123 ? 16.890 -3.283 18.513 1.00 42.87 101 GLU B C 1
ATOM 2500 O O . GLU B 1 123 ? 17.604 -3.747 17.624 1.00 40.73 101 GLU B O 1
ATOM 2506 N N . GLU B 1 124 ? 15.672 -2.797 18.286 1.00 37.22 102 GLU B N 1
ATOM 2507 C CA . GLU B 1 124 ? 15.044 -2.904 16.965 1.00 36.75 102 GLU B CA 1
ATOM 2508 C C . GLU B 1 124 ? 15.145 -1.629 16.145 1.00 43.47 102 GLU B C 1
ATOM 2509 O O . GLU B 1 124 ? 14.665 -1.576 15.015 1.00 39.69 102 GLU B O 1
ATOM 2515 N N . VAL B 1 125 ? 15.747 -0.592 16.717 1.00 36.00 103 VAL B N 1
ATOM 2516 C CA . VAL B 1 125 ? 15.771 0.697 16.051 1.00 36.73 103 VAL B CA 1
ATOM 2517 C C . VAL B 1 125 ? 16.893 0.753 15.028 1.00 40.84 103 VAL B C 1
ATOM 2518 O O . VAL B 1 125 ? 18.065 0.597 15.381 1.00 34.87 103 VAL B O 1
ATOM 2522 N N . SER B 1 126 ? 16.539 0.980 13.766 1.00 33.63 104 SER B N 1
ATOM 2523 C CA . SER B 1 126 ? 17.549 1.104 12.722 1.00 37.47 104 SER B CA 1
ATOM 2524 C C . SER B 1 126 ? 18.178 2.483 12.775 1.00 40.85 104 SER B C 1
ATOM 2525 O O . SER B 1 126 ? 17.602 3.424 13.336 1.00 37.14 104 SER B O 1
ATOM 2528 N N . LEU B 1 127 ? 19.363 2.613 12.196 1.00 35.47 105 LEU B N 1
ATOM 2529 C CA . LEU B 1 127 ? 20.033 3.904 12.196 1.00 41.18 105 LEU B CA 1
ATOM 2530 C C . LEU B 1 127 ? 19.187 4.942 11.466 1.00 36.58 105 LEU B C 1
ATOM 2531 O O . LEU B 1 127 ? 19.174 6.123 11.831 1.00 36.04 105 LEU B O 1
ATOM 2536 N N . GLY B 1 128 ? 18.478 4.500 10.434 1.00 33.19 106 GLY B N 1
ATOM 2537 C CA . GLY B 1 128 ? 17.631 5.394 9.661 1.00 35.08 106 GLY B CA 1
ATOM 2538 C C . GLY B 1 128 ? 16.514 5.983 10.504 1.00 35.64 106 GLY B C 1
ATOM 2539 O O . GLY B 1 128 ? 16.203 7.170 10.412 1.00 33.16 106 GLY B O 1
ATOM 2540 N N . ARG B 1 129 ? 15.915 5.148 11.343 1.00 31.46 107 ARG B N 1
ATOM 2541 C CA . ARG B 1 129 ? 14.805 5.578 12.186 1.00 34.39 107 ARG B CA 1
ATOM 2542 C C . ARG B 1 129 ? 15.300 6.463 13.340 1.00 31.37 107 ARG B C 1
ATOM 2543 O O . ARG B 1 129 ? 14.650 7.441 13.708 1.00 33.66 107 ARG B O 1
ATOM 2551 N N . TRP B 1 130 ? 16.460 6.121 13.899 1.00 32.40 108 TRP B N 1
ATOM 2552 C CA . TRP B 1 130 ? 17.125 6.971 14.893 1.00 26.13 108 TRP B CA 1
ATOM 2553 C C . TRP B 1 130 ? 17.361 8.369 14.312 1.00 30.29 108 TRP B C 1
ATOM 2554 O O . TRP B 1 130 ? 16.999 9.384 14.909 1.00 28.82 108 TRP B O 1
ATOM 2565 N N . ARG B 1 131 ? 17.972 8.422 13.132 1.00 26.27 109 ARG B N 1
ATOM 2566 C CA . ARG B 1 131 ? 18.293 9.706 12.505 1.00 35.89 109 ARG B CA 1
ATOM 2567 C C . ARG B 1 131 ? 17.037 10.517 12.127 1.00 30.32 109 ARG B C 1
ATOM 2568 O O . ARG B 1 131 ? 17.015 11.744 12.237 1.00 31.63 109 ARG B O 1
ATOM 2576 N N . GLU B 1 132 ? 15.998 9.828 11.677 1.00 30.17 110 GLU B N 1
ATOM 2577 C CA . GLU B 1 132 ? 14.748 10.493 11.326 1.00 30.23 110 GLU B CA 1
ATOM 2578 C C . GLU B 1 132 ? 14.185 11.266 12.520 1.00 28.39 110 GLU B C 1
ATOM 2579 O O . GLU B 1 132 ? 13.793 12.428 12.400 1.00 30.77 110 GLU B O 1
ATOM 2585 N N . VAL B 1 133 ? 14.149 10.618 13.678 1.00 25.90 111 VAL B N 1
ATOM 2586 C CA . VAL B 1 133 ? 13.652 11.282 14.881 1.00 27.10 111 VAL B CA 1
ATOM 2587 C C . VAL B 1 133 ? 14.541 12.468 15.267 1.00 27.13 111 VAL B C 1
ATOM 2588 O O . VAL B 1 133 ? 14.033 13.555 15.559 1.00 28.64 111 VAL B O 1
ATOM 2592 N N . LEU B 1 134 ? 15.863 12.265 15.261 1.00 23.89 112 LEU B N 1
ATOM 2593 C CA . LEU B 1 134 ? 16.790 13.326 15.669 1.00 25.51 112 LEU B CA 1
ATOM 2594 C C . LEU B 1 134 ? 16.768 14.514 14.710 1.00 30.09 112 LEU B C 1
ATOM 2595 O O . LEU B 1 134 ? 16.959 15.661 15.125 1.00 28.25 112 LEU B O 1
ATOM 2600 N N . THR B 1 135 ? 16.524 14.235 13.431 1.00 27.70 113 THR B N 1
ATOM 2601 C CA . THR B 1 135 ? 16.510 15.277 12.408 1.00 25.79 113 THR B CA 1
ATOM 2602 C C . THR B 1 135 ? 15.419 16.314 12.669 1.00 33.35 113 THR B C 1
ATOM 2603 O O . THR B 1 135 ? 15.664 17.525 12.637 1.00 28.83 113 THR B O 1
ATOM 2607 N N . VAL B 1 136 ? 14.211 15.837 12.929 1.00 27.69 114 VAL B N 1
ATOM 2608 C CA . VAL B 1 136 ? 13.089 16.737 13.144 1.00 27.38 114 VAL B CA 1
ATOM 2609 C C . VAL B 1 136 ? 13.075 17.322 14.551 1.00 33.27 114 VAL B C 1
ATOM 2610 O O . VAL B 1 136 ? 12.799 18.507 14.729 1.00 36.96 114 VAL B O 1
ATOM 2614 N N . ASN B 1 137 ? 13.381 16.499 15.550 1.00 22.26 115 ASN B N 1
ATOM 2615 C CA . ASN B 1 137 ? 13.220 16.931 16.930 1.00 24.03 115 ASN B CA 1
ATOM 2616 C C . ASN B 1 137 ? 14.356 17.846 17.400 1.00 34.19 115 ASN B C 1
ATOM 2617 O O . ASN B 1 137 ? 14.151 18.742 18.222 1.00 29.06 115 ASN B O 1
ATOM 2622 N N . LEU B 1 138 ? 15.554 17.615 16.882 1.00 24.95 116 LEU B N 1
ATOM 2623 C CA . LEU B 1 138 ? 16.712 18.369 17.331 1.00 22.51 116 LEU B CA 1
ATOM 2624 C C . LEU B 1 138 ? 17.263 19.232 16.210 1.00 25.69 116 LEU B C 1
ATOM 2625 O O . LEU B 1 138 ? 17.308 20.460 16.331 1.00 23.19 116 LEU B O 1
ATOM 2630 N N . ASP B 1 139 ? 17.681 18.599 15.116 1.00 23.38 117 ASP B N 1
ATOM 2631 C CA . ASP B 1 139 ? 18.368 19.348 14.055 1.00 24.42 117 ASP B CA 1
ATOM 2632 C C . ASP B 1 139 ? 17.532 20.506 13.510 1.00 27.16 117 ASP B C 1
ATOM 2633 O O . ASP B 1 139 ? 18.038 21.614 13.300 1.00 31.23 117 ASP B O 1
ATOM 2638 N N . ALA B 1 140 ? 16.252 20.257 13.271 1.00 32.85 118 ALA B N 1
ATOM 2639 C CA . ALA B 1 140 ? 15.386 21.298 12.724 1.00 27.36 118 ALA B CA 1
ATOM 2640 C C . ALA B 1 140 ? 15.183 22.419 13.737 1.00 32.58 118 ALA B C 1
ATOM 2641 O O . ALA B 1 140 ? 15.166 23.599 13.382 1.00 31.08 118 ALA B O 1
ATOM 2643 N N . ALA B 1 141 ? 15.021 22.045 15.002 1.00 26.10 119 ALA B N 1
ATOM 2644 C CA . ALA B 1 141 ? 14.879 23.026 16.061 1.00 26.77 119 ALA B CA 1
ATOM 2645 C C . ALA B 1 141 ? 16.132 23.895 16.100 1.00 30.16 119 ALA B C 1
ATOM 2646 O O . ALA B 1 141 ? 16.060 25.103 16.301 1.00 27.27 119 ALA B O 1
ATOM 2648 N N . TRP B 1 142 ? 17.284 23.278 15.895 1.00 28.37 120 TRP B N 1
ATOM 2649 C CA . TRP B 1 142 ? 18.535 24.036 15.853 1.00 27.12 120 TRP B CA 1
ATOM 2650 C C . TRP B 1 142 ? 18.570 24.982 14.646 1.00 28.42 120 TRP B C 1
ATOM 2651 O O . TRP B 1 142 ? 18.901 26.159 14.774 1.00 29.89 120 TRP B O 1
ATOM 2662 N N . VAL B 1 143 ? 18.233 24.464 13.472 1.00 27.20 121 VAL B N 1
ATOM 2663 C CA . VAL B 1 143 ? 18.273 25.287 12.268 1.00 28.47 121 VAL B CA 1
ATOM 2664 C C . VAL B 1 143 ? 17.379 26.511 12.417 1.00 31.14 121 VAL B C 1
ATOM 2665 O O . VAL B 1 143 ? 17.811 27.634 12.156 1.00 32.31 121 VAL B O 1
ATOM 2669 N N . LEU B 1 144 ? 16.140 26.307 12.859 1.00 31.07 122 LEU B N 1
ATOM 2670 C CA . LEU B 1 144 ? 15.226 27.438 13.052 1.00 29.06 122 LEU B CA 1
ATOM 2671 C C . LEU B 1 144 ? 15.664 28.397 14.152 1.00 29.49 122 LEU B C 1
ATOM 2672 O O . LEU B 1 144 ? 15.553 29.620 14.001 1.00 30.07 122 LEU B O 1
ATOM 2677 N N . SER B 1 145 ? 16.143 27.849 15.266 1.00 27.37 123 SER B N 1
ATOM 2678 C CA . SER B 1 145 ? 16.621 28.680 16.366 1.00 29.06 123 SER B CA 1
ATOM 2679 C C . SER B 1 145 ? 17.766 29.555 15.896 1.00 31.70 123 SER B C 1
ATOM 2680 O O . SER B 1 145 ? 17.814 30.740 16.218 1.00 26.85 123 SER B O 1
ATOM 2683 N N . ARG B 1 146 ? 18.686 28.965 15.137 1.00 31.27 124 ARG B N 1
ATOM 2684 C CA . ARG B 1 146 ? 19.836 29.708 14.630 1.00 34.96 124 ARG B CA 1
ATOM 2685 C C . ARG B 1 146 ? 19.403 30.801 13.660 1.00 35.52 124 ARG B C 1
ATOM 2686 O O . ARG B 1 146 ? 19.891 31.925 13.728 1.00 34.29 124 ARG B O 1
ATOM 2694 N N . SER B 1 147 ? 18.498 30.466 12.748 1.00 33.04 125 SER B N 1
ATOM 2695 C CA . SER B 1 147 ? 18.052 31.437 11.755 1.00 36.97 125 SER B CA 1
ATOM 2696 C C . SER B 1 147 ? 17.294 32.604 12.379 1.00 36.03 125 SER B C 1
ATOM 2697 O O . SER B 1 147 ? 17.663 33.758 12.194 1.00 31.48 125 SER B O 1
ATOM 2700 N N . PHE B 1 148 ? 16.229 32.306 13.120 1.00 26.98 126 PHE B N 1
ATOM 2701 C CA . PHE B 1 148 ? 15.420 33.365 13.706 1.00 28.42 126 PHE B CA 1
ATOM 2702 C C . PHE B 1 148 ? 16.148 34.054 14.864 1.00 33.64 126 PHE B C 1
ATOM 2703 O O . PHE B 1 148 ? 16.053 35.269 15.036 1.00 36.25 126 PHE B O 1
ATOM 2711 N N . GLY B 1 149 ? 16.895 33.275 15.639 1.00 31.74 127 GLY B N 1
ATOM 2712 C CA . GLY B 1 149 ? 17.663 33.811 16.750 1.00 28.88 127 GLY B CA 1
ATOM 2713 C C . GLY B 1 149 ? 18.708 34.830 16.322 1.00 31.73 127 GLY B C 1
ATOM 2714 O O . GLY B 1 149 ? 18.923 35.835 17.005 1.00 31.49 127 GLY B O 1
ATOM 2715 N N . THR B 1 150 ? 19.354 34.582 15.188 1.00 29.20 128 THR B N 1
ATOM 2716 C CA . THR B 1 150 ? 20.365 35.508 14.688 1.00 35.45 128 THR B CA 1
ATOM 2717 C C . THR B 1 150 ? 19.737 36.856 14.341 1.00 38.98 128 THR B C 1
ATOM 2718 O O . THR B 1 150 ? 20.320 37.905 14.625 1.00 41.27 128 THR B O 1
ATOM 2722 N N . ALA B 1 151 ? 18.546 36.831 13.745 1.00 36.22 129 ALA B N 1
ATOM 2723 C CA . ALA B 1 151 ? 17.797 38.064 13.475 1.00 34.07 129 ALA B CA 1
ATOM 2724 C C . ALA B 1 151 ? 17.300 38.733 14.765 1.00 42.62 129 ALA B C 1
ATOM 2725 O O . ALA B 1 151 ? 17.244 39.962 14.859 1.00 37.07 129 ALA B O 1
ATOM 2727 N N . MET B 1 152 ? 16.936 37.930 15.761 1.00 30.38 130 MET B N 1
ATOM 2728 C CA . MET B 1 152 ? 16.531 38.480 17.047 1.00 30.77 130 MET B CA 1
ATOM 2729 C C . MET B 1 152 ? 17.691 39.208 17.708 1.00 33.39 130 MET B C 1
ATOM 2730 O O . MET B 1 152 ? 17.504 40.274 18.309 1.00 37.79 130 MET B O 1
ATOM 2735 N N . LEU B 1 153 ? 18.888 38.635 17.611 1.00 27.04 131 LEU B N 1
ATOM 2736 C CA . LEU B 1 153 ? 20.063 39.291 18.171 1.00 31.14 131 LEU B CA 1
ATOM 2737 C C . LEU B 1 153 ? 20.252 40.669 17.522 1.00 38.66 131 LEU B C 1
ATOM 2738 O O . LEU B 1 153 ? 20.634 41.637 18.186 1.00 38.07 131 LEU B O 1
ATOM 2743 N N . ALA B 1 154 ? 19.966 40.752 16.226 1.00 37.54 132 ALA B N 1
ATOM 2744 C CA . ALA B 1 154 ? 20.137 42.001 15.480 1.00 42.36 132 ALA B CA 1
ATOM 2745 C C . ALA B 1 154 ? 19.109 43.051 15.889 1.00 47.30 132 ALA B C 1
ATOM 2746 O O . ALA B 1 154 ? 19.370 44.247 15.795 1.00 49.45 132 ALA B O 1
ATOM 2748 N N . HIS B 1 155 ? 17.943 42.602 16.350 1.00 40.07 133 HIS B N 1
ATOM 2749 C CA . HIS B 1 155 ? 16.858 43.515 16.702 1.00 39.12 133 HIS B CA 1
ATOM 2750 C C . HIS B 1 155 ? 16.880 43.826 18.194 1.00 46.11 133 HIS B C 1
ATOM 2751 O O . HIS B 1 155 ? 16.086 44.629 18.684 1.00 51.69 133 HIS B O 1
ATOM 2758 N N . GLY B 1 156 ? 17.785 43.174 18.914 1.00 39.98 134 GLY B N 1
ATOM 2759 C CA . GLY B 1 156 ? 17.953 43.416 20.337 1.00 43.26 134 GLY B CA 1
ATOM 2760 C C . GLY B 1 156 ? 16.930 42.765 21.251 1.00 45.10 134 GLY B C 1
ATOM 2761 O O . GLY B 1 156 ? 16.884 43.058 22.449 1.00 43.48 134 GLY B O 1
ATOM 2762 N N . SER B 1 157 ? 16.104 41.881 20.700 1.00 35.89 135 SER B N 1
ATOM 2763 C CA . SER B 1 157 ? 15.122 41.185 21.518 1.00 39.47 135 SER B CA 1
ATOM 2764 C C . SER B 1 157 ? 14.435 40.055 20.758 1.00 41.49 135 SER B C 1
ATOM 2765 O O . SER B 1 157 ? 14.298 40.092 19.529 1.00 32.78 135 SER B O 1
ATOM 2768 N N . GLY B 1 158 ? 13.990 39.056 21.506 1.00 35.51 136 GLY B N 1
ATOM 2769 C CA . GLY B 1 158 ? 13.261 37.939 20.935 1.00 31.34 136 GLY B CA 1
ATOM 2770 C C . GLY B 1 158 ? 13.010 36.889 21.998 1.00 31.08 136 GLY B C 1
ATOM 2771 O O . GLY B 1 158 ? 13.534 36.984 23.104 1.00 26.62 136 GLY B O 1
ATOM 2772 N N A ARG B 1 159 ? 12.183 35.908 21.666 0.55 29.24 137 ARG B N 1
ATOM 2773 N N B ARG B 1 159 ? 12.198 35.889 21.667 0.45 29.33 137 ARG B N 1
ATOM 2774 C CA A ARG B 1 159 ? 11.956 34.769 22.540 0.55 29.44 137 ARG B CA 1
ATOM 2775 C CA B ARG B 1 159 ? 11.921 34.780 22.578 0.45 29.90 137 ARG B CA 1
ATOM 2776 C C A ARG B 1 159 ? 11.969 33.529 21.680 0.55 33.26 137 ARG B C 1
ATOM 2777 C C B ARG B 1 159 ? 11.791 33.488 21.785 0.45 33.10 137 ARG B C 1
ATOM 2778 O O A ARG B 1 159 ? 11.553 33.561 20.520 0.55 30.06 137 ARG B O 1
ATOM 2779 O O B ARG B 1 159 ? 11.094 33.445 20.768 0.45 32.98 137 ARG B O 1
ATOM 2794 N N . ILE B 1 160 ? 12.466 32.440 22.250 1.00 27.99 138 ILE B N 1
ATOM 2795 C CA . ILE B 1 160 ? 12.409 31.143 21.602 1.00 24.41 138 ILE B CA 1
ATOM 2796 C C . ILE B 1 160 ? 11.914 30.170 22.654 1.00 29.82 138 ILE B C 1
ATOM 2797 O O . ILE B 1 160 ? 12.471 30.089 23.748 1.00 28.53 138 ILE B O 1
ATOM 2802 N N . VAL B 1 161 ? 10.841 29.460 22.335 1.00 20.61 139 VAL B N 1
ATOM 2803 C CA . VAL B 1 161 ? 10.273 28.492 23.246 1.00 21.17 139 VAL B CA 1
ATOM 2804 C C . VAL B 1 161 ? 10.302 27.145 22.539 1.00 28.70 139 VAL B C 1
ATOM 2805 O O . VAL B 1 161 ? 9.690 26.985 21.484 1.00 27.57 139 VAL B O 1
ATOM 2809 N N . THR B 1 162 ? 11.028 26.182 23.094 1.00 21.19 140 THR B N 1
ATOM 2810 C CA . THR B 1 162 ? 11.036 24.848 22.483 1.00 22.47 140 THR B CA 1
ATOM 2811 C C . THR B 1 162 ? 10.165 23.883 23.273 1.00 28.95 140 THR B C 1
ATOM 2812 O O . THR B 1 162 ? 10.224 23.853 24.503 1.00 25.82 140 THR B O 1
ATOM 2816 N N . ILE B 1 163 ? 9.339 23.111 22.567 1.00 22.70 141 ILE B N 1
ATOM 2817 C CA . ILE B 1 163 ? 8.525 22.095 23.220 1.00 22.51 141 ILE B CA 1
ATOM 2818 C C . ILE B 1 163 ? 9.399 20.881 23.543 1.00 30.93 141 ILE B C 1
ATOM 2819 O O . ILE B 1 163 ? 9.875 20.188 22.646 1.00 29.02 141 ILE B O 1
ATOM 2824 N N . ALA B 1 164 ? 9.616 20.643 24.833 1.00 25.58 142 ALA B N 1
ATOM 2825 C CA . ALA B 1 164 ? 10.420 19.508 25.301 1.00 24.41 142 ALA B CA 1
ATOM 2826 C C . ALA B 1 164 ? 9.503 18.329 25.635 1.00 26.62 142 ALA B C 1
ATOM 2827 O O . ALA B 1 164 ? 8.555 18.067 24.897 1.00 28.57 142 ALA B O 1
ATOM 2829 N N . SER B 1 165 ? 9.758 17.633 26.745 1.00 24.85 143 SER B N 1
ATOM 2830 C CA . SER B 1 165 ? 8.984 16.423 27.070 1.00 24.19 143 SER B CA 1
ATOM 2831 C C . SER B 1 165 ? 9.327 15.912 28.473 1.00 25.16 143 SER B C 1
ATOM 2832 O O . SER B 1 165 ? 10.358 16.301 29.047 1.00 25.14 143 SER B O 1
ATOM 2835 N N . MET B 1 166 ? 8.459 15.070 29.036 1.00 25.91 144 MET B N 1
ATOM 2836 C CA . MET B 1 166 ? 8.813 14.301 30.225 1.00 28.38 144 MET B CA 1
ATOM 2837 C C . MET B 1 166 ? 10.093 13.526 29.916 1.00 29.85 144 MET B C 1
ATOM 2838 O O . MET B 1 166 ? 10.915 13.257 30.808 1.00 27.18 144 MET B O 1
ATOM 2843 N N . LEU B 1 167 ? 10.246 13.149 28.649 1.00 26.79 145 LEU B N 1
ATOM 2844 C CA . LEU B 1 167 ? 11.400 12.359 28.226 1.00 27.33 145 LEU B CA 1
ATOM 2845 C C . LEU B 1 167 ? 12.611 13.254 27.973 1.00 25.71 145 LEU B C 1
ATOM 2846 O O . LEU B 1 167 ? 13.600 12.820 27.376 1.00 23.00 145 LEU B O 1
ATOM 2851 N N . SER B 1 168 ? 12.519 14.507 28.421 1.00 22.68 146 SER B N 1
ATOM 2852 C CA . SER B 1 168 ? 13.696 15.361 28.562 1.00 21.92 146 SER B CA 1
ATOM 2853 C C . SER B 1 168 ? 14.354 15.081 29.908 1.00 27.35 146 SER B C 1
ATOM 2854 O O . SER B 1 168 ? 15.472 15.533 30.157 1.00 26.67 146 SER B O 1
ATOM 2857 N N . PHE B 1 169 ? 13.657 14.349 30.780 1.00 25.18 147 PHE B N 1
ATOM 2858 C CA . PHE B 1 169 ? 14.136 14.120 32.157 1.00 27.13 147 PHE B CA 1
ATOM 2859 C C . PHE B 1 169 ? 14.221 12.651 32.535 1.00 29.65 147 PHE B C 1
ATOM 2860 O O . PHE B 1 169 ? 14.906 12.270 33.497 1.00 26.04 147 PHE B O 1
ATOM 2868 N N . GLN B 1 170 ? 13.486 11.832 31.795 1.00 18.87 148 GLN B N 1
ATOM 2869 C CA . GLN B 1 170 ? 13.359 10.423 32.120 1.00 22.04 148 GLN B CA 1
ATOM 2870 C C . GLN B 1 170 ? 13.612 9.591 30.876 1.00 25.03 148 GLN B C 1
ATOM 2871 O O . GLN B 1 170 ? 13.608 10.117 29.753 1.00 23.01 148 GLN B O 1
ATOM 2877 N N . GLY B 1 171 ? 13.811 8.292 31.059 1.00 22.32 149 GLY B N 1
ATOM 2878 C CA . GLY B 1 171 ? 14.117 7.429 29.929 1.00 26.01 149 GLY B CA 1
ATOM 2879 C C . GLY B 1 171 ? 12.910 6.876 29.184 1.00 32.43 149 GLY B C 1
ATOM 2880 O O . GLY B 1 171 ? 12.963 6.673 27.968 1.00 26.81 149 GLY B O 1
ATOM 2881 N N . GLY B 1 172 ? 11.825 6.626 29.910 1.00 30.93 150 GLY B N 1
ATOM 2882 C CA . GLY B 1 172 ? 10.614 6.093 29.307 1.00 35.45 150 GLY B CA 1
ATOM 2883 C C . GLY B 1 172 ? 10.786 4.659 28.840 1.00 37.25 150 GLY B C 1
ATOM 2884 O O . GLY B 1 172 ? 11.672 3.941 29.314 1.00 35.06 150 GLY B O 1
ATOM 2885 N N . ARG B 1 173 ? 9.933 4.237 27.913 1.00 33.88 151 ARG B N 1
ATOM 2886 C CA . ARG B 1 173 ? 10.011 2.892 27.355 1.00 36.98 151 ARG B CA 1
ATOM 2887 C C . ARG B 1 173 ? 9.824 2.920 25.843 1.00 35.26 151 ARG B C 1
ATOM 2888 O O . ARG B 1 173 ? 8.854 3.494 25.340 1.00 35.06 151 ARG B O 1
ATOM 2896 N N . ASN B 1 174 ? 10.747 2.288 25.126 1.00 32.01 152 ASN B N 1
ATOM 2897 C CA . ASN B 1 174 ? 10.616 2.107 23.682 1.00 29.04 152 ASN B CA 1
ATOM 2898 C C . ASN B 1 174 ? 10.711 3.392 22.874 1.00 30.67 152 ASN B C 1
ATOM 2899 O O . ASN B 1 174 ? 10.227 3.449 21.742 1.00 33.55 152 ASN B O 1
ATOM 2904 N N . VAL B 1 175 ? 11.351 4.415 23.436 1.00 25.89 153 VAL B N 1
ATOM 2905 C CA . VAL B 1 175 ? 11.474 5.676 22.727 1.00 30.66 153 VAL B CA 1
ATOM 2906 C C . VAL B 1 175 ? 12.868 6.287 22.914 1.00 30.33 153 VAL B C 1
ATOM 2907 O O . VAL B 1 175 ? 12.998 7.465 23.225 1.00 25.67 153 VAL B O 1
ATOM 2911 N N . ALA B 1 176 ? 13.907 5.485 22.698 1.00 26.39 154 ALA B N 1
ATOM 2912 C CA . ALA B 1 176 ? 15.275 5.940 22.957 1.00 22.58 154 ALA B CA 1
ATOM 2913 C C . ALA B 1 176 ? 15.677 7.159 22.126 1.00 22.04 154 ALA B C 1
ATOM 2914 O O . ALA B 1 176 ? 16.214 8.126 22.662 1.00 20.51 154 ALA B O 1
ATOM 2916 N N . ALA B 1 177 ? 15.420 7.145 20.826 1.00 19.74 155 ALA B N 1
ATOM 2917 C CA . ALA B 1 177 ? 15.807 8.315 20.037 1.00 22.97 155 ALA B CA 1
ATOM 2918 C C . ALA B 1 177 ? 15.021 9.552 20.479 1.00 23.27 155 ALA B C 1
ATOM 2919 O O . ALA B 1 177 ? 15.545 10.669 20.495 1.00 22.90 155 ALA B O 1
ATOM 2921 N N . TYR B 1 178 ? 13.756 9.342 20.822 1.00 25.52 156 TYR B N 1
ATOM 2922 C CA . TYR B 1 178 ? 12.905 10.436 21.271 1.00 24.59 156 TYR B CA 1
ATOM 2923 C C . TYR B 1 178 ? 13.485 11.041 22.551 1.00 19.28 156 TYR B C 1
ATOM 2924 O O . TYR B 1 178 ? 13.698 12.255 22.643 1.00 24.58 156 TYR B O 1
ATOM 2933 N N . ALA B 1 179 ? 13.751 10.183 23.530 1.00 20.45 157 ALA B N 1
ATOM 2934 C CA . ALA B 1 179 ? 14.352 10.620 24.788 1.00 20.46 157 ALA B CA 1
ATOM 2935 C C . ALA B 1 179 ? 15.674 11.352 24.543 1.00 23.97 157 ALA B C 1
ATOM 2936 O O . ALA B 1 179 ? 15.908 12.425 25.084 1.00 20.55 157 ALA B O 1
ATOM 2938 N N . ALA B 1 180 ? 16.550 10.776 23.727 1.00 21.91 158 ALA B N 1
ATOM 2939 C CA . ALA B 1 180 ? 17.804 11.465 23.412 1.00 21.81 158 ALA B CA 1
ATOM 2940 C C . ALA B 1 180 ? 17.529 12.846 22.817 1.00 24.61 158 ALA B C 1
ATOM 2941 O O . ALA B 1 180 ? 18.165 13.845 23.192 1.00 24.71 158 ALA B O 1
ATOM 2943 N N . SER B 1 181 ? 16.587 12.912 21.883 1.00 19.85 159 SER B N 1
ATOM 2944 C CA . SER B 1 181 ? 16.341 14.171 21.194 1.00 20.91 159 SER B CA 1
ATOM 2945 C C . SER B 1 181 ? 15.734 15.204 22.144 1.00 23.75 159 SER B C 1
ATOM 2946 O O . SER B 1 181 ? 16.005 16.404 22.036 1.00 22.14 159 SER B O 1
ATOM 2949 N N . LYS B 1 182 ? 14.892 14.746 23.061 1.00 22.01 160 LYS B N 1
ATOM 2950 C CA . LYS B 1 182 ? 14.226 15.675 23.963 1.00 21.72 160 LYS B CA 1
ATOM 2951 C C . LYS B 1 182 ? 15.152 16.154 25.083 1.00 23.24 160 LYS B C 1
ATOM 2952 O O . LYS B 1 182 ? 15.036 17.295 25.551 1.00 19.20 160 LYS B O 1
ATOM 2958 N N . HIS B 1 183 ? 16.082 15.296 25.507 1.00 20.46 161 HIS B N 1
ATOM 2959 C CA . HIS B 1 183 ? 17.165 15.781 26.382 1.00 23.53 161 HIS B CA 1
ATOM 2960 C C . HIS B 1 183 ? 17.998 16.792 25.611 1.00 22.07 161 HIS B C 1
ATOM 2961 O O . HIS B 1 183 ? 18.365 17.845 26.133 1.00 21.58 161 HIS B O 1
ATOM 2968 N N . ALA B 1 184 ? 18.289 16.474 24.350 1.00 20.46 162 ALA B N 1
ATOM 2969 C CA . ALA B 1 184 ? 19.131 17.344 23.538 1.00 21.92 162 ALA B CA 1
ATOM 2970 C C . ALA B 1 184 ? 18.575 18.767 23.408 1.00 21.67 162 ALA B C 1
ATOM 2971 O O . ALA B 1 184 ? 19.329 19.743 23.480 1.00 21.55 162 ALA B O 1
ATOM 2973 N N . VAL B 1 185 ? 17.267 18.904 23.191 1.00 19.77 163 VAL B N 1
ATOM 2974 C CA . VAL B 1 185 ? 16.732 20.252 22.997 1.00 19.58 163 VAL B CA 1
ATOM 2975 C C . VAL B 1 185 ? 16.794 21.038 24.296 1.00 19.30 163 VAL B C 1
ATOM 2976 O O . VAL B 1 185 ? 16.829 22.277 24.298 1.00 23.82 163 VAL B O 1
ATOM 2980 N N . VAL B 1 186 ? 16.812 20.336 25.411 1.00 19.06 164 VAL B N 1
ATOM 2981 C CA . VAL B 1 186 ? 17.028 21.043 26.666 1.00 19.40 164 VAL B CA 1
ATOM 2982 C C . VAL B 1 186 ? 18.472 21.560 26.744 1.00 22.96 164 VAL B C 1
ATOM 2983 O O . VAL B 1 186 ? 18.701 22.672 27.196 1.00 22.83 164 VAL B O 1
ATOM 2987 N N . GLY B 1 187 ? 19.440 20.766 26.285 1.00 22.07 165 GLY B N 1
ATOM 2988 C CA . GLY B 1 187 ? 20.814 21.262 26.220 1.00 22.97 165 GLY B CA 1
ATOM 2989 C C . GLY B 1 187 ? 20.918 22.474 25.299 1.00 23.70 165 GLY B C 1
ATOM 2990 O O . GLY B 1 187 ? 21.548 23.496 25.623 1.00 22.58 165 GLY B O 1
ATOM 2991 N N . LEU B 1 188 ? 20.295 22.370 24.130 1.00 21.12 166 LEU B N 1
ATOM 2992 C CA . LEU B 1 188 ? 20.308 23.477 23.191 1.00 22.21 166 LEU B CA 1
ATOM 2993 C C . LEU B 1 188 ? 19.711 24.726 23.838 1.00 23.38 166 LEU B C 1
ATOM 2994 O O . LEU B 1 188 ? 20.203 25.841 23.652 1.00 21.72 166 LEU B O 1
ATOM 2999 N N . THR B 1 189 ? 18.638 24.535 24.595 1.00 19.48 167 THR B N 1
ATOM 3000 C CA . THR B 1 189 ? 17.966 25.658 25.257 1.00 20.15 167 THR B CA 1
ATOM 3001 C C . THR B 1 189 ? 18.916 26.384 26.231 1.00 24.25 167 THR B C 1
ATOM 3002 O O . THR B 1 189 ? 19.030 27.617 26.233 1.00 21.30 167 THR B O 1
ATOM 3006 N N . ARG B 1 190 ? 19.587 25.593 27.056 1.00 19.01 168 ARG B N 1
ATOM 3007 C CA . ARG B 1 190 ? 20.538 26.099 28.035 1.00 26.53 168 ARG B CA 1
ATOM 3008 C C . ARG B 1 190 ? 21.736 26.777 27.381 1.00 21.94 168 ARG B C 1
ATOM 3009 O O . ARG B 1 190 ? 22.157 27.840 27.823 1.00 20.92 168 ARG B O 1
ATOM 3017 N N . ALA B 1 191 ? 22.279 26.164 26.337 1.00 20.95 169 ALA B N 1
ATOM 3018 C CA . ALA B 1 191 ? 23.404 26.756 25.618 1.00 24.69 169 ALA B CA 1
ATOM 3019 C C . ALA B 1 191 ? 23.036 28.113 25.003 1.00 29.19 169 ALA B C 1
ATOM 3020 O O . ALA B 1 191 ? 23.760 29.098 25.176 1.00 26.56 169 ALA B O 1
ATOM 3022 N N . LEU B 1 192 ? 21.915 28.171 24.290 1.00 25.40 170 LEU B N 1
ATOM 3023 C CA . LEU B 1 192 ? 21.511 29.416 23.643 1.00 23.19 170 LEU B CA 1
ATOM 3024 C C . LEU B 1 192 ? 21.153 30.496 24.668 1.00 25.77 170 LEU B C 1
ATOM 3025 O O . LEU B 1 192 ? 21.463 31.677 24.476 1.00 26.73 170 LEU B O 1
ATOM 3030 N N . ALA B 1 193 ? 20.515 30.101 25.764 1.00 22.34 171 ALA B N 1
ATOM 3031 C CA . ALA B 1 193 ? 20.204 31.064 26.818 1.00 22.64 171 ALA B CA 1
ATOM 3032 C C . ALA B 1 193 ? 21.513 31.618 27.392 1.00 24.04 171 ALA B C 1
ATOM 3033 O O . ALA B 1 193 ? 21.662 32.817 27.601 1.00 24.75 171 ALA B O 1
ATOM 3035 N N . SER B 1 194 ? 22.470 30.732 27.635 1.00 23.14 172 SER B N 1
ATOM 3036 C CA . SER B 1 194 ? 23.750 31.157 28.165 1.00 27.69 172 SER B CA 1
ATOM 3037 C C . SER B 1 194 ? 24.423 32.184 27.242 1.00 29.54 172 SER B C 1
ATOM 3038 O O . SER B 1 194 ? 24.969 33.188 27.705 1.00 26.67 172 SER B O 1
ATOM 3041 N N . GLU B 1 195 ? 24.368 31.950 25.936 1.00 26.41 173 GLU B N 1
ATOM 3042 C CA . GLU B 1 195 ? 25.055 32.833 24.987 1.00 30.23 173 GLU B CA 1
ATOM 3043 C C . GLU B 1 195 ? 24.282 34.100 24.643 1.00 36.16 173 GLU B C 1
ATOM 3044 O O . GLU B 1 195 ? 24.886 35.139 24.369 1.00 29.74 173 GLU B O 1
ATOM 3050 N N . TRP B 1 196 ? 22.956 34.012 24.641 1.00 24.22 174 TRP B N 1
ATOM 3051 C CA . TRP B 1 196 ? 22.132 35.069 24.057 1.00 28.78 174 TRP B CA 1
ATOM 3052 C C . TRP B 1 196 ? 21.300 35.883 25.049 1.00 28.55 174 TRP B C 1
ATOM 3053 O O . TRP B 1 196 ? 20.747 36.920 24.680 1.00 28.80 174 TRP B O 1
ATOM 3064 N N . ALA B 1 197 ? 21.163 35.414 26.289 1.00 26.20 175 ALA B N 1
ATOM 3065 C CA . ALA B 1 197 ? 20.328 36.135 27.249 1.00 21.55 175 ALA B CA 1
ATOM 3066 C C . ALA B 1 197 ? 20.775 37.607 27.376 1.00 28.29 175 ALA B C 1
ATOM 3067 O O . ALA B 1 197 ? 19.947 38.504 27.448 1.00 29.47 175 ALA B O 1
ATOM 3069 N N . GLY B 1 198 ? 22.082 37.839 27.403 1.00 26.66 176 GLY B N 1
ATOM 3070 C CA . GLY B 1 198 ? 22.606 39.182 27.613 1.00 33.07 176 GLY B CA 1
ATOM 3071 C C . GLY B 1 198 ? 22.403 40.133 26.443 1.00 36.54 176 GLY B C 1
ATOM 3072 O O . GLY B 1 198 ? 22.674 41.337 26.551 1.00 33.50 176 GLY B O 1
ATOM 3073 N N . ARG B 1 199 ? 21.934 39.592 25.322 1.00 32.12 177 ARG B N 1
ATOM 3074 C CA . ARG B 1 199 ? 21.690 40.378 24.114 1.00 33.77 177 ARG B CA 1
ATOM 3075 C C . ARG B 1 199 ? 20.213 40.419 23.755 1.00 32.36 177 ARG B C 1
ATOM 3076 O O . ARG B 1 199 ? 19.843 40.722 22.620 1.00 37.85 177 ARG B O 1
ATOM 3084 N N . GLY B 1 200 ? 19.374 40.100 24.731 1.00 30.03 178 GLY B N 1
ATOM 3085 C CA . GLY B 1 200 ? 17.951 40.362 24.632 1.00 36.21 178 GLY B CA 1
ATOM 3086 C C . GLY B 1 200 ? 17.105 39.205 24.136 1.00 34.25 178 GLY B C 1
ATOM 3087 O O . GLY B 1 200 ? 15.893 39.359 23.959 1.00 35.93 178 GLY B O 1
ATOM 3088 N N . VAL B 1 201 ? 17.723 38.049 23.916 1.00 26.85 179 VAL B N 1
ATOM 3089 C CA . VAL B 1 201 ? 16.977 36.888 23.412 1.00 30.35 179 VAL B CA 1
ATOM 3090 C C . VAL B 1 201 ? 16.720 35.866 24.522 1.00 28.53 179 VAL B C 1
ATOM 3091 O O . VAL B 1 201 ? 17.662 35.244 25.032 1.00 25.57 179 VAL B O 1
ATOM 3095 N N . GLY B 1 202 ? 15.450 35.715 24.898 1.00 28.46 180 GLY B N 1
ATOM 3096 C CA . GLY B 1 202 ? 15.071 34.816 25.972 1.00 22.05 180 GLY B CA 1
ATOM 3097 C C . GLY B 1 202 ? 14.730 33.418 25.455 1.00 28.06 180 GLY B C 1
ATOM 3098 O O . GLY B 1 202 ? 13.722 33.208 24.776 1.00 26.42 180 GLY B O 1
ATOM 3099 N N . VAL B 1 203 ? 15.566 32.446 25.792 1.00 22.18 181 VAL B N 1
ATOM 3100 C CA . VAL B 1 203 ? 15.389 31.091 25.275 1.00 20.60 181 VAL B CA 1
ATOM 3101 C C . VAL B 1 203 ? 15.006 30.121 26.404 1.00 24.30 181 VAL B C 1
ATOM 3102 O O . VAL B 1 203 ? 15.741 29.962 27.380 1.00 22.67 181 VAL B O 1
ATOM 3106 N N . ASN B 1 204 ? 13.850 29.487 26.262 1.00 21.02 182 ASN B N 1
ATOM 3107 C CA . ASN B 1 204 ? 13.344 28.574 27.283 1.00 23.63 182 ASN B CA 1
ATOM 3108 C C . ASN B 1 204 ? 12.649 27.369 26.648 1.00 23.45 182 ASN B C 1
ATOM 3109 O O . ASN B 1 204 ? 12.479 27.313 25.435 1.00 23.21 182 ASN B O 1
ATOM 3114 N N . ALA B 1 205 ? 12.215 26.423 27.475 1.00 19.97 183 ALA B N 1
ATOM 3115 C CA . ALA B 1 205 ? 11.514 25.247 26.964 1.00 22.83 183 ALA B CA 1
ATOM 3116 C C . ALA B 1 205 ? 10.269 25.007 27.787 1.00 24.53 183 ALA B C 1
ATOM 3117 O O . ALA B 1 205 ? 10.199 25.392 28.958 1.00 21.71 183 ALA B O 1
ATOM 3119 N N . LEU B 1 206 ? 9.284 24.393 27.151 1.00 21.48 184 LEU B N 1
ATOM 3120 C CA . LEU B 1 206 ? 8.043 24.021 27.802 1.00 22.48 184 LEU B CA 1
ATOM 3121 C C . LEU B 1 206 ? 7.943 22.505 27.644 1.00 21.21 184 LEU B C 1
ATOM 3122 O O . LEU B 1 206 ? 7.907 22.016 26.513 1.00 24.70 184 LEU B O 1
ATOM 3127 N N . ALA B 1 207 ? 7.933 21.768 28.759 1.00 19.29 185 ALA B N 1
ATOM 3128 C CA . ALA B 1 207 ? 7.840 20.302 28.733 1.00 19.42 185 ALA B CA 1
ATOM 3129 C C . ALA B 1 207 ? 6.438 19.773 29.069 1.00 23.62 185 ALA B C 1
ATOM 3130 O O . ALA B 1 207 ? 6.054 19.726 30.242 1.00 22.60 185 ALA B O 1
ATOM 3132 N N . PRO B 1 208 ? 5.670 19.364 28.044 1.00 25.26 186 PRO B N 1
ATOM 3133 C CA . PRO B 1 208 ? 4.326 18.862 28.354 1.00 21.69 186 PRO B CA 1
ATOM 3134 C C . PRO B 1 208 ? 4.422 17.505 29.025 1.00 21.60 186 PRO B C 1
ATOM 3135 O O . PRO B 1 208 ? 5.394 16.759 28.782 1.00 23.15 186 PRO B O 1
ATOM 3139 N N . GLY B 1 209 ? 3.432 17.174 29.850 1.00 22.19 187 GLY B N 1
ATOM 3140 C CA . GLY B 1 209 ? 3.341 15.826 30.388 1.00 21.42 187 GLY B CA 1
ATOM 3141 C C . GLY B 1 209 ? 2.662 14.937 29.359 1.00 28.18 187 GLY B C 1
ATOM 3142 O O . GLY B 1 209 ? 3.064 14.893 28.198 1.00 29.65 187 GLY B O 1
ATOM 3143 N N . TYR B 1 210 ? 1.613 14.243 29.781 1.00 24.60 188 TYR B N 1
ATOM 3144 C CA . TYR B 1 210 ? 0.878 13.356 28.890 1.00 24.14 188 TYR B CA 1
ATOM 3145 C C . TYR B 1 210 ? -0.337 14.081 28.339 1.00 27.39 188 TYR B C 1
ATOM 3146 O O . TYR B 1 210 ? -1.235 14.458 29.102 1.00 28.05 188 TYR B O 1
ATOM 3155 N N . VAL B 1 211 ? -0.346 14.312 27.025 1.00 23.07 189 VAL B N 1
ATOM 3156 C CA . VAL B 1 211 ? -1.379 15.162 26.408 1.00 21.69 189 VAL B CA 1
ATOM 3157 C C . VAL B 1 211 ? -2.188 14.357 25.409 1.00 31.21 189 VAL B C 1
ATOM 3158 O O . VAL B 1 211 ? -1.630 13.582 24.642 1.00 32.34 189 VAL B O 1
ATOM 3162 N N . VAL B 1 212 ? -3.501 14.548 25.420 1.00 28.89 190 VAL B N 1
ATOM 3163 C CA . VAL B 1 212 ? -4.376 13.893 24.456 1.00 34.95 190 VAL B CA 1
ATOM 3164 C C . VAL B 1 212 ? -4.192 14.531 23.077 1.00 35.16 190 VAL B C 1
ATOM 3165 O O . VAL B 1 212 ? -4.758 15.581 22.803 1.00 33.70 190 VAL B O 1
ATOM 3169 N N . THR B 1 213 ? -3.373 13.911 22.234 1.00 33.63 191 THR B N 1
ATOM 3170 C CA . THR B 1 213 ? -3.165 14.375 20.862 1.00 35.09 191 THR B CA 1
ATOM 3171 C C . THR B 1 213 ? -2.815 13.181 19.985 1.00 38.74 191 THR B C 1
ATOM 3172 O O . THR B 1 213 ? -2.718 12.045 20.469 1.00 38.23 191 THR B O 1
ATOM 3176 N N . ALA B 1 214 ? -2.571 13.436 18.704 1.00 40.00 192 ALA B N 1
ATOM 3177 C CA . ALA B 1 214 ? -2.268 12.350 17.775 1.00 50.85 192 ALA B CA 1
ATOM 3178 C C . ALA B 1 214 ? -1.001 11.592 18.169 1.00 43.28 192 ALA B C 1
ATOM 3179 O O . ALA B 1 214 ? -0.915 10.378 17.981 1.00 43.82 192 ALA B O 1
ATOM 3181 N N . ASN B 1 215 ? -0.026 12.308 18.724 1.00 34.37 193 ASN B N 1
ATOM 3182 C CA . ASN B 1 215 ? 1.257 11.712 19.101 1.00 37.76 193 ASN B CA 1
ATOM 3183 C C . ASN B 1 215 ? 1.150 10.692 20.230 1.00 34.33 193 ASN B C 1
ATOM 3184 O O . ASN B 1 215 ? 2.088 9.924 20.468 1.00 36.99 193 ASN B O 1
ATOM 3189 N N . THR B 1 216 ? 0.020 10.681 20.932 1.00 29.82 194 THR B N 1
ATOM 3190 C CA . THR B 1 216 ? -0.180 9.710 22.014 1.00 27.13 194 THR B CA 1
ATOM 3191 C C . THR B 1 216 ? -1.347 8.751 21.726 1.00 32.28 194 THR B C 1
ATOM 3192 O O . THR B 1 216 ? -1.721 7.947 22.582 1.00 32.10 194 THR B O 1
ATOM 3196 N N . ALA B 1 217 ? -1.910 8.835 20.525 1.00 29.60 195 ALA B N 1
ATOM 3197 C CA . ALA B 1 217 ? -2.998 7.940 20.116 1.00 31.06 195 ALA B CA 1
ATOM 3198 C C . ALA B 1 217 ? -2.708 6.448 20.390 1.00 37.92 195 ALA B C 1
ATOM 3199 O O . ALA B 1 217 ? -3.553 5.730 20.932 1.00 35.48 195 ALA B O 1
ATOM 3201 N N . ALA B 1 218 ? -1.521 5.979 20.007 1.00 37.37 196 ALA B N 1
ATOM 3202 C CA . ALA B 1 218 ? -1.169 4.567 20.188 1.00 34.72 196 ALA B CA 1
ATOM 3203 C C . ALA B 1 218 ? -1.041 4.223 21.661 1.00 40.13 196 ALA B C 1
ATOM 3204 O O . ALA B 1 218 ? -1.385 3.127 22.091 1.00 34.06 196 ALA B O 1
ATOM 3206 N N . LEU B 1 219 ? -0.538 5.175 22.431 1.00 36.16 197 LEU B N 1
ATOM 3207 C CA . LEU B 1 219 ? -0.390 5.014 23.870 1.00 32.91 197 LEU B CA 1
ATOM 3208 C C . LEU B 1 219 ? -1.751 4.859 24.554 1.00 37.54 197 LEU B C 1
ATOM 3209 O O . LEU B 1 219 ? -1.952 3.978 25.389 1.00 36.55 197 LEU B O 1
ATOM 3214 N N . ARG B 1 220 ? -2.681 5.738 24.203 1.00 27.78 198 ARG B N 1
ATOM 3215 C CA . ARG B 1 220 ? -3.988 5.769 24.840 1.00 30.46 198 ARG B CA 1
ATOM 3216 C C . ARG B 1 220 ? -4.835 4.601 24.382 1.00 41.83 198 ARG B C 1
ATOM 3217 O O . ARG B 1 220 ? -5.790 4.223 25.057 1.00 45.05 198 ARG B O 1
ATOM 3225 N N . ALA B 1 221 ? -4.483 4.034 23.231 1.00 35.36 199 ALA B N 1
ATOM 3226 C CA . ALA B 1 221 ? -5.207 2.878 22.713 1.00 45.25 199 ALA B CA 1
ATOM 3227 C C . ALA B 1 221 ? -4.908 1.640 23.561 1.00 48.88 199 ALA B C 1
ATOM 3228 O O . ALA B 1 221 ? -5.650 0.670 23.545 1.00 50.33 199 ALA B O 1
ATOM 3230 N N . ASP B 1 222 ? -3.810 1.677 24.304 1.00 48.10 200 ASP B N 1
ATOM 3231 C CA . ASP B 1 222 ? -3.445 0.556 25.160 1.00 47.33 200 ASP B CA 1
ATOM 3232 C C . ASP B 1 222 ? -4.065 0.791 26.538 1.00 51.61 200 ASP B C 1
ATOM 3233 O O . ASP B 1 222 ? -3.491 1.491 27.378 1.00 43.23 200 ASP B O 1
ATOM 3238 N N . ASP B 1 223 ? -5.240 0.212 26.764 1.00 45.02 201 ASP B N 1
ATOM 3239 C CA . ASP B 1 223 ? -5.999 0.447 27.992 1.00 49.17 201 ASP B CA 1
ATOM 3240 C C . ASP B 1 223 ? -5.169 0.339 29.268 1.00 44.12 201 ASP B C 1
ATOM 3241 O O . ASP B 1 223 ? -5.249 1.193 30.145 1.00 46.19 201 ASP B O 1
ATOM 3246 N N . GLU B 1 224 ? -4.386 -0.726 29.368 1.00 39.70 202 GLU B N 1
ATOM 3247 C CA . GLU B 1 224 ? -3.607 -0.987 30.568 1.00 51.35 202 GLU B CA 1
ATOM 3248 C C . GLU B 1 224 ? -2.510 0.068 30.758 1.00 44.52 202 GLU B C 1
ATOM 3249 O O . GLU B 1 224 ? -2.322 0.597 31.859 1.00 43.67 202 GLU B O 1
ATOM 3255 N N . ARG B 1 225 ? -1.793 0.376 29.681 1.00 39.74 203 ARG B N 1
ATOM 3256 C CA . ARG B 1 225 ? -0.734 1.379 29.743 1.00 42.22 203 ARG B CA 1
ATOM 3257 C C . ARG B 1 225 ? -1.322 2.736 30.118 1.00 35.25 203 ARG B C 1
ATOM 3258 O O . ARG B 1 225 ? -0.796 3.434 30.988 1.00 40.26 203 ARG B O 1
ATOM 3266 N N . ALA B 1 226 ? -2.421 3.101 29.463 1.00 31.41 204 ALA B N 1
ATOM 3267 C CA . ALA B 1 226 ? -3.053 4.397 29.687 1.00 35.28 204 ALA B CA 1
ATOM 3268 C C . ALA B 1 226 ? -3.547 4.547 31.127 1.00 35.11 204 ALA B C 1
ATOM 3269 O O . ALA B 1 226 ? -3.493 5.633 31.701 1.00 32.95 204 ALA B O 1
ATOM 3271 N N . ALA B 1 227 ? -4.030 3.453 31.704 1.00 33.23 205 ALA B N 1
ATOM 3272 C CA . ALA B 1 227 ? -4.470 3.450 33.101 1.00 34.56 205 ALA B CA 1
ATOM 3273 C C . ALA B 1 227 ? -3.294 3.574 34.071 1.00 34.94 205 ALA B C 1
ATOM 3274 O O . ALA B 1 227 ? -3.393 4.213 35.115 1.00 37.47 205 ALA B O 1
ATOM 3276 N N . GLU B 1 228 ? -2.185 2.938 33.721 1.00 34.28 206 GLU B N 1
ATOM 3277 C CA . GLU B 1 228 ? -0.944 3.058 34.467 1.00 38.73 206 GLU B CA 1
ATOM 3278 C C . GLU B 1 228 ? -0.502 4.536 34.503 1.00 42.54 206 GLU B C 1
ATOM 3279 O O . GLU B 1 228 ? -0.204 5.091 35.566 1.00 32.47 206 GLU B O 1
ATOM 3285 N N . ILE B 1 229 ? -0.478 5.169 33.330 1.00 34.31 207 ILE B N 1
ATOM 3286 C CA . ILE B 1 229 ? -0.089 6.567 33.223 1.00 29.58 207 ILE B CA 1
ATOM 3287 C C . ILE B 1 229 ? -1.028 7.442 34.039 1.00 32.72 207 ILE B C 1
ATOM 3288 O O . ILE B 1 229 ? -0.583 8.237 34.871 1.00 27.25 207 ILE B O 1
ATOM 3293 N N . THR B 1 230 ? -2.331 7.273 33.825 1.00 29.13 208 THR B N 1
ATOM 3294 C CA . THR B 1 230 ? -3.312 8.100 34.505 1.00 27.51 208 THR B CA 1
ATOM 3295 C C . THR B 1 230 ? -3.203 7.990 36.028 1.00 40.56 208 THR B C 1
ATOM 3296 O O . THR B 1 230 ? -3.351 8.981 36.740 1.00 35.99 208 THR B O 1
ATOM 3300 N N . ALA B 1 231 ? -2.946 6.788 36.529 1.00 36.47 209 ALA B N 1
ATOM 3301 C CA . ALA B 1 231 ? -2.872 6.594 37.971 1.00 40.81 209 ALA B CA 1
ATOM 3302 C C . ALA B 1 231 ? -1.679 7.333 38.558 1.00 37.13 209 ALA B C 1
ATOM 3303 O O . ALA B 1 231 ? -1.702 7.763 39.716 1.00 39.70 209 ALA B O 1
ATOM 3305 N N . ARG B 1 232 ? -0.639 7.489 37.749 1.00 28.45 210 ARG B N 1
ATOM 3306 C CA . ARG B 1 232 ? 0.587 8.118 38.203 1.00 30.89 210 ARG B CA 1
ATOM 3307 C C . ARG B 1 232 ? 0.527 9.659 38.174 1.00 35.41 210 ARG B C 1
ATOM 3308 O O . ARG B 1 232 ? 1.134 10.318 39.011 1.00 34.80 210 ARG B O 1
ATOM 3316 N N . ILE B 1 233 ? -0.199 10.234 37.218 1.00 25.02 211 ILE B N 1
ATOM 3317 C CA . ILE B 1 233 ? -0.323 11.692 37.165 1.00 17.29 211 ILE B CA 1
ATOM 3318 C C . ILE B 1 233 ? -1.064 12.203 38.400 1.00 19.03 211 ILE B C 1
ATOM 3319 O O . ILE B 1 233 ? -2.251 11.918 38.569 1.00 20.22 211 ILE B O 1
ATOM 3324 N N . PRO B 1 234 ? -0.379 12.972 39.265 1.00 21.73 212 PRO B N 1
ATOM 3325 C CA . PRO B 1 234 ? -1.034 13.494 40.483 1.00 24.49 212 PRO B CA 1
ATOM 3326 C C . PRO B 1 234 ? -2.334 14.268 40.228 1.00 24.93 212 PRO B C 1
ATOM 3327 O O . PRO B 1 234 ? -3.290 14.089 40.978 1.00 25.73 212 PRO B O 1
ATOM 3331 N N . ALA B 1 235 ? -2.383 15.119 39.206 1.00 20.58 213 ALA B N 1
ATOM 3332 C CA . ALA B 1 235 ? -3.617 15.856 38.905 1.00 25.53 213 ALA B CA 1
ATOM 3333 C C . ALA B 1 235 ? -4.793 14.936 38.522 1.00 34.74 213 ALA B C 1
ATOM 3334 O O . ALA B 1 235 ? -5.942 15.368 38.523 1.00 26.37 213 ALA B O 1
ATOM 3336 N N . GLY B 1 236 ? -4.507 13.685 38.176 1.00 31.17 214 GLY B N 1
ATOM 3337 C CA . GLY B 1 236 ? -5.558 12.708 37.920 1.00 30.70 214 GLY B CA 1
ATOM 3338 C C . GLY B 1 236 ? -6.214 12.772 36.550 1.00 30.43 214 GLY B C 1
ATOM 3339 O O . GLY B 1 236 ? -7.223 12.112 36.298 1.00 28.99 214 GLY B O 1
ATOM 3340 N N A ARG B 1 237 ? -5.668 13.593 35.660 0.55 23.52 215 ARG B N 1
ATOM 3341 N N B ARG B 1 237 ? -5.630 13.556 35.656 0.45 23.81 215 ARG B N 1
ATOM 3342 C CA A ARG B 1 237 ? -6.192 13.680 34.298 0.55 24.22 215 ARG B CA 1
ATOM 3343 C CA B ARG B 1 237 ? -6.162 13.685 34.310 0.45 24.03 215 ARG B CA 1
ATOM 3344 C C A ARG B 1 237 ? -5.058 13.989 33.325 0.55 23.13 215 ARG B C 1
ATOM 3345 C C B ARG B 1 237 ? -5.008 13.912 33.341 0.45 23.22 215 ARG B C 1
ATOM 3346 O O A ARG B 1 237 ? -4.053 14.592 33.702 0.55 21.80 215 ARG B O 1
ATOM 3347 O O B ARG B 1 237 ? -3.938 14.375 33.738 0.45 19.96 215 ARG B O 1
ATOM 3362 N N . TRP B 1 238 ? -5.215 13.564 32.076 1.00 23.95 216 TRP B N 1
ATOM 3363 C CA . TRP B 1 238 ? -4.250 13.901 31.035 1.00 28.58 216 TRP B CA 1
ATOM 3364 C C . TRP B 1 238 ? -4.461 15.362 30.670 1.00 30.83 216 TRP B C 1
ATOM 3365 O O . TRP B 1 238 ? -5.523 15.920 30.941 1.00 24.47 216 TRP B O 1
ATOM 3376 N N . ALA B 1 239 ? -3.462 15.974 30.043 1.00 25.58 217 ALA B N 1
ATOM 3377 C CA . ALA B 1 239 ? -3.598 17.332 29.515 1.00 27.68 217 ALA B CA 1
ATOM 3378 C C . ALA B 1 239 ? -4.374 17.381 28.192 1.00 29.81 217 ALA B C 1
ATOM 3379 O O . ALA B 1 239 ? -4.421 16.397 27.458 1.00 31.33 217 ALA B O 1
ATOM 3381 N N . THR B 1 240 ? -4.984 18.532 27.901 1.00 25.31 218 THR B N 1
ATOM 3382 C CA . THR B 1 240 ? -5.434 18.861 26.549 1.00 30.63 218 THR B CA 1
ATOM 3383 C C . THR B 1 240 ? -4.398 19.794 25.937 1.00 29.09 218 THR B C 1
ATOM 3384 O O . THR B 1 240 ? -3.607 20.407 26.660 1.00 26.47 218 THR B O 1
ATOM 3388 N N . PRO B 1 241 ? -4.396 19.927 24.605 1.00 28.05 219 PRO B N 1
ATOM 3389 C CA . PRO B 1 241 ? -3.456 20.884 24.012 1.00 28.59 219 PRO B CA 1
ATOM 3390 C C . PRO B 1 241 ? -3.629 22.266 24.614 1.00 28.29 219 PRO B C 1
ATOM 3391 O O . PRO B 1 241 ? -2.648 23.009 24.754 1.00 25.45 219 PRO B O 1
ATOM 3395 N N . GLU B 1 242 ? -4.863 22.606 24.977 1.00 27.22 220 GLU B N 1
ATOM 3396 C CA . GLU B 1 242 ? -5.150 23.928 25.525 1.00 27.28 220 GLU B CA 1
ATOM 3397 C C . GLU B 1 242 ? -4.398 24.191 26.831 1.00 29.86 220 GLU B C 1
ATOM 3398 O O . GLU B 1 242 ? -4.079 25.343 27.147 1.00 28.46 220 GLU B O 1
ATOM 3404 N N . ASP B 1 243 ? -4.109 23.129 27.586 1.00 25.24 221 ASP B N 1
ATOM 3405 C CA . ASP B 1 243 ? -3.365 23.270 28.847 1.00 24.77 221 ASP B CA 1
ATOM 3406 C C . ASP B 1 243 ? -1.946 23.841 28.620 1.00 27.01 221 ASP B C 1
ATOM 3407 O O . ASP B 1 243 ? -1.297 24.315 29.559 1.00 24.66 221 ASP B O 1
ATOM 3412 N N . MET B 1 244 ? -1.466 23.790 27.381 1.00 28.42 222 MET B N 1
ATOM 3413 C CA . MET B 1 244 ? -0.113 24.259 27.073 1.00 21.34 222 MET B CA 1
ATOM 3414 C C . MET B 1 244 ? -0.074 25.732 26.697 1.00 28.97 222 MET B C 1
ATOM 3415 O O . MET B 1 244 ? 1.005 26.327 26.606 1.00 24.11 222 MET B O 1
ATOM 3420 N N . VAL B 1 245 ? -1.247 26.320 26.472 1.00 26.47 223 VAL B N 1
ATOM 3421 C CA . VAL B 1 245 ? -1.317 27.659 25.913 1.00 25.21 223 VAL B CA 1
ATOM 3422 C C . VAL B 1 245 ? -0.904 28.759 26.893 1.00 25.82 223 VAL B C 1
ATOM 3423 O O . VAL B 1 245 ? -0.085 29.612 26.571 1.00 27.33 223 VAL B O 1
ATOM 3427 N N . GLY B 1 246 ? -1.498 28.749 28.079 1.00 27.71 224 GLY B N 1
ATOM 3428 C CA . GLY B 1 246 ? -1.151 29.715 29.101 1.00 24.68 224 GLY B CA 1
ATOM 3429 C C . GLY B 1 246 ? 0.351 29.748 29.311 1.00 25.96 224 GLY B C 1
ATOM 3430 O O . GLY B 1 246 ? 0.960 30.815 29.280 1.00 28.51 224 GLY B O 1
ATOM 3431 N N . PRO B 1 247 ? 0.965 28.576 29.544 1.00 27.83 225 PRO B N 1
ATOM 3432 C CA . PRO B 1 247 ? 2.422 28.598 29.735 1.00 19.38 225 PRO B CA 1
ATOM 3433 C C . PRO B 1 247 ? 3.201 29.074 28.499 1.00 24.60 225 PRO B C 1
ATOM 3434 O O . PRO B 1 247 ? 4.206 29.773 28.659 1.00 21.79 225 PRO B O 1
ATOM 3438 N N . ALA B 1 248 ? 2.760 28.726 27.295 1.00 23.09 226 ALA B N 1
ATOM 3439 C CA . ALA B 1 248 ? 3.478 29.174 26.100 1.00 19.28 226 ALA B CA 1
ATOM 3440 C C . ALA B 1 248 ? 3.398 30.698 25.945 1.00 25.89 226 ALA B C 1
ATOM 3441 O O . ALA B 1 248 ? 4.373 31.343 25.553 1.00 23.38 226 ALA B O 1
ATOM 3443 N N . VAL B 1 249 ? 2.237 31.275 26.254 1.00 23.06 227 VAL B N 1
ATOM 3444 C CA . VAL B 1 249 ? 2.087 32.735 26.201 1.00 19.18 227 VAL B CA 1
ATOM 3445 C C . VAL B 1 249 ? 2.959 33.395 27.259 1.00 22.60 227 VAL B C 1
ATOM 3446 O O . VAL B 1 249 ? 3.699 34.334 26.973 1.00 25.55 227 VAL B O 1
ATOM 3450 N N . PHE B 1 250 ? 2.888 32.880 28.481 1.00 24.31 228 PHE B N 1
ATOM 3451 C CA . PHE B 1 250 ? 3.744 33.371 29.553 1.00 23.75 228 PHE B CA 1
ATOM 3452 C C . PHE B 1 250 ? 5.206 33.474 29.087 1.00 28.13 228 PHE B C 1
ATOM 3453 O O . PHE B 1 250 ? 5.825 34.532 29.189 1.00 26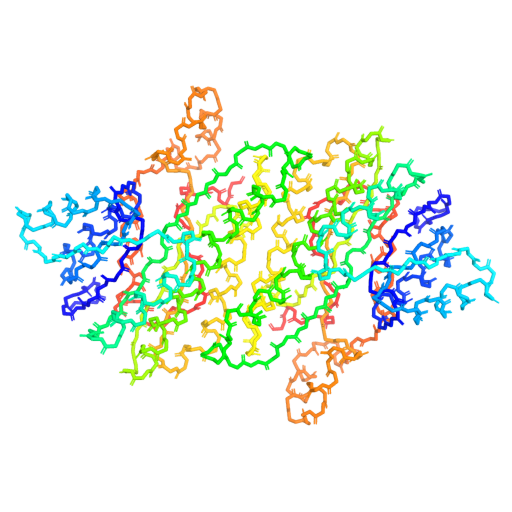.53 228 PHE B O 1
ATOM 3461 N N . LEU B 1 251 ? 5.748 32.385 28.557 1.00 26.79 229 LEU B N 1
ATOM 3462 C CA . LEU B 1 251 ? 7.172 32.351 28.207 1.00 21.40 229 LEU B CA 1
ATOM 3463 C C . LEU B 1 251 ? 7.552 33.297 27.077 1.00 26.09 229 LEU B C 1
ATOM 3464 O O . LEU B 1 251 ? 8.718 33.672 26.942 1.00 29.58 229 LEU B O 1
ATOM 3469 N N . ALA B 1 252 ? 6.572 33.695 26.275 1.00 25.29 230 ALA B N 1
ATOM 3470 C CA . ALA B 1 252 ? 6.835 34.605 25.169 1.00 25.50 230 ALA B CA 1
ATOM 3471 C C . ALA B 1 252 ? 6.592 36.067 25.552 1.00 34.15 230 ALA B C 1
ATOM 3472 O O . ALA B 1 252 ? 6.873 36.969 24.765 1.00 28.28 230 ALA B O 1
ATOM 3474 N N . SER B 1 253 ? 6.084 36.303 26.761 1.00 26.63 231 SER B N 1
ATOM 3475 C CA . SER B 1 253 ? 5.605 37.629 27.137 1.00 29.59 231 SER B CA 1
ATOM 3476 C C . SER B 1 253 ? 6.573 38.388 28.051 1.00 30.49 231 SER B C 1
ATOM 3477 O O . SER B 1 253 ? 7.475 37.800 28.648 1.00 26.89 231 SER B O 1
ATOM 3480 N N . ASP B 1 254 ? 6.333 39.687 28.209 1.00 27.03 232 ASP B N 1
ATOM 3481 C CA . ASP B 1 254 ? 7.165 40.523 29.080 1.00 27.43 232 ASP B CA 1
ATOM 3482 C C . ASP B 1 254 ? 7.203 40.005 30.513 1.00 26.70 232 ASP B C 1
ATOM 3483 O O . ASP B 1 254 ? 8.147 40.288 31.257 1.00 30.84 232 ASP B O 1
ATOM 3488 N N . ALA B 1 255 ? 6.169 39.255 30.891 1.00 28.71 233 ALA B N 1
ATOM 3489 C CA . ALA B 1 255 ? 6.052 38.683 32.240 1.00 30.89 233 ALA B CA 1
ATOM 3490 C C . ALA B 1 255 ? 7.169 37.690 32.553 1.00 30.16 233 ALA B C 1
ATOM 3491 O O . ALA B 1 255 ? 7.435 37.393 33.714 1.00 26.44 233 ALA B O 1
ATOM 3493 N N . ALA B 1 256 ? 7.808 37.165 31.513 1.00 24.67 234 ALA B N 1
ATOM 3494 C CA . ALA B 1 256 ? 8.893 36.216 31.705 1.00 25.60 234 ALA B CA 1
ATOM 3495 C C . ALA B 1 256 ? 10.244 36.822 31.320 1.00 26.67 234 ALA B C 1
ATOM 3496 O O . ALA B 1 256 ? 11.156 36.105 30.919 1.00 23.20 234 ALA B O 1
ATOM 3498 N N . SER B 1 257 ? 10.392 38.140 31.452 1.00 26.44 235 SER B N 1
ATOM 3499 C CA . SER B 1 257 ? 11.582 38.784 30.891 1.00 27.73 235 SER B CA 1
ATOM 3500 C C . SER B 1 257 ? 12.903 38.411 31.599 1.00 28.67 235 SER B C 1
ATOM 3501 O O . SER B 1 257 ? 13.965 38.508 30.997 1.00 30.79 235 SER B O 1
ATOM 3504 N N . TYR B 1 258 ? 12.842 37.983 32.860 1.00 22.45 236 TYR B N 1
ATOM 3505 C CA . TYR B 1 258 ? 14.058 37.527 33.568 1.00 25.73 236 TYR B CA 1
ATOM 3506 C C . TYR B 1 258 ? 14.148 35.985 33.625 1.00 24.30 236 TYR B C 1
ATOM 3507 O O . TYR B 1 258 ? 15.021 35.415 34.299 1.00 23.42 236 TYR B O 1
ATOM 3516 N N . VAL B 1 259 ? 13.247 35.315 32.911 1.00 21.75 237 VAL B N 1
ATOM 3517 C CA . VAL B 1 259 ? 13.305 33.851 32.802 1.00 20.41 237 VAL B CA 1
ATOM 3518 C C . VAL B 1 259 ? 14.143 33.438 31.593 1.00 23.72 237 VAL B C 1
ATOM 3519 O O . VAL B 1 259 ? 13.812 33.782 30.449 1.00 23.87 237 VAL B O 1
ATOM 3523 N N . HIS B 1 260 ? 15.226 32.706 31.851 1.00 21.94 238 HIS B N 1
ATOM 3524 C CA . HIS B 1 260 ? 16.167 32.311 30.799 1.00 24.06 238 HIS B CA 1
ATOM 3525 C C . HIS B 1 260 ? 16.719 30.905 31.020 1.00 22.18 238 HIS B C 1
ATOM 3526 O O . HIS B 1 260 ? 17.153 30.578 32.118 1.00 20.13 238 HIS B O 1
ATOM 3533 N N . GLY B 1 261 ? 16.706 30.090 29.967 1.00 19.77 239 GLY B N 1
ATOM 3534 C CA . GLY B 1 261 ? 17.351 28.786 29.998 1.00 24.99 239 GLY B CA 1
ATOM 3535 C C . GLY B 1 261 ? 16.629 27.779 30.874 1.00 26.04 239 GLY B C 1
ATOM 3536 O O . GLY B 1 261 ? 17.222 26.801 31.313 1.00 24.60 239 GLY B O 1
ATOM 3537 N N . GLN B 1 262 ? 15.343 28.012 31.114 1.00 21.96 240 GLN B N 1
ATOM 3538 C CA . GLN B 1 262 ? 14.546 27.133 31.975 1.00 21.91 240 GLN B CA 1
ATOM 3539 C C . GLN B 1 262 ? 13.666 26.176 31.182 1.00 21.44 240 GLN B C 1
ATOM 3540 O O . GLN B 1 262 ? 13.280 26.459 30.049 1.00 21.94 240 GLN B O 1
ATOM 3546 N N . VAL B 1 263 ? 13.324 25.054 31.809 1.00 17.65 241 VAL B N 1
ATOM 3547 C CA . VAL B 1 263 ? 12.338 24.139 31.266 1.00 20.44 241 VAL B CA 1
ATOM 3548 C C . VAL B 1 263 ? 11.157 24.113 32.220 1.00 29.49 241 VAL B C 1
ATOM 3549 O O . VAL B 1 263 ? 11.251 23.626 33.343 1.00 24.80 241 VAL B O 1
ATOM 3553 N N . LEU B 1 264 ? 10.042 24.654 31.769 1.00 20.81 242 LEU B N 1
ATOM 3554 C CA . LEU B 1 264 ? 8.828 24.670 32.574 1.00 17.17 242 LEU B CA 1
ATOM 3555 C C . LEU B 1 264 ? 7.998 23.461 32.176 1.00 20.69 242 LEU B C 1
ATOM 3556 O O . LEU B 1 264 ? 7.493 23.376 31.035 1.00 22.82 242 LEU B O 1
ATOM 3561 N N . ALA B 1 265 ? 7.868 22.504 33.088 1.00 19.51 243 ALA B N 1
ATOM 3562 C CA . ALA B 1 265 ? 7.065 21.333 32.790 1.00 16.58 243 ALA B CA 1
ATOM 3563 C C . ALA B 1 265 ? 5.598 21.632 33.076 1.00 18.74 243 ALA B C 1
ATOM 3564 O O . ALA B 1 265 ? 5.252 22.223 34.101 1.00 18.41 243 ALA B O 1
ATOM 3566 N N . VAL B 1 266 ? 4.749 21.233 32.146 1.00 21.10 244 VAL B N 1
ATOM 3567 C CA . VAL B 1 266 ? 3.311 21.405 32.286 1.00 20.92 244 VAL B CA 1
ATOM 3568 C C . VAL B 1 266 ? 2.744 19.997 32.238 1.00 21.44 244 VAL B C 1
ATOM 3569 O O . VAL B 1 266 ? 2.358 19.500 31.174 1.00 24.14 244 VAL B O 1
ATOM 3573 N N . ASP B 1 267 ? 2.724 19.343 33.399 1.00 23.86 245 ASP B N 1
ATOM 3574 C CA . ASP B 1 267 ? 2.645 17.884 33.420 1.00 24.33 245 ASP B CA 1
ATOM 3575 C C . ASP B 1 267 ? 1.746 17.298 34.499 1.00 23.74 245 ASP B C 1
ATOM 3576 O O . ASP B 1 267 ? 1.809 16.094 34.781 1.00 22.47 245 ASP B O 1
ATOM 3581 N N . GLY B 1 268 ? 0.918 18.136 35.105 1.00 21.26 246 GLY B N 1
ATOM 3582 C CA . GLY B 1 268 ? -0.032 17.653 36.100 1.00 20.23 246 GLY B CA 1
ATOM 3583 C C . GLY B 1 268 ? 0.624 17.022 37.315 1.00 23.14 246 GLY B C 1
ATOM 3584 O O . GLY B 1 268 ? -0.034 16.314 38.091 1.00 23.24 246 GLY B O 1
ATOM 3585 N N . GLY B 1 269 ? 1.922 17.277 37.478 1.00 20.40 247 GLY B N 1
ATOM 3586 C CA . GLY B 1 269 ? 2.681 16.795 38.624 1.00 18.90 247 GLY B CA 1
ATOM 3587 C C . GLY B 1 269 ? 3.497 15.542 38.335 1.00 21.14 247 GLY B C 1
ATOM 3588 O O . GLY B 1 269 ? 4.093 14.956 39.246 1.00 19.42 247 GLY B O 1
ATOM 3589 N N . TRP B 1 270 ? 3.530 15.129 37.068 1.00 19.87 248 TRP B N 1
ATOM 3590 C CA . TRP B 1 270 ? 4.196 13.879 36.692 1.00 16.61 248 TRP B CA 1
ATOM 3591 C C . TRP B 1 270 ? 5.621 13.776 37.261 1.00 21.34 248 TRP B C 1
ATOM 3592 O O . TRP B 1 270 ? 5.990 12.769 37.861 1.00 19.80 248 TRP B O 1
ATOM 3603 N N . LEU B 1 271 ? 6.423 14.819 37.059 1.00 17.54 249 LEU B N 1
ATOM 3604 C CA . LEU B 1 271 ? 7.823 14.775 37.480 1.00 17.90 249 LEU B CA 1
ATOM 3605 C C . LEU B 1 271 ? 7.960 14.720 39.006 1.00 26.29 249 LEU B C 1
ATOM 3606 O O . LEU B 1 271 ? 8.990 14.305 39.517 1.00 20.65 249 LEU B O 1
ATOM 3611 N N . ALA B 1 272 ? 6.922 15.120 39.735 1.00 24.53 250 ALA B N 1
ATOM 3612 C CA . ALA B 1 272 ? 6.930 14.980 41.198 1.00 24.50 250 ALA B CA 1
ATOM 3613 C C . ALA B 1 272 ? 6.483 13.593 41.694 1.00 27.78 250 ALA B C 1
ATOM 3614 O O . ALA B 1 272 ? 6.625 13.270 42.869 1.00 36.91 250 ALA B O 1
ATOM 3616 N N . SER B 1 273 ? 5.927 12.780 40.803 1.00 30.09 251 SER B N 1
ATOM 3617 C CA . SER B 1 273 ? 5.379 11.485 41.194 1.00 30.53 251 SER B CA 1
ATOM 3618 C C . SER B 1 273 ? 6.468 10.405 41.233 1.00 44.24 251 SER B C 1
ATOM 3619 O O . SER B 1 273 ? 7.626 10.616 40.861 1.00 39.44 251 SER B O 1
#

Secondary structure (DSSP, 8-state):
-TT--TT-EEEEETTTSHHHHHHHHHHHHTT-EEEEEESSTHHHHHHHHHHTTT-EEEEEE--TT-HHHHHHHHHHHHHHS---EEEE---------GGG--HHHHHHHHIIIIIHHHHHHHHHHHHHHHHT-EEEEEE--GGGTS--SS-HHHHHHHHHHHHHHHHHHHHHGGGTEEEEEEEE-SB-SGGGHHHHTSHHHHHHHHHHSTTSS-B-GGGGHHHHHHHHSGGGTT--S-EEEESTTGGG-/-TT--TT-EEEEETTTSHHHHHHHHHHHHTT-EEEEEESSTHHHHHHHHHHHTT-EEEEEE--TT-HHHHHHHHHHHHHHS---EEEE---------GGG--HHHHHHHHIIIIIHHHHHHHHHHHHHHHHT-EEEEEE--GGGT---SS-HHHHHHHHHHHHHHHHHHHHHGGGTEEEEEEEE-SB-SGGGHHHHHSHHHHHHHHHH-TTSSPBPGGGGHHHHHHHHSGGGTT--S-EEEESTTGGG-

Organism: Beutenbergia cavernae (strain ATCC BAA-8 / DSM 12333 / CCUG 43141 / JCM 11478 / NBRC 16432 / NCIMB 13614 / HKI 0122) (NCBI:txid471853)

B-factor: mean 36.72, std 14.76, range [11.0, 110.49]

Sequence (498 aa):
GPFSLAGRTAVVTGAGSGIGRAIAHGYARAGAHVLAWGRTDGVKEVADEIADGGGSAEAVVADLADLEGAANVAEELAATRRRRVDVLVNNAGIIARAPAEEVSLGRWREVLTVNLDAAWVLSRSFGTAMLAHGSGRIVTIASMLSFQGGRNVAAYAASKHAVVGLTRALASEWAGRRGVGVNALAPGYVVTANTAALRADDERAAEITARIPAGRRWATPEDMVGPAVFLASDAASYVHGQVLAVDGGWLASGPFSLAGRTAVVTGAGSGIGRAIAHGYARAGAHVLAWGRTDGVKEVADEIADGGGSAEAVVADLADLEGAANVAEELAATRRVDVLVNNAGIIARAPAEEVSLGRWREVLTVNLDAAWVLSRSFGTAMLAHGSGRRIVTIASMLSFQGGRNVAAYAASKHAVVGLTRALASEWAGRGVGVNALAPGYVVTANTAALRADDERAAEITARIPAGRRWATPEDMVGPAVFLASDAASYVHGQVLAVDGGWLAS

Foldseek 3Di:
DQLACAPAEEEFEPCLWFLNVLQQLLNQVSHYAYAYEYQDCSSQVSQVVSVVVPGHYDYHHHDLLPPVRLLVVLQVCLVPDLHAEYELEDAAFDFAAPVPDDPVNLCSRLSNLAVSLVSNCVRNVVSCLVVLAHEYEYEAAPLLPDPDHRTNSNSVSRVNVLVVQQVCLVVCLVSHYAGEYEYEAAEPTPRCCVVCVPVVSVCVSLVQQQQSDGHYSNLRNSVSSCRGGNVCSVPHSYYHYSHSCNVVD/DQLAPAPAEEEFEQCLWFLSVLQQLLNQVSHYAYEYEYQDCSSQVSQVVQVVVVGHYGYHHDHQLPVVRLLVVLLCDLVVDVHAEYELEDAAFDFAAPVPDDPVNLVSRLSNLAVSLVSNCVRNVVSCLVVQAHEYEYEAEVLLPDPDHRTNSNSVSRVNVLVVQQVCLVVCLVSHYAGEYEYEAAEPTPNCVVQVVPVVSVVVSQVQQQLNDHHYSNLCNSVVSCRGGSVCSVPHSYYHYSHSCNVVD

InterPro domains:
  IPR002347 Short-chain dehydrogenase/reductase SDR [PF13561] (16-248)
  IPR002347 Short-chain dehydrogenase/reductase SDR [PR00080] (83-94)
  IPR002347 Short-chain dehydrogenase/reductase SDR [PR00080] (136-144)
  IPR002347 Short-chain dehydrogenase/reductase SDR [PR00080] (156-175)
  IPR002347 Short-chain dehydrogenase/reductase SDR [PR00081] (11-28)
  IPR002347 Short-chain dehydrogenase/reductase SDR [PR00081] (83-94)
  IPR002347 Short-chain dehydrogenase/reductase SDR [PR00081] (130-146)
  IPR002347 Short-chain dehydrogenase/reductase SDR [PR00081] (156-175)
  IPR002347 Short-chain dehydrogenase/reductase SDR [PR00081] (177-194)
  IPR002347 Short-chain dehydrogenase/reductase SDR [PR00081] (212-232)
  IPR020904 Short-chain dehydrogenase/reductase, conserved site [PS00061] (143-171)
  IPR036291 NAD(P)-binding domain superfamily [SSF51735] (5-250)
  IPR057326 Ketoreductase domain [SM00822] (10-187)

Radius of gyration: 23.15 Å; Cα contacts (8 Å, |Δi|>4): 1205; chains: 2; bounding box: 66×57×42 Å

CATH classification: 3.40.50.720

Solvent-accessible surface area: 18798 Å² total; per-residue (Å²): 76,90,120,28,0,60,79,55,25,0,0,0,2,24,0,33,70,23,25,0,98,12,0,0,42,2,0,12,161,26,39,2,45,0,0,0,1,5,169,65,88,32,1,109,120,4,8,85,67,5,48,131,68,76,32,54,24,66,36,18,63,15,65,15,55,77,24,134,22,1,20,92,49,0,90,111,16,9,88,84,98,139,6,30,1,0,0,8,20,25,24,70,41,23,86,20,44,0,37,123,13,56,46,42,108,0,46,103,2,0,22,18,4,0,0,1,8,2,6,1,1,65,12,1,0,60,21,0,28,89,65,43,64,5,32,0,0,7,9,2,8,6,20,4,62,52,6,25,136,49,4,1,9,29,0,0,0,10,6,0,1,2,0,4,2,66,0,1,6,30,14,0,33,83,113,38,0,2,2,1,0,0,0,9,14,43,7,71,20,87,74,17,48,79,25,65,83,74,115,142,78,18,60,107,1,39,90,114,7,84,68,47,130,26,14,65,28,92,43,0,9,47,30,0,17,64,2,3,0,84,43,1,70,208,42,60,15,104,23,68,35,26,21,36,24,10,61,97,81,88,84,119,31,0,59,80,56,21,0,0,0,2,24,0,34,71,24,26,0,97,10,0,0,42,3,0,11,159,26,39,2,44,0,0,0,1,5,164,71,91,38,2,109,119,3,8,85,61,7,53,128,69,77,28,56,23,56,33,14,65,14,60,14,56,72,16,118,21,1,22,108,45,0,99,110,20,12,92,84,67,134,6,19,1,0,0,9,20,24,25,52,35,24,82,31,42,0,40,121,14,57,54,51,90,0,43,81,2,0,23,17,5,0,1,2,8,2,8,1,1,67,12,1,0,58,18,0,29,84,73,44,50,6,30,0,1,6,10,2,10,5,19,5,62,52,7,24,130,55,2,2,8,28,0,0,0,9,6,0,1,4,0,3,2,65,0,1,6,47,5,0,33,80,107,34,0,2,2,1,0,0,0,9,14,34,6,68,22,87,73,18,49,73,9,78,80,71,118,145,65,17,60,115,6,50,90,107,7,80,68,47,133,29,14,63,32,90,44,0,9,48,29,0,20,61,2,4,0,80,40,1,71,210,43,60,13,106,24,67,32,28,20,36,26,11,64,95,78